Protein AF-A0A371JAN6-F1 (afdb_monomer_lite)

pLDDT: mean 81.07, std 15.97, range [28.77, 98.81]

Foldseek 3Di:
DPPPDDPVNVQLVVLQVVLVVLLVDDLVPQDPVNLVSLLPRHDVPPAPPDDDDDQQPFQQDLLNLQLVQLLCQVVADFQFEEEEQDQQQNSSPPNHDPSHAYEYHHQRVSSLSSNCNNPVSHRYHNDHSLPDDAFQAGLEYEYEWRAFDKDAHPDDFPQADPVRIDGGVQSSLSSRLRNHHAQHKYKYKYFPCCLPPPSNLVSLVVCQQWWQWAEKEKDALLSRLVRPTSGTIIITMITTHFNQFDWDAAPCCVLQNRATGGPLRAFYKYWYFPWQQADSVRHGLALDPVDSNDGLSNVQSVQQDSLRDNVPAQAWRAPCSPPPRDCSSSNDDDCPTPLNVVVVVPPDSRHIRIHGHDHRYRQFFPQDPNHTDGSSDNCSRVVSCVVRRDPD

Radius of gyration: 21.56 Å; chains: 1; bounding box: 56×56×72 Å

Secondary structure (DSSP, 8-state):
--TT--HHHHHHHHHHHHHHHHTTS-GGG--HHHHHHHHHH---TT-SS-SSS--S-PPPPHHHHHHHHHHHGGGSPSS-EEEETT-TT-GGGTTS-TT-EEEEE-S-HHHHHHHHHH-TTSEEE-S-GGG---TT-EEEEEE-PPTT-EEE-SS--TT--TTSEEEHHHHHHHHHHHHEEEEEEEEEEEETHHHH-GGGHHHHHHHHHHEEEEEEEEE-GGGGGGGT----EEEEEEEEPPTTPPEEE-S-HHHHTT-EEETT-PPEEEEE---SSB-TT--B--S-SS-TT--HHHHHHHH--TT---TT-PPBPPGGGSTT--GGGTTPPPTTSHHHHHHHTT--SSS-EEEEE-SS-SS--EEETTEEE-TT-THHHHHHHHHHS---

InterPro domains:
  IPR002052 DNA methylase, N-6 adenine-specific, conserved site [PS00092] (141-147)
  IPR003356 DNA methylase, adenine-specific [PF02384] (132-243)
  IPR029063 S-adenosyl-L-methionine-dependent methyltransferase superfamily [G3DSA:3.40.50.150] (59-260)
  IPR029063 S-adenosyl-L-methionine-dependent methyltransferase superfamily [SSF53335] (53-294)
  IPR052916 Type I Restriction Enzyme MTase Subunit [PTHR42998] (138-295)

Organism: NCBI:txid2020949

Sequence (392 aa):
MEETMGKETRERIINNNRCLDILTKDKENITEDERAFLKKEYTGWGSVLGNTVGLAQFFTPDHVCKFIAEYLNPRLPENPKVLEPSAGVGALLNYIREDAEITCVEVEPSQCKILEYTEPSYEVLNISAGEFDRPNYYDLVIGNPPFNLTIETQKEWSLRKKNGKINSDELFLELAIQSAKEGGYIAFILPQSINYKDSLKGIRKLIYDTCWCIANISLPSETFARSGTNIPVTLLILRKAPKALPKVKTTNPKELGDAEFILGQPPVISIDITNIGYDKKGKLTPIDKDDEEFTQLDYVSDCLNDDLVFENICPEQPEWSERDKPIHNFICTGQAGLAYNYARNGTHELMPVMYNQLTLGRGCEIEFEGIEYSTMDWNVMNELIEKYKEKN

Structure (mmCIF, N/CA/C/O backbone):
data_AF-A0A371JAN6-F1
#
_entry.id   AF-A0A371JAN6-F1
#
loop_
_atom_site.group_PDB
_atom_site.id
_atom_site.type_symbol
_atom_site.label_atom_id
_atom_site.label_alt_id
_atom_site.label_comp_id
_atom_site.label_asym_id
_atom_site.label_entity_id
_atom_site.label_seq_id
_atom_site.pdbx_PDB_ins_code
_atom_site.Cartn_x
_atom_site.Cartn_y
_atom_site.Cartn_z
_atom_site.occupancy
_atom_site.B_iso_or_equiv
_atom_site.auth_seq_id
_atom_site.auth_comp_id
_atom_site.auth_asym_id
_atom_site.auth_atom_id
_atom_site.pdbx_PDB_model_num
ATOM 1 N N . MET A 1 1 ? 4.234 8.583 40.467 1.00 36.72 1 MET A N 1
ATOM 2 C CA . MET A 1 1 ? 4.143 8.424 38.996 1.00 36.72 1 MET A CA 1
ATOM 3 C C . MET A 1 1 ? 3.260 9.489 38.329 1.00 36.72 1 MET A C 1
ATOM 5 O O . MET A 1 1 ? 3.176 9.482 37.112 1.00 36.72 1 MET A O 1
ATOM 9 N N . GLU A 1 2 ? 2.656 10.434 39.068 1.00 34.28 2 GLU A N 1
ATOM 10 C CA . GLU A 1 2 ? 1.749 11.462 38.506 1.00 34.28 2 GLU A CA 1
ATOM 11 C C . GLU A 1 2 ? 2.425 12.787 38.081 1.00 34.28 2 GLU A C 1
ATOM 13 O O . GLU A 1 2 ? 1.799 13.605 37.403 1.00 34.28 2 GLU A O 1
ATOM 18 N N . GLU A 1 3 ? 3.695 13.011 38.435 1.00 36.34 3 GLU A N 1
ATOM 19 C CA . GLU A 1 3 ? 4.335 14.340 38.367 1.00 36.34 3 GLU A CA 1
ATOM 20 C C . GLU A 1 3 ? 5.033 14.711 37.043 1.00 36.34 3 GLU A C 1
ATOM 22 O O . GLU A 1 3 ? 5.579 15.804 36.936 1.00 36.34 3 GLU A O 1
ATOM 27 N N . THR A 1 4 ? 4.980 13.881 35.998 1.00 40.97 4 THR A N 1
ATOM 28 C CA . THR A 1 4 ? 5.648 14.174 34.704 1.00 40.97 4 THR A CA 1
ATOM 29 C C . THR A 1 4 ? 4.774 13.943 33.469 1.00 40.97 4 THR A C 1
ATOM 31 O O . THR A 1 4 ? 5.285 13.720 32.376 1.00 40.97 4 THR A O 1
ATOM 34 N N . MET A 1 5 ? 3.447 14.012 33.602 1.00 51.53 5 MET A N 1
ATOM 35 C CA . MET A 1 5 ? 2.544 13.892 32.450 1.00 51.53 5 MET A CA 1
ATOM 36 C C . MET A 1 5 ? 2.139 15.275 31.923 1.00 51.53 5 MET A C 1
ATOM 38 O O . MET A 1 5 ? 1.534 16.059 32.657 1.00 51.53 5 MET A O 1
ATOM 42 N N . GLY A 1 6 ? 2.475 15.570 30.663 1.00 63.88 6 GLY A N 1
ATOM 43 C CA . GLY A 1 6 ? 2.093 16.811 29.980 1.00 63.88 6 GLY A CA 1
ATOM 44 C C . GLY A 1 6 ? 0.573 16.966 29.841 1.00 63.88 6 GLY A C 1
ATOM 45 O O . GLY A 1 6 ? -0.170 15.984 29.876 1.00 63.88 6 GLY A O 1
ATOM 46 N N . LYS A 1 7 ? 0.100 18.211 29.693 1.00 64.19 7 LYS A N 1
ATOM 47 C CA . LYS A 1 7 ? -1.334 18.553 29.632 1.00 64.19 7 LYS A CA 1
ATOM 48 C C . LYS A 1 7 ? -2.068 17.820 28.497 1.00 64.19 7 LYS A C 1
ATOM 50 O O . LYS A 1 7 ? -3.098 17.207 28.756 1.00 64.19 7 LYS A O 1
ATOM 55 N N . GLU A 1 8 ? -1.489 17.803 27.297 1.00 59.12 8 GLU A N 1
ATOM 56 C CA . GLU A 1 8 ? -2.040 17.109 26.119 1.00 59.12 8 GLU A CA 1
ATOM 57 C C . GLU A 1 8 ? -2.163 15.593 26.339 1.00 59.12 8 GLU A C 1
ATOM 59 O O . GLU A 1 8 ? -3.166 14.980 25.982 1.00 59.12 8 GLU A O 1
ATOM 64 N N . THR A 1 9 ? -1.180 14.973 27.002 1.00 64.94 9 THR A N 1
ATOM 65 C CA . THR A 1 9 ? -1.229 13.542 27.339 1.00 64.94 9 THR A CA 1
ATOM 66 C C . THR A 1 9 ? -2.375 13.230 28.302 1.00 64.94 9 THR A C 1
ATOM 68 O O . THR A 1 9 ? -3.043 12.210 28.152 1.00 64.94 9 THR A O 1
ATOM 71 N N . ARG A 1 10 ? -2.635 14.110 29.27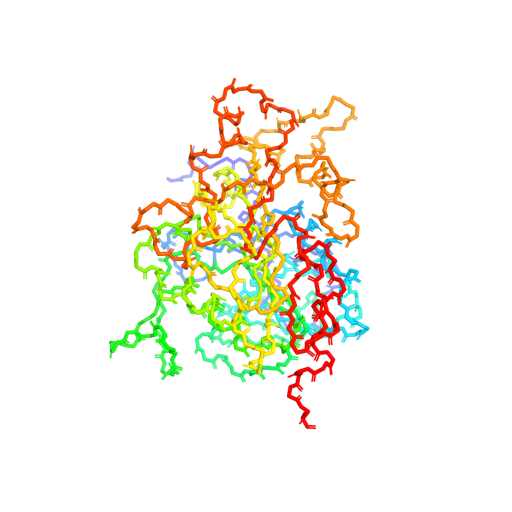9 1.00 71.81 10 ARG A N 1
ATOM 72 C CA . ARG A 1 10 ? -3.745 13.939 30.230 1.00 71.81 10 ARG A CA 1
ATOM 73 C C . ARG A 1 10 ? -5.105 14.089 29.552 1.00 71.81 10 ARG A C 1
ATOM 75 O O . ARG A 1 10 ? -5.982 13.268 29.802 1.00 71.81 10 ARG A O 1
ATOM 82 N N . GLU A 1 11 ? -5.272 15.094 28.694 1.00 73.06 11 GLU A N 1
ATOM 83 C CA . GLU A 1 11 ? -6.510 15.294 27.925 1.00 73.06 11 GLU A CA 1
ATOM 84 C C . GLU A 1 11 ? -6.805 14.087 27.021 1.00 73.06 11 GLU A C 1
ATOM 86 O O . GLU A 1 11 ? -7.912 13.554 27.061 1.00 73.06 11 GLU A O 1
ATOM 91 N N . ARG A 1 12 ? -5.794 13.560 26.316 1.00 69.25 12 ARG A N 1
ATOM 92 C CA . ARG A 1 12 ? -5.929 12.352 25.485 1.00 69.25 12 ARG A CA 1
ATOM 93 C C . ARG A 1 12 ? -6.385 11.125 26.282 1.00 69.25 12 ARG A C 1
ATOM 95 O O . ARG A 1 12 ? -7.244 10.381 25.818 1.00 69.25 12 ARG A O 1
ATOM 102 N N . ILE A 1 13 ? -5.847 10.915 27.487 1.00 71.00 13 ILE A N 1
ATOM 103 C CA . ILE A 1 13 ? -6.259 9.804 28.366 1.00 71.00 13 ILE A CA 1
ATOM 104 C C . ILE A 1 13 ? -7.724 9.947 28.786 1.00 71.00 13 ILE A C 1
ATOM 106 O O . ILE A 1 13 ? -8.475 8.974 28.744 1.00 71.00 13 ILE A O 1
ATOM 110 N N . ILE A 1 14 ? -8.139 11.153 29.182 1.00 81.06 14 ILE A N 1
ATOM 111 C CA . ILE A 1 14 ? -9.527 11.433 29.575 1.00 81.06 14 ILE A CA 1
ATOM 112 C C . ILE A 1 14 ? -10.473 11.154 28.404 1.00 81.06 14 ILE A C 1
ATOM 114 O O . ILE A 1 14 ? -11.487 10.475 28.579 1.00 81.06 14 ILE A O 1
ATOM 118 N N . ASN A 1 15 ? -10.119 11.629 27.210 1.00 80.12 15 ASN A N 1
ATOM 119 C CA . ASN A 1 15 ? -10.922 11.442 26.010 1.00 80.12 15 ASN A CA 1
ATOM 120 C C . ASN A 1 15 ? -11.021 9.963 25.608 1.00 80.12 15 ASN A C 1
ATOM 122 O O . ASN A 1 15 ? -12.125 9.488 25.338 1.00 80.12 15 ASN A O 1
ATOM 126 N N . ASN A 1 16 ? -9.921 9.205 25.665 1.00 75.44 16 ASN A N 1
ATOM 127 C CA . ASN A 1 16 ? -9.945 7.764 25.396 1.00 75.44 16 ASN A CA 1
ATOM 128 C C . ASN A 1 16 ? -10.807 7.000 26.411 1.00 75.44 16 ASN A C 1
ATOM 130 O O . ASN A 1 16 ? -11.590 6.146 26.006 1.00 75.44 16 ASN A O 1
ATOM 134 N N . ASN A 1 17 ? -10.727 7.323 27.707 1.00 80.00 17 ASN A N 1
ATOM 135 C CA . ASN A 1 17 ? -11.582 6.691 28.719 1.00 80.00 17 ASN A CA 1
ATOM 136 C C . ASN A 1 17 ? -13.066 6.966 28.451 1.00 80.00 17 ASN A C 1
ATOM 138 O O . ASN A 1 17 ? -13.875 6.044 28.475 1.00 80.00 17 ASN A O 1
ATOM 142 N N . ARG A 1 18 ? -13.415 8.209 28.099 1.00 84.12 18 ARG A N 1
ATOM 143 C CA . ARG A 1 18 ? -14.787 8.554 27.709 1.00 84.12 18 ARG A CA 1
ATOM 144 C C . ARG A 1 18 ? -15.244 7.779 26.471 1.00 84.12 18 ARG A C 1
ATOM 146 O O . ARG A 1 18 ? -16.395 7.359 26.413 1.00 84.12 18 ARG A O 1
ATOM 153 N N . CYS A 1 19 ? -14.364 7.572 25.493 1.00 81.81 19 CYS A N 1
ATOM 154 C CA . CYS A 1 19 ? -14.673 6.729 24.342 1.00 81.81 19 CYS A CA 1
ATOM 155 C C . CYS A 1 19 ? -14.962 5.285 24.773 1.00 81.81 19 CYS A C 1
ATOM 157 O O . CYS A 1 19 ? -15.971 4.723 24.360 1.00 81.81 19 CYS A O 1
ATOM 159 N N . LEU A 1 20 ? -14.133 4.702 25.646 1.00 80.44 20 LEU A N 1
ATOM 160 C CA . LEU A 1 20 ? -14.351 3.350 26.174 1.00 80.44 20 LEU A CA 1
ATOM 161 C C . LEU A 1 20 ? -15.685 3.231 26.924 1.00 80.44 20 LEU A C 1
ATOM 163 O O . LEU A 1 20 ? -16.386 2.239 26.738 1.00 80.44 20 LEU A O 1
ATOM 167 N N . ASP A 1 21 ? -16.072 4.249 27.695 1.00 84.62 21 ASP A N 1
ATOM 168 C CA . ASP A 1 21 ? -17.373 4.292 28.369 1.00 84.62 21 ASP A CA 1
ATOM 169 C C . ASP A 1 21 ? -18.533 4.278 27.361 1.00 84.62 21 ASP A C 1
ATOM 171 O O . ASP A 1 21 ? -19.494 3.527 27.536 1.00 84.62 21 ASP A O 1
ATOM 175 N N . ILE A 1 22 ? -18.436 5.042 26.265 1.00 84.88 22 ILE A N 1
ATOM 176 C CA . ILE A 1 22 ? -19.431 5.020 25.178 1.00 84.88 22 ILE A CA 1
ATOM 177 C C . ILE A 1 22 ? -19.528 3.613 24.563 1.00 84.88 22 ILE A C 1
ATOM 179 O O . ILE A 1 22 ? -20.633 3.135 24.313 1.00 84.88 22 ILE A O 1
ATOM 183 N N . LEU A 1 23 ? -18.403 2.910 24.385 1.00 84.06 23 LEU A N 1
ATOM 184 C CA . LEU A 1 23 ? -18.374 1.553 23.817 1.00 84.06 23 LEU A CA 1
ATOM 185 C C . LEU A 1 23 ? -19.025 0.474 24.700 1.00 84.06 23 LEU A C 1
ATOM 187 O O . LEU A 1 23 ? -19.244 -0.645 24.223 1.00 84.06 23 LEU A O 1
ATOM 191 N N . THR A 1 24 ? -19.329 0.780 25.966 1.00 85.69 24 THR A N 1
ATOM 192 C CA . THR A 1 24 ? -20.095 -0.123 26.845 1.00 85.69 24 THR A CA 1
ATOM 193 C C . THR A 1 24 ? -21.596 -0.110 26.559 1.00 85.69 24 THR A C 1
ATOM 195 O O . THR A 1 24 ? -22.300 -1.023 26.987 1.00 85.69 24 THR A O 1
ATOM 198 N N . LYS A 1 25 ? -22.089 0.900 25.833 1.00 84.25 25 LYS A N 1
ATOM 199 C CA . LYS A 1 25 ? -23.495 1.008 25.444 1.00 84.25 25 LYS A CA 1
ATOM 200 C C . LYS A 1 25 ? -23.828 0.056 24.298 1.00 84.25 25 LYS A C 1
ATOM 202 O O . LYS A 1 25 ? -22.985 -0.238 23.448 1.00 84.25 25 LYS A O 1
ATOM 207 N N . ASP A 1 26 ? -25.093 -0.348 24.230 1.00 82.38 26 ASP A N 1
ATOM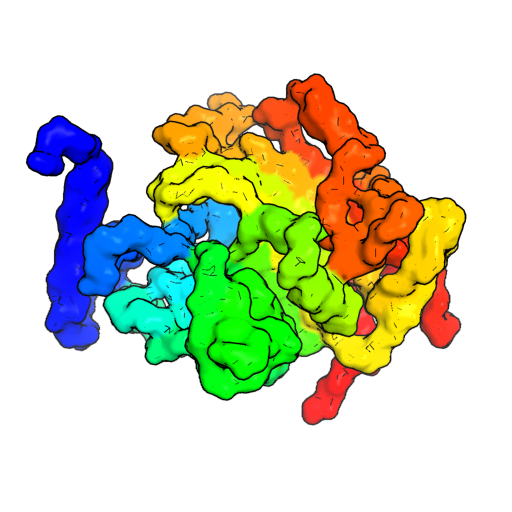 208 C CA . ASP A 1 26 ? -25.632 -1.023 23.049 1.00 82.38 26 ASP A CA 1
ATOM 209 C C . ASP A 1 26 ? -25.630 -0.076 21.840 1.00 82.38 26 ASP A C 1
ATOM 211 O O . ASP A 1 26 ? -25.941 1.109 21.978 1.00 82.38 26 ASP A O 1
ATOM 215 N N . LYS A 1 27 ? -25.333 -0.607 20.644 1.00 78.31 27 LYS A N 1
ATOM 216 C CA . LYS A 1 27 ? -25.209 0.153 19.380 1.00 78.31 27 LYS A CA 1
ATOM 217 C C . LYS A 1 27 ? -26.404 1.069 19.084 1.00 78.31 27 LYS A C 1
ATOM 219 O O . LYS A 1 27 ? -26.230 2.151 18.525 1.00 78.31 27 LYS A O 1
ATOM 224 N N . GLU A 1 28 ? -27.603 0.628 19.457 1.00 82.56 28 GLU A N 1
ATOM 225 C CA . GLU A 1 28 ? -28.879 1.332 19.261 1.00 82.56 28 GLU A CA 1
ATOM 226 C C . GLU A 1 28 ? -29.023 2.574 20.156 1.00 82.56 28 GLU A C 1
ATOM 228 O O . GLU A 1 28 ? -29.784 3.483 19.839 1.00 82.56 28 GLU A O 1
ATOM 233 N N . ASN A 1 29 ? -28.269 2.633 21.257 1.00 85.94 29 ASN A N 1
ATOM 234 C CA . ASN A 1 29 ? -28.348 3.679 22.278 1.00 85.94 29 ASN A CA 1
ATOM 235 C C . ASN A 1 29 ? -27.241 4.740 22.149 1.00 85.94 29 ASN A C 1
ATOM 237 O O . ASN A 1 29 ? -27.088 5.580 23.039 1.00 85.94 29 ASN A O 1
ATOM 241 N N . ILE A 1 30 ? -26.452 4.693 21.072 1.00 85.31 30 ILE A N 1
ATOM 242 C CA . ILE A 1 30 ? -25.357 5.634 20.810 1.00 85.31 30 ILE A CA 1
ATOM 243 C C . ILE A 1 30 ? -25.882 6.797 19.975 1.00 85.31 30 ILE A C 1
ATOM 245 O O . ILE A 1 30 ? -26.428 6.594 18.887 1.00 85.31 30 ILE A O 1
ATOM 249 N N . THR A 1 31 ? -25.704 8.013 20.491 1.00 88.50 31 THR A N 1
ATOM 250 C CA . THR A 1 31 ? -26.161 9.243 19.832 1.00 88.50 31 THR A CA 1
ATOM 251 C C . THR A 1 31 ? -25.205 9.686 18.723 1.00 88.50 31 THR A C 1
ATOM 253 O O . THR A 1 31 ? -24.032 9.316 18.715 1.00 88.50 31 THR A O 1
ATOM 256 N N . GLU A 1 32 ? -25.677 10.538 17.811 1.00 85.62 32 GLU A N 1
ATOM 257 C CA . GLU A 1 32 ? -24.827 11.139 16.769 1.00 85.62 32 GLU A CA 1
ATOM 258 C C . GLU A 1 32 ? -23.662 11.951 17.356 1.00 85.62 32 GLU A C 1
ATOM 260 O O . GLU A 1 32 ? -22.535 11.846 16.877 1.00 85.62 32 GLU A O 1
ATOM 265 N N . ASP A 1 33 ? -23.887 12.678 18.456 1.00 87.88 33 ASP A N 1
ATOM 266 C CA . ASP A 1 33 ? -22.820 13.401 19.163 1.00 87.88 33 ASP A CA 1
ATOM 267 C C . ASP A 1 33 ? -21.752 12.448 19.721 1.00 87.88 33 ASP A C 1
ATOM 269 O O . ASP A 1 33 ? -20.564 12.772 19.747 1.00 87.88 33 ASP A O 1
ATOM 273 N N . GLU A 1 34 ? -22.156 11.258 20.169 1.00 87.38 34 GLU A N 1
ATOM 274 C CA . GLU A 1 34 ? -21.235 10.233 20.657 1.00 87.38 34 GLU A CA 1
ATOM 275 C C . GLU A 1 34 ? -20.468 9.570 19.515 1.00 87.38 34 GLU A C 1
ATOM 277 O O . GLU A 1 34 ? -19.266 9.352 19.662 1.00 87.38 34 GLU A O 1
ATOM 282 N N . ARG A 1 35 ? -21.104 9.331 18.360 1.00 85.00 35 ARG A N 1
ATOM 283 C CA . ARG A 1 35 ? -20.406 8.886 17.139 1.00 85.00 35 ARG A CA 1
ATOM 284 C C . ARG A 1 35 ? -19.368 9.915 16.697 1.00 85.00 35 ARG A C 1
ATOM 286 O O . ARG A 1 35 ? -18.216 9.557 16.462 1.00 85.00 35 ARG A O 1
ATOM 293 N N . ALA A 1 36 ? -19.743 11.194 16.656 1.00 84.19 36 ALA A N 1
ATOM 294 C CA . ALA A 1 36 ? -18.835 12.283 16.310 1.00 84.19 36 ALA A CA 1
ATOM 295 C C . ALA A 1 36 ? -17.665 12.392 17.303 1.00 84.19 36 ALA A C 1
ATOM 297 O O . ALA A 1 36 ? -16.519 12.585 16.894 1.00 84.19 36 ALA A O 1
ATOM 298 N N . PHE A 1 37 ? -17.931 12.214 18.602 1.00 85.06 37 PHE A N 1
ATOM 299 C CA . PHE A 1 37 ? -16.890 12.190 19.629 1.00 85.06 37 PHE A CA 1
ATOM 300 C C . PHE A 1 37 ? -15.932 11.006 19.444 1.00 85.06 37 PHE A C 1
ATOM 302 O O . PHE A 1 37 ? -14.723 11.211 19.460 1.00 85.06 37 PHE A O 1
ATOM 309 N N . LEU A 1 38 ? -16.448 9.792 19.216 1.00 81.81 38 LEU A N 1
ATOM 310 C CA . LEU A 1 38 ? -15.626 8.603 18.957 1.00 81.81 38 LEU A CA 1
ATOM 311 C C . LEU A 1 38 ? -14.717 8.800 17.738 1.00 81.81 38 LEU A C 1
ATOM 313 O O . LEU A 1 38 ? -13.521 8.533 17.831 1.00 81.81 38 LEU A O 1
ATOM 317 N N . LYS A 1 39 ? -15.267 9.317 16.631 1.00 76.50 39 LYS A N 1
ATOM 318 C CA . LYS A 1 39 ? -14.524 9.554 15.384 1.00 76.50 39 LYS A CA 1
ATOM 319 C C . LYS A 1 39 ? -13.393 10.568 15.561 1.00 76.50 39 LYS A C 1
ATOM 321 O O . LYS A 1 39 ? -12.329 10.411 14.976 1.00 76.50 39 LYS A O 1
ATOM 326 N N . LYS A 1 40 ? -13.626 11.611 16.358 1.00 75.62 40 LYS A N 1
ATOM 327 C CA . LYS A 1 40 ? -12.672 12.708 16.540 1.00 75.62 40 LYS A CA 1
ATOM 328 C C . LYS A 1 40 ? -11.614 12.424 17.606 1.00 75.62 40 LYS A C 1
ATOM 330 O O . LYS A 1 40 ? -10.464 12.818 17.452 1.00 75.62 40 LYS A O 1
ATOM 335 N N . GLU A 1 41 ? -12.015 11.817 18.717 1.00 75.62 41 GLU A N 1
ATOM 336 C CA . GLU A 1 41 ? -11.230 11.845 19.954 1.00 75.62 41 GLU A CA 1
ATOM 337 C C . GLU A 1 41 ? -10.607 10.497 20.314 1.00 75.62 41 GLU A C 1
ATOM 339 O O . GLU A 1 41 ? -9.693 10.452 21.142 1.00 75.62 41 GLU A O 1
ATOM 344 N N . TYR A 1 42 ? -11.063 9.389 19.720 1.00 68.69 42 TYR A N 1
ATOM 345 C CA . TYR A 1 42 ? -10.447 8.101 19.997 1.00 68.69 42 TYR A CA 1
ATOM 346 C C . TYR A 1 42 ? -9.130 7.957 19.244 1.00 68.69 42 TYR A C 1
ATOM 348 O O . TYR A 1 42 ? -9.067 7.928 18.019 1.00 68.69 42 TYR A O 1
ATOM 356 N N . THR A 1 43 ? -8.056 7.792 20.007 1.00 62.19 43 THR A N 1
ATOM 357 C CA . THR A 1 43 ? -6.695 7.780 19.460 1.00 62.19 43 THR A CA 1
ATOM 358 C C . THR A 1 43 ? -6.024 6.403 19.489 1.00 62.19 43 THR A C 1
ATOM 360 O O . THR A 1 43 ? -4.802 6.333 19.339 1.00 62.19 43 THR A O 1
ATOM 363 N N . GLY A 1 44 ? -6.762 5.324 19.796 1.00 55.94 44 GLY A N 1
ATOM 364 C CA . GLY A 1 44 ? -6.231 3.951 19.932 1.00 55.94 44 GLY A CA 1
ATOM 365 C C . GLY A 1 44 ? -5.304 3.717 21.134 1.00 55.94 44 GLY A C 1
ATOM 366 O O . GLY A 1 44 ? -4.868 2.599 21.398 1.00 55.94 44 GLY A O 1
ATOM 367 N N . TRP A 1 45 ? -4.982 4.768 21.890 1.00 45.81 45 TRP A N 1
ATOM 368 C CA . TRP A 1 45 ? -3.961 4.727 22.933 1.00 45.81 45 TRP A CA 1
ATOM 369 C C . TRP A 1 45 ? -4.522 4.157 24.244 1.00 45.81 45 TRP A C 1
ATOM 371 O O . TRP A 1 45 ? -5.384 4.772 24.871 1.00 45.81 45 TRP A O 1
ATOM 381 N N . GLY A 1 46 ? -4.009 3.001 24.678 1.00 43.06 46 GLY A N 1
ATOM 382 C CA . GLY A 1 46 ? -4.436 2.344 25.921 1.00 43.06 46 GLY A CA 1
ATOM 383 C C . GLY A 1 46 ? -5.450 1.207 25.749 1.00 43.06 46 GLY A C 1
ATOM 384 O O . GLY A 1 46 ? -6.290 1.026 26.628 1.00 43.06 46 GLY A O 1
ATOM 385 N N . SER A 1 47 ? -5.379 0.437 24.650 1.00 40.69 47 SER A N 1
ATOM 386 C CA . SER A 1 47 ? -6.122 -0.831 24.524 1.00 40.69 47 SER A CA 1
ATOM 387 C C . SER A 1 47 ? -5.931 -1.728 25.765 1.00 40.69 47 SER A C 1
ATOM 389 O O . SER A 1 47 ? -4.874 -1.761 26.399 1.00 40.69 47 SER A O 1
ATOM 391 N N . VAL A 1 48 ? -6.996 -2.463 26.097 1.00 37.31 48 VAL A N 1
ATOM 392 C CA . VAL A 1 48 ? -7.228 -3.267 27.310 1.00 37.31 48 VAL A CA 1
ATOM 393 C C . VAL A 1 48 ? -6.190 -4.391 27.510 1.00 37.31 48 VAL A C 1
ATOM 395 O O . VAL A 1 48 ? -6.086 -4.951 28.602 1.00 37.31 48 VAL A O 1
ATOM 398 N N . LEU A 1 49 ? -5.342 -4.681 26.515 1.00 32.88 49 LEU A N 1
ATOM 399 C CA . LEU A 1 49 ? -4.239 -5.651 26.594 1.00 32.88 49 LEU A CA 1
ATOM 400 C C . LEU A 1 49 ? -2.900 -5.057 27.076 1.00 32.88 49 LEU A C 1
ATOM 402 O O . LEU A 1 49 ? -1.821 -5.416 26.607 1.00 32.88 49 LEU A O 1
ATOM 406 N N . GLY A 1 50 ? -2.973 -4.248 28.130 1.00 28.77 50 GLY A N 1
ATOM 407 C CA . GLY A 1 50 ? -1.946 -4.230 29.168 1.00 28.77 50 GLY A CA 1
ATOM 408 C C . GLY A 1 50 ? -0.767 -3.276 28.981 1.00 28.77 50 GLY A C 1
ATOM 409 O O . GLY A 1 50 ? -0.442 -2.803 27.901 1.00 28.77 50 GLY A O 1
ATOM 410 N N . ASN A 1 51 ? -0.107 -3.048 30.119 1.00 28.77 51 ASN A N 1
ATOM 411 C CA . ASN A 1 51 ? 1.094 -2.248 30.399 1.00 28.77 51 ASN A CA 1
ATOM 412 C C . ASN A 1 51 ? 2.358 -2.576 29.564 1.00 28.77 51 ASN A C 1
ATOM 414 O O . ASN A 1 51 ? 3.480 -2.297 29.991 1.00 28.77 51 ASN A O 1
ATOM 418 N N . THR A 1 52 ? 2.214 -3.164 28.385 1.00 31.05 52 THR A N 1
ATOM 419 C CA . THR A 1 52 ? 3.250 -3.242 27.361 1.00 31.05 52 THR A CA 1
ATOM 420 C C . THR A 1 52 ? 3.114 -2.010 26.480 1.00 31.05 52 THR A C 1
ATOM 422 O O . THR A 1 52 ? 2.114 -1.841 25.792 1.00 31.05 52 THR A O 1
ATOM 425 N N . VAL A 1 53 ? 4.115 -1.130 26.552 1.00 32.06 53 VAL A N 1
ATOM 426 C CA . VAL A 1 53 ? 4.333 0.010 25.648 1.00 32.06 53 VAL A CA 1
ATOM 427 C C . VAL A 1 53 ? 3.818 -0.325 24.244 1.00 32.06 53 VAL A C 1
ATOM 429 O O . VAL A 1 53 ? 4.217 -1.345 23.687 1.00 32.06 53 VAL A O 1
ATOM 432 N N . GLY A 1 54 ? 2.902 0.515 23.747 1.00 33.34 54 GLY A N 1
ATOM 433 C CA . GLY A 1 54 ? 2.028 0.285 22.597 1.00 33.34 54 GLY A CA 1
ATOM 434 C C . GLY A 1 54 ? 2.599 -0.624 21.514 1.00 33.34 54 GLY A C 1
ATOM 435 O O . GLY A 1 54 ? 3.630 -0.327 20.909 1.00 33.34 54 GLY A O 1
ATOM 436 N N . LEU A 1 55 ? 1.884 -1.716 21.245 1.00 33.16 55 LEU A N 1
ATOM 437 C CA . LEU A 1 55 ? 2.046 -2.505 20.031 1.00 33.16 55 LEU A CA 1
ATOM 438 C C . LEU A 1 55 ? 1.691 -1.620 18.829 1.00 33.16 55 LEU A C 1
ATOM 440 O O . LEU A 1 55 ? 0.548 -1.608 18.407 1.00 33.16 55 LEU A O 1
ATOM 444 N N . ALA A 1 56 ? 2.662 -0.832 18.361 1.00 37.06 56 ALA A N 1
ATOM 445 C CA . ALA A 1 56 ? 2.851 -0.269 17.020 1.00 37.06 56 ALA A CA 1
ATOM 446 C C . ALA A 1 56 ? 1.611 0.108 16.170 1.00 37.06 56 ALA A C 1
ATOM 448 O O . ALA A 1 56 ? 1.676 0.029 14.948 1.00 37.06 56 ALA A O 1
ATOM 449 N N . GLN A 1 57 ? 0.500 0.530 16.775 1.00 48.41 57 GLN A N 1
ATOM 450 C CA . GLN A 1 57 ? -0.644 1.118 16.083 1.00 48.41 57 GLN A CA 1
ATOM 451 C C . GLN A 1 57 ? -0.390 2.616 15.980 1.00 48.41 57 GLN A C 1
ATOM 453 O O . GLN A 1 57 ? -0.690 3.398 16.886 1.00 48.41 57 GLN A O 1
ATOM 458 N N . PHE A 1 58 ? 0.281 3.004 14.903 1.00 54.28 58 PHE A N 1
ATOM 459 C CA . PHE A 1 58 ? 0.607 4.394 14.653 1.00 54.28 58 PHE A CA 1
ATOM 460 C C . PHE A 1 58 ? -0.551 5.042 13.905 1.00 54.28 58 PHE A C 1
ATOM 462 O O . PHE A 1 58 ? -0.875 4.626 12.799 1.00 54.28 58 PHE A O 1
ATOM 469 N N . PHE A 1 59 ? -1.171 6.066 14.497 1.00 67.12 59 PHE A N 1
ATOM 470 C CA . PHE A 1 59 ? -2.158 6.865 13.777 1.00 67.12 59 PHE A CA 1
ATOM 471 C C . PHE A 1 59 ? -1.475 7.504 12.565 1.00 67.12 59 PHE A C 1
ATOM 473 O O . PHE A 1 59 ? -0.439 8.164 12.727 1.00 67.12 59 PHE A O 1
ATOM 480 N N . THR A 1 60 ? -2.016 7.248 11.374 1.00 77.19 60 THR A N 1
ATOM 481 C CA . THR A 1 60 ? -1.518 7.812 10.120 1.00 77.19 60 THR A CA 1
ATOM 482 C C . THR A 1 60 ? -1.863 9.295 10.062 1.00 77.19 60 THR A C 1
ATOM 484 O O . THR A 1 60 ? -3.037 9.622 10.213 1.00 77.19 60 THR A O 1
ATOM 487 N N . PRO A 1 61 ? -0.880 10.198 9.888 1.00 80.38 61 PRO A N 1
ATOM 488 C CA . PRO A 1 61 ? -1.160 11.627 9.800 1.00 80.38 61 PRO A CA 1
ATOM 489 C C . PRO A 1 61 ? -2.120 11.960 8.651 1.00 80.38 61 PRO A C 1
ATOM 491 O O . PRO A 1 61 ? -1.964 11.428 7.551 1.00 80.38 61 PRO A O 1
ATOM 494 N N . ASP A 1 62 ? -3.055 12.883 8.887 1.00 81.56 62 ASP A N 1
ATOM 495 C CA . ASP A 1 62 ? -4.109 13.256 7.930 1.00 81.56 62 ASP A CA 1
ATOM 496 C C . ASP A 1 62 ? -3.568 13.644 6.551 1.00 81.56 62 ASP A C 1
ATOM 498 O O . ASP A 1 62 ? -4.098 13.190 5.542 1.00 81.56 62 ASP A O 1
ATOM 502 N N . HIS A 1 63 ? -2.477 14.413 6.486 1.00 81.31 63 HIS A N 1
ATOM 503 C CA . HIS A 1 63 ? -1.868 14.812 5.214 1.00 81.31 63 HIS A CA 1
ATOM 504 C C . HIS A 1 63 ? -1.318 13.610 4.421 1.00 81.31 63 HIS A C 1
ATOM 506 O O . HIS A 1 63 ? -1.385 13.604 3.196 1.00 81.31 63 HIS A O 1
ATOM 512 N N . VAL A 1 64 ? -0.840 12.551 5.093 1.00 88.12 64 VAL A N 1
ATOM 513 C CA . VAL A 1 64 ? -0.424 11.303 4.427 1.00 88.12 64 VAL A CA 1
ATOM 514 C C . VAL A 1 64 ? -1.650 10.562 3.894 1.00 88.12 64 VAL A C 1
ATOM 516 O O . VAL A 1 64 ? -1.640 10.109 2.752 1.00 88.12 64 VAL A O 1
ATOM 519 N N . CYS A 1 65 ? -2.720 10.457 4.692 1.00 90.12 65 CYS A N 1
ATOM 520 C CA . CYS A 1 65 ? -3.975 9.834 4.261 1.00 90.12 65 CYS A CA 1
ATOM 521 C C . CYS A 1 65 ? -4.577 10.560 3.047 1.00 90.12 65 CYS A C 1
ATOM 523 O O . CYS A 1 65 ? -4.962 9.918 2.071 1.00 90.12 65 CYS A O 1
ATOM 525 N N . LYS A 1 66 ? -4.616 11.896 3.100 1.00 88.75 66 LYS A N 1
ATOM 526 C CA . LYS A 1 66 ? -5.107 12.766 2.030 1.00 88.75 66 LYS A CA 1
ATOM 527 C C . LYS A 1 66 ? -4.284 12.585 0.755 1.00 88.75 66 LYS A C 1
ATOM 529 O O . LYS A 1 66 ? -4.868 12.293 -0.281 1.00 88.75 66 LYS A O 1
ATOM 534 N N . PHE A 1 67 ? -2.954 12.638 0.850 1.00 89.69 67 PHE A N 1
ATOM 535 C CA . PHE A 1 67 ? -2.054 12.416 -0.286 1.00 89.69 67 PHE A CA 1
ATOM 536 C C . PHE A 1 67 ? -2.309 11.067 -0.986 1.00 89.69 67 PHE A C 1
ATOM 538 O O . PHE A 1 67 ? -2.438 11.004 -2.208 1.00 89.69 67 PHE A O 1
ATOM 545 N N . ILE A 1 68 ? -2.433 9.977 -0.214 1.00 92.69 68 ILE A N 1
ATOM 546 C CA . ILE A 1 68 ? -2.724 8.640 -0.762 1.00 92.69 68 ILE A CA 1
ATOM 547 C C . ILE A 1 68 ? -4.062 8.643 -1.512 1.00 92.69 68 ILE A C 1
ATOM 549 O O . ILE A 1 68 ? -4.160 8.095 -2.611 1.00 92.69 68 ILE A O 1
ATOM 553 N N . ALA A 1 69 ? -5.094 9.246 -0.924 1.00 92.75 69 ALA A N 1
ATOM 554 C CA . ALA A 1 69 ? -6.435 9.253 -1.486 1.00 92.75 69 ALA A CA 1
ATOM 555 C C . ALA A 1 69 ? -6.568 10.151 -2.724 1.00 92.75 69 ALA A C 1
ATOM 557 O O . ALA A 1 69 ? -7.172 9.725 -3.706 1.00 92.75 69 ALA A O 1
ATOM 558 N N . GLU A 1 70 ? -5.982 11.352 -2.715 1.00 89.88 70 GLU A N 1
ATOM 559 C CA . GLU A 1 70 ? -5.931 12.254 -3.876 1.00 89.88 70 GLU A CA 1
ATOM 560 C C . GLU A 1 70 ? -5.281 11.569 -5.074 1.00 89.88 70 GLU A C 1
ATOM 562 O O . GLU A 1 70 ? -5.786 11.643 -6.195 1.00 89.88 70 GLU A O 1
ATOM 567 N N . TYR A 1 71 ? -4.211 10.818 -4.819 1.00 88.56 71 TYR A N 1
ATOM 568 C CA . TYR A 1 71 ? -3.552 10.050 -5.853 1.00 88.56 71 TYR A CA 1
ATOM 569 C C . TYR A 1 71 ? -4.393 8.848 -6.331 1.00 88.56 71 TYR A C 1
ATOM 571 O O . TYR A 1 71 ? -4.516 8.607 -7.532 1.00 88.56 71 TYR A O 1
ATOM 579 N N . LEU A 1 72 ? -4.987 8.056 -5.437 1.00 93.12 72 LEU A N 1
ATOM 580 C CA . LEU A 1 72 ? -5.623 6.795 -5.840 1.00 93.12 72 LEU A CA 1
ATOM 581 C C . LEU A 1 72 ? -7.070 6.952 -6.311 1.00 93.12 72 LEU A C 1
ATOM 583 O O . LEU A 1 72 ? -7.433 6.315 -7.296 1.00 93.12 72 LEU A O 1
ATOM 587 N N . ASN A 1 73 ? -7.887 7.796 -5.672 1.00 94.50 73 ASN A N 1
ATOM 588 C CA . ASN A 1 73 ? -9.326 7.911 -5.956 1.00 94.50 73 ASN A CA 1
ATOM 589 C C . ASN A 1 73 ? -9.663 8.124 -7.447 1.00 94.50 73 ASN A C 1
ATOM 591 O O . ASN A 1 73 ? -10.575 7.443 -7.929 1.00 94.50 73 ASN A O 1
ATOM 595 N N . PRO A 1 74 ? -8.955 8.992 -8.203 1.00 91.94 74 PRO A N 1
ATOM 596 C CA . PRO A 1 74 ? -9.238 9.207 -9.626 1.00 91.94 74 PRO A CA 1
ATOM 597 C C . PRO A 1 74 ? -8.950 7.986 -10.513 1.00 91.94 74 PRO A C 1
ATOM 599 O O . PRO A 1 74 ? -9.430 7.916 -11.640 1.00 91.94 74 PRO A O 1
ATOM 602 N N . ARG A 1 75 ? -8.155 7.028 -10.020 1.00 90.81 75 ARG A N 1
ATOM 603 C CA . ARG A 1 75 ? -7.689 5.842 -10.760 1.00 90.81 75 ARG A CA 1
ATOM 604 C C . ARG A 1 75 ? -8.520 4.593 -10.472 1.00 90.81 75 ARG A C 1
ATOM 606 O O . ARG A 1 75 ? -8.298 3.550 -11.086 1.00 90.81 75 ARG A O 1
ATOM 613 N N . LEU A 1 76 ? -9.452 4.683 -9.528 1.00 94.44 76 LEU A N 1
ATOM 614 C CA . LEU A 1 76 ? -10.338 3.587 -9.160 1.00 94.44 76 LEU A CA 1
ATOM 615 C C . LEU A 1 76 ? -11.592 3.567 -10.049 1.00 94.44 76 LEU A C 1
ATOM 617 O O . LEU A 1 76 ? -12.062 4.629 -10.469 1.00 94.44 76 LEU A O 1
ATOM 621 N N . PRO A 1 77 ? -12.168 2.379 -10.316 1.00 94.88 77 PRO A N 1
ATOM 622 C CA . PRO A 1 77 ? -13.457 2.276 -10.995 1.00 94.88 77 PRO A CA 1
ATOM 623 C C . PRO A 1 77 ? -14.589 2.892 -10.154 1.00 94.88 77 PRO A C 1
ATOM 625 O O . PRO A 1 77 ? -14.405 3.217 -8.982 1.00 94.88 77 PRO A O 1
ATOM 628 N N . GLU A 1 78 ? -15.778 3.032 -10.745 1.00 96.25 78 GLU A N 1
ATOM 629 C CA . GLU A 1 78 ? -16.998 3.342 -9.985 1.00 96.25 78 GLU A CA 1
ATOM 630 C C . GLU A 1 78 ? -17.292 2.252 -8.949 1.00 96.25 78 GLU A C 1
ATOM 632 O O . GLU A 1 78 ? -17.133 1.065 -9.240 1.00 96.25 78 GLU A O 1
ATOM 637 N N . ASN A 1 79 ? -17.771 2.658 -7.770 1.00 96.88 79 ASN A N 1
ATOM 638 C CA . ASN A 1 79 ? -18.052 1.777 -6.634 1.00 96.88 79 ASN A CA 1
ATOM 639 C C . ASN A 1 79 ? -16.889 0.810 -6.327 1.00 96.88 79 ASN A C 1
ATOM 641 O O . ASN A 1 79 ? -17.058 -0.416 -6.369 1.00 96.88 79 ASN A O 1
ATOM 645 N N . PRO A 1 80 ? -15.668 1.327 -6.094 1.00 98.19 80 PRO A N 1
ATOM 646 C CA . PRO A 1 80 ? -14.498 0.476 -5.972 1.00 98.19 80 PRO A CA 1
ATOM 647 C C . PRO A 1 80 ? -14.547 -0.351 -4.692 1.00 98.19 80 PRO A C 1
ATOM 649 O O . PRO A 1 80 ? -14.979 0.120 -3.641 1.00 98.19 80 PRO A O 1
ATOM 652 N N . LYS A 1 81 ? -14.025 -1.575 -4.759 1.00 98.75 81 LYS A N 1
ATOM 653 C CA . LYS A 1 81 ? -13.879 -2.437 -3.584 1.00 98.75 81 LYS A CA 1
ATOM 654 C C . LYS A 1 81 ? -12.548 -2.159 -2.911 1.00 98.75 81 LYS A C 1
ATOM 656 O O . LYS A 1 81 ? -11.499 -2.392 -3.518 1.00 98.75 81 LYS A O 1
ATOM 661 N N . VAL A 1 82 ? -12.586 -1.719 -1.659 1.00 98.81 82 VAL A N 1
ATOM 662 C CA . VAL A 1 82 ? -11.407 -1.285 -0.902 1.00 98.81 82 VAL A CA 1
ATOM 663 C C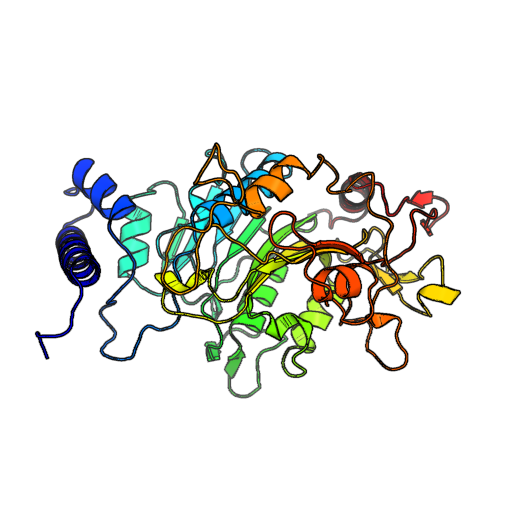 . VAL A 1 82 ? -11.208 -2.171 0.324 1.00 98.81 82 VAL A C 1
ATOM 665 O O . VAL A 1 82 ? -12.149 -2.423 1.071 1.00 98.81 82 VAL A O 1
ATOM 668 N N . LEU A 1 83 ? -9.982 -2.646 0.534 1.00 98.81 83 LEU A N 1
ATOM 669 C CA . LEU A 1 83 ? -9.584 -3.389 1.729 1.00 98.81 83 LEU A CA 1
ATOM 670 C C . LEU A 1 83 ? -8.574 -2.586 2.544 1.00 98.81 83 LEU A C 1
ATOM 672 O O . LEU A 1 83 ? -7.532 -2.198 2.019 1.00 98.81 83 LEU A O 1
ATOM 676 N N . GLU A 1 84 ? -8.845 -2.445 3.837 1.00 97.94 84 GLU A N 1
ATOM 677 C CA . GLU A 1 84 ? -7.860 -2.078 4.854 1.00 97.94 84 GLU A CA 1
ATOM 678 C C . GLU A 1 84 ? -7.696 -3.299 5.793 1.00 97.94 84 GLU A C 1
ATOM 680 O O . GLU A 1 84 ? -8.634 -3.643 6.518 1.00 97.94 84 GLU A O 1
ATOM 685 N N . PRO A 1 85 ? -6.558 -4.029 5.757 1.00 97.38 85 PRO A N 1
ATOM 686 C CA . PRO A 1 85 ? -6.394 -5.279 6.498 1.00 97.38 85 PRO A CA 1
ATOM 687 C C . PRO A 1 85 ? -5.895 -5.125 7.956 1.00 97.38 85 PRO A C 1
ATOM 689 O O . PRO A 1 85 ? -5.643 -6.130 8.624 1.00 97.38 85 PRO A O 1
ATOM 692 N N . SER A 1 86 ? -5.697 -3.898 8.431 1.00 93.81 86 SER A N 1
ATOM 693 C CA . SER A 1 86 ? -5.194 -3.482 9.748 1.00 93.81 86 SER A CA 1
ATOM 694 C C . SER A 1 86 ? -5.861 -2.172 10.216 1.00 93.81 86 SER A C 1
ATOM 696 O O . SER A 1 86 ? -5.171 -1.209 10.559 1.00 93.81 86 SER A O 1
ATOM 698 N N . ALA A 1 87 ? -7.196 -2.127 10.175 1.00 91.94 87 ALA A N 1
ATOM 699 C CA . ALA A 1 87 ? -7.947 -0.878 10.001 1.00 91.94 87 ALA A CA 1
ATOM 700 C C . ALA A 1 87 ? -7.831 0.104 11.152 1.00 91.94 87 ALA A C 1
ATOM 702 O O . ALA A 1 87 ? -8.016 1.311 10.960 1.00 91.94 87 ALA A O 1
ATOM 703 N N . GLY A 1 88 ? -7.542 -0.392 12.349 1.00 89.06 88 GLY A N 1
ATOM 704 C CA . GLY A 1 88 ? -7.662 0.374 13.565 1.00 89.06 88 GLY A CA 1
ATOM 705 C C . GLY A 1 88 ? -9.022 1.066 13.628 1.00 89.06 88 GLY A C 1
ATOM 706 O O . GLY A 1 88 ? -10.061 0.412 13.601 1.00 89.06 88 GLY A O 1
ATOM 707 N N . VAL A 1 89 ? -9.023 2.401 13.653 1.00 84.69 89 VAL A N 1
ATOM 708 C CA . VAL A 1 89 ? -10.248 3.223 13.599 1.00 84.69 89 VAL A CA 1
ATOM 709 C C . VAL A 1 89 ? -10.537 3.856 12.236 1.00 84.69 89 VAL A C 1
ATOM 711 O O . VAL A 1 89 ? -11.399 4.720 12.133 1.00 84.69 89 VAL A O 1
ATOM 714 N N . GLY A 1 90 ? -9.834 3.436 11.182 1.00 88.94 90 GLY A N 1
ATOM 715 C CA . GLY A 1 90 ? -10.138 3.816 9.800 1.00 88.94 90 GLY A CA 1
ATOM 716 C C . GLY A 1 90 ? -9.512 5.126 9.328 1.00 88.94 90 GLY A C 1
ATOM 717 O O . GLY A 1 90 ? -10.010 5.725 8.382 1.00 88.94 90 GLY A O 1
ATOM 718 N N . ALA A 1 91 ? -8.407 5.575 9.932 1.00 87.00 91 ALA A N 1
ATOM 719 C CA . ALA A 1 91 ? -7.763 6.848 9.577 1.00 87.00 91 ALA A CA 1
ATOM 720 C C . ALA A 1 91 ? -7.409 6.964 8.079 1.00 87.00 91 ALA A C 1
ATOM 722 O O . ALA A 1 91 ? -7.642 8.003 7.465 1.00 87.00 91 ALA A O 1
ATOM 723 N N . LEU A 1 92 ? -6.893 5.884 7.475 1.00 90.44 92 LEU A N 1
ATOM 724 C CA . LEU A 1 92 ? -6.561 5.824 6.043 1.00 90.44 92 LEU A CA 1
ATOM 725 C C . LEU A 1 92 ? -7.791 5.876 5.125 1.00 90.44 92 LEU A C 1
ATOM 727 O O . LEU A 1 92 ? -7.657 6.174 3.942 1.00 90.44 92 LEU A O 1
ATOM 731 N N . LEU A 1 93 ? -8.976 5.585 5.659 1.00 93.25 93 LEU A N 1
ATOM 732 C CA . LEU A 1 93 ? -10.220 5.500 4.899 1.00 93.25 93 LEU A CA 1
ATOM 733 C C . LEU A 1 93 ? -10.959 6.843 4.838 1.00 93.25 93 LEU A C 1
ATOM 735 O O . LEU A 1 93 ? -11.830 7.006 3.994 1.00 93.25 93 LEU A O 1
ATOM 739 N N . ASN A 1 94 ? -10.585 7.819 5.675 1.00 90.12 94 ASN A N 1
ATOM 740 C CA . ASN A 1 94 ? -11.275 9.110 5.811 1.00 90.12 94 ASN A CA 1
ATOM 741 C C . ASN A 1 94 ? -11.403 9.914 4.508 1.00 90.12 94 ASN A C 1
ATOM 743 O O . ASN A 1 94 ? -12.323 10.717 4.382 1.00 90.12 94 ASN A O 1
ATOM 747 N N . TYR A 1 95 ? -10.470 9.730 3.572 1.00 92.88 95 TYR A N 1
ATOM 748 C CA . TYR A 1 95 ? -10.428 10.461 2.302 1.00 92.88 95 TYR A CA 1
ATOM 749 C C . TYR A 1 95 ? -10.731 9.571 1.092 1.00 92.88 95 TYR A C 1
ATOM 751 O O . TYR A 1 95 ? -10.697 10.042 -0.045 1.00 92.88 95 TYR A O 1
ATOM 759 N N . ILE A 1 96 ? -11.021 8.285 1.306 1.00 95.44 96 ILE A N 1
ATOM 760 C CA . ILE A 1 96 ? -11.468 7.397 0.232 1.00 95.44 96 ILE A CA 1
ATOM 761 C C . ILE A 1 96 ? -12.878 7.819 -0.195 1.00 95.44 96 ILE A C 1
ATOM 763 O O . ILE A 1 96 ? -13.700 8.211 0.629 1.00 95.44 96 ILE A O 1
ATOM 767 N N . ARG A 1 97 ? -13.136 7.782 -1.505 1.00 94.31 97 ARG A N 1
ATOM 768 C CA . ARG A 1 97 ? -14.415 8.191 -2.107 1.00 94.31 97 ARG A CA 1
ATOM 769 C C . ARG A 1 97 ? -15.629 7.472 -1.498 1.00 94.31 97 ARG A C 1
ATOM 771 O O . ARG A 1 97 ? -15.574 6.279 -1.215 1.00 94.31 97 ARG A O 1
ATOM 778 N N . GLU A 1 98 ? -16.733 8.204 -1.343 1.00 93.19 98 GLU A N 1
ATOM 779 C CA . GLU A 1 98 ? -17.934 7.768 -0.603 1.00 93.19 98 GLU A CA 1
ATOM 780 C C . GLU A 1 98 ? -18.676 6.573 -1.225 1.00 93.19 98 GLU A C 1
ATOM 782 O O . GLU A 1 98 ? -19.377 5.852 -0.521 1.00 93.19 98 GLU A O 1
ATOM 787 N N . ASP A 1 99 ? -18.543 6.350 -2.534 1.00 96.00 99 ASP A N 1
ATOM 788 C CA . ASP A 1 99 ? -19.148 5.210 -3.234 1.00 96.00 99 ASP A CA 1
ATOM 789 C C . ASP A 1 99 ? -18.345 3.906 -3.077 1.00 96.00 99 ASP A C 1
ATOM 791 O O . ASP A 1 99 ? -18.749 2.874 -3.607 1.00 96.00 99 ASP A O 1
ATOM 795 N N . ALA A 1 100 ? -17.212 3.921 -2.368 1.00 98.06 100 ALA A N 1
ATOM 796 C CA . ALA A 1 100 ? -16.402 2.730 -2.145 1.00 98.06 100 ALA A CA 1
ATOM 797 C C . ALA A 1 100 ? -17.098 1.683 -1.253 1.00 98.06 100 ALA A C 1
ATOM 799 O O . ALA A 1 100 ? -17.611 1.978 -0.174 1.00 98.06 100 ALA A O 1
ATOM 800 N N . GLU A 1 101 ? -17.022 0.416 -1.664 1.00 98.38 101 GLU A N 1
ATOM 801 C CA . GLU A 1 101 ? -17.364 -0.736 -0.829 1.00 98.38 101 GLU A CA 1
ATOM 802 C C . GLU A 1 101 ? -16.148 -1.102 0.035 1.00 98.38 101 GLU A C 1
ATOM 804 O O . GLU A 1 101 ? -15.187 -1.710 -0.448 1.00 98.38 101 GLU A O 1
ATOM 809 N N . ILE A 1 102 ? -16.173 -0.715 1.312 1.00 98.62 102 ILE A N 1
ATOM 810 C CA . ILE A 1 102 ? -15.021 -0.834 2.215 1.00 98.62 102 ILE A CA 1
ATOM 811 C C . ILE A 1 102 ? -15.132 -2.079 3.104 1.00 98.62 102 ILE A C 1
ATOM 813 O O . ILE A 1 102 ? -16.112 -2.263 3.828 1.00 98.62 102 ILE A O 1
ATOM 817 N N . THR A 1 103 ? -14.081 -2.903 3.090 1.00 98.75 103 THR A N 1
ATOM 818 C CA . THR A 1 103 ? -13.837 -3.970 4.067 1.00 98.75 103 THR A CA 1
ATOM 819 C C . THR A 1 103 ? -12.680 -3.581 4.986 1.00 98.75 103 THR A C 1
ATOM 821 O O . THR A 1 103 ? -11.583 -3.274 4.520 1.00 98.75 103 THR A O 1
ATOM 824 N N . CYS A 1 104 ? -12.901 -3.684 6.291 1.00 98.38 104 CYS A N 1
ATOM 825 C CA . CYS A 1 104 ? -11.910 -3.473 7.338 1.00 98.38 104 CYS A CA 1
ATOM 826 C C . CYS A 1 104 ? -11.614 -4.797 8.048 1.00 98.38 104 CYS A C 1
ATOM 828 O O . CYS A 1 104 ? -12.537 -5.459 8.520 1.00 98.38 104 CYS A O 1
ATOM 830 N N . VAL A 1 105 ? -10.342 -5.166 8.190 1.00 98.06 105 VAL A N 1
ATOM 831 C CA . VAL A 1 105 ? -9.909 -6.247 9.089 1.00 98.06 105 VAL A CA 1
ATOM 832 C C . VAL A 1 105 ? -9.181 -5.626 10.269 1.00 98.06 105 VAL A C 1
ATOM 834 O O . VAL A 1 105 ? -8.249 -4.849 10.086 1.00 98.06 105 VAL A O 1
ATOM 837 N N . GLU A 1 106 ? -9.600 -5.962 11.485 1.00 95.06 106 GLU A N 1
ATOM 838 C CA . GLU A 1 106 ? -8.991 -5.433 12.705 1.00 95.06 106 GLU A CA 1
ATOM 839 C C . GLU A 1 106 ? -9.020 -6.482 13.824 1.00 95.06 106 GLU A C 1
ATOM 841 O O . GLU A 1 106 ? -10.013 -7.172 14.045 1.00 95.06 106 GLU A O 1
ATOM 846 N N . VAL A 1 107 ? -7.913 -6.620 14.553 1.00 92.44 107 VAL A N 1
ATOM 847 C CA . VAL A 1 107 ? -7.771 -7.619 15.623 1.00 92.44 107 VAL A CA 1
ATOM 848 C C . VAL A 1 107 ? -8.362 -7.148 16.944 1.00 92.44 107 VAL A C 1
ATOM 850 O O . VAL A 1 107 ? -8.838 -7.968 17.728 1.00 92.44 107 VAL A O 1
ATOM 853 N N . GLU A 1 108 ? -8.346 -5.843 17.197 1.00 88.69 108 GLU A N 1
ATOM 854 C CA . GLU A 1 108 ? -8.794 -5.228 18.435 1.00 88.69 108 GLU A CA 1
ATOM 855 C C . GLU A 1 108 ? -10.322 -5.011 18.417 1.00 88.69 108 GLU A C 1
ATOM 857 O O . GLU A 1 108 ? -10.822 -4.147 17.686 1.00 88.69 108 GLU A O 1
ATOM 862 N N . PRO A 1 109 ? -11.100 -5.731 19.251 1.00 89.88 109 PRO A N 1
ATOM 863 C CA . PRO A 1 109 ? -12.561 -5.650 19.215 1.00 89.88 109 PRO A CA 1
ATOM 864 C C . PRO A 1 109 ? -13.098 -4.253 19.538 1.00 89.88 109 PRO A C 1
ATOM 866 O O . PRO A 1 109 ? -14.143 -3.852 19.028 1.00 89.88 109 PRO A O 1
ATOM 869 N N . SER A 1 110 ? -12.400 -3.495 20.394 1.00 84.25 110 SER A N 1
ATOM 870 C CA . SER A 1 110 ? -12.805 -2.126 20.732 1.00 84.25 110 SER A CA 1
ATOM 871 C C . SER A 1 110 ? -12.731 -1.183 19.526 1.00 84.25 110 SER A C 1
ATOM 873 O O . SER A 1 110 ? -13.617 -0.350 19.359 1.00 84.25 110 SER A O 1
ATOM 875 N N . GLN A 1 111 ? -11.746 -1.363 18.645 1.00 86.88 111 GLN A N 1
ATOM 876 C CA . GLN A 1 111 ? -11.584 -0.572 17.423 1.00 86.88 111 GLN A CA 1
ATOM 877 C C . GLN A 1 111 ? -12.577 -0.990 16.338 1.00 86.88 111 GLN A C 1
ATOM 879 O O . GLN A 1 111 ? -13.177 -0.129 15.699 1.00 86.88 111 GLN A O 1
ATOM 884 N N . CYS A 1 112 ? -12.863 -2.293 16.234 1.00 91.06 112 CYS A N 1
ATOM 885 C CA . CYS A 1 112 ? -13.943 -2.797 15.382 1.00 91.06 112 CYS A CA 1
ATOM 886 C C . CYS A 1 112 ? -15.286 -2.147 15.741 1.00 91.06 112 CYS A C 1
ATOM 888 O O . CYS A 1 112 ? -15.986 -1.647 14.867 1.00 91.06 112 CYS A O 1
ATOM 890 N N . LYS A 1 113 ? -15.620 -2.078 17.039 1.00 89.00 113 LYS A N 1
ATOM 891 C CA . LYS A 1 113 ? -16.845 -1.408 17.500 1.00 89.00 113 LYS A CA 1
ATOM 892 C C . LYS A 1 113 ? -16.875 0.070 17.129 1.00 89.00 113 LYS A C 1
ATOM 894 O O . LYS A 1 113 ? -17.927 0.565 16.743 1.00 89.00 113 LYS A O 1
ATOM 899 N N . ILE A 1 114 ? -15.747 0.774 17.249 1.00 87.31 114 ILE A N 1
ATOM 900 C CA . ILE A 1 114 ? -15.665 2.183 16.844 1.00 87.31 114 ILE A CA 1
ATOM 901 C C . ILE A 1 114 ? -15.984 2.309 15.360 1.00 87.31 114 ILE A C 1
ATOM 903 O O . ILE A 1 114 ? -16.902 3.051 15.035 1.00 87.31 114 ILE A O 1
ATOM 907 N N . LEU A 1 115 ? -15.317 1.535 14.498 1.00 89.88 115 LEU A N 1
ATOM 908 C CA . LEU A 1 115 ? -15.585 1.520 13.058 1.00 89.88 115 LEU A CA 1
ATOM 909 C C . LEU A 1 115 ? -17.056 1.231 12.750 1.00 89.88 115 LEU A C 1
ATOM 911 O O . LEU A 1 115 ? -17.685 1.977 12.016 1.00 89.88 115 LEU A O 1
ATOM 915 N N . GLU A 1 116 ? -17.645 0.204 13.360 1.00 91.38 116 GLU A N 1
ATOM 916 C CA . GLU A 1 116 ? -19.057 -0.146 13.152 1.00 91.38 116 GLU A CA 1
ATOM 917 C C . GLU A 1 116 ? -20.041 0.941 13.615 1.00 91.38 116 GLU A C 1
ATOM 919 O O . GLU A 1 116 ? -21.211 0.944 13.205 1.00 91.38 116 GLU A O 1
ATOM 924 N N . TYR A 1 117 ? -19.615 1.799 14.544 1.00 88.56 117 TYR A N 1
ATOM 925 C CA . TYR A 1 117 ? -20.414 2.897 15.073 1.00 88.56 117 TYR A CA 1
ATOM 926 C C . TYR A 1 117 ? -20.213 4.175 14.262 1.00 88.56 117 TYR A C 1
ATOM 928 O O . TYR A 1 117 ? -21.183 4.891 14.028 1.00 88.56 117 TYR A O 1
ATOM 936 N N . THR A 1 118 ? -18.994 4.478 13.837 1.00 85.00 118 THR A N 1
ATOM 937 C CA . THR A 1 118 ? -18.695 5.691 13.074 1.00 85.00 118 THR A CA 1
ATOM 938 C C . THR A 1 118 ? -18.990 5.518 11.590 1.00 85.00 118 THR A C 1
ATOM 940 O O . THR A 1 118 ? -19.408 6.481 10.963 1.00 85.00 118 THR A O 1
ATOM 943 N N . GLU A 1 119 ? -18.845 4.300 11.060 1.00 89.62 119 GLU A N 1
ATOM 944 C CA . GLU A 1 119 ? -18.972 3.963 9.637 1.00 89.62 119 GLU A CA 1
ATOM 945 C C . GLU A 1 119 ? -19.856 2.713 9.428 1.00 89.62 119 GLU A C 1
ATOM 947 O O . GLU A 1 119 ? -19.370 1.626 9.106 1.00 89.62 119 GLU A O 1
ATOM 952 N N . PRO A 1 120 ? -21.189 2.818 9.614 1.00 87.56 120 PRO A N 1
ATOM 953 C CA . PRO A 1 120 ? -22.092 1.663 9.560 1.00 87.56 120 PRO A CA 1
ATOM 954 C C . PRO A 1 120 ? -22.167 0.948 8.203 1.00 87.56 120 PRO A C 1
ATOM 956 O O . PRO A 1 120 ? -22.716 -0.151 8.139 1.00 87.56 120 PRO A O 1
ATOM 959 N N . SER A 1 121 ? -21.686 1.577 7.126 1.00 92.62 121 SER A N 1
ATOM 960 C CA . SER A 1 121 ? -21.622 0.998 5.780 1.00 92.62 121 SER A CA 1
ATOM 961 C C . SER A 1 121 ? -20.430 0.058 5.581 1.00 92.62 121 SER A C 1
ATOM 963 O O . SER A 1 121 ? -20.442 -0.716 4.625 1.00 92.62 121 SER A O 1
ATOM 965 N N . TYR A 1 122 ? -19.414 0.108 6.447 1.00 96.12 122 TYR A N 1
ATOM 966 C CA . TYR A 1 122 ? -18.206 -0.699 6.286 1.00 96.12 122 TYR A CA 1
ATOM 967 C C . TYR A 1 122 ? -18.458 -2.150 6.703 1.00 96.12 122 TYR A C 1
ATOM 969 O O . TYR A 1 122 ? -19.103 -2.435 7.715 1.00 96.12 122 TYR A O 1
ATOM 977 N N . GLU A 1 123 ? -17.887 -3.089 5.955 1.00 98.12 123 GLU A N 1
ATOM 978 C CA . GLU A 1 123 ? -17.775 -4.477 6.389 1.00 98.12 123 GLU A CA 1
ATOM 979 C C . GLU A 1 123 ? -16.601 -4.593 7.369 1.00 98.12 123 GLU A C 1
ATOM 981 O O . GLU A 1 123 ? -15.444 -4.615 6.957 1.00 98.12 123 GLU A O 1
ATOM 986 N N . VAL A 1 124 ? -16.883 -4.679 8.670 1.00 98.00 124 VAL A N 1
ATOM 987 C CA . VAL A 1 124 ? -15.851 -4.788 9.711 1.00 98.00 124 VAL A CA 1
ATOM 988 C C . VAL A 1 124 ? -15.696 -6.243 10.157 1.00 98.00 124 VAL A C 1
ATOM 990 O O . VAL A 1 124 ? -16.642 -6.874 10.625 1.00 98.00 124 VAL A O 1
ATOM 993 N N . LEU A 1 125 ? -14.487 -6.787 10.019 1.00 97.94 125 LEU A N 1
ATOM 994 C CA . LEU A 1 125 ? -14.141 -8.164 10.360 1.00 97.94 125 LEU A CA 1
ATOM 995 C C . LEU A 1 125 ? -13.173 -8.186 11.546 1.00 97.94 125 LEU A C 1
ATOM 997 O O . LEU A 1 125 ? -11.990 -7.870 11.400 1.00 97.94 125 LEU A O 1
ATOM 1001 N N . ASN A 1 126 ? -13.659 -8.618 12.715 1.00 96.88 126 ASN A N 1
ATOM 1002 C CA . ASN A 1 126 ? -12.815 -8.774 13.900 1.00 96.88 126 ASN A CA 1
ATOM 1003 C C . ASN A 1 126 ? -12.015 -10.089 13.873 1.00 96.88 126 ASN A C 1
ATOM 1005 O O . ASN A 1 126 ? -12.358 -11.058 14.552 1.00 96.88 126 ASN A O 1
ATOM 1009 N N . ILE A 1 127 ? -10.972 -10.139 13.046 1.00 95.31 127 ILE A N 1
ATOM 1010 C CA . ILE A 1 127 ? -10.101 -11.306 12.860 1.00 95.31 127 ILE A CA 1
ATOM 1011 C C . ILE A 1 127 ? -8.637 -10.880 12.697 1.00 95.31 127 ILE A C 1
ATOM 1013 O O . ILE A 1 127 ? -8.329 -9.727 12.413 1.00 95.31 127 ILE A O 1
ATOM 1017 N N . SER A 1 128 ? -7.712 -11.833 12.837 1.00 94.38 128 SER A N 1
ATOM 1018 C CA . SER A 1 128 ? -6.319 -11.624 12.426 1.00 94.38 128 SER A CA 1
ATOM 1019 C C . SER A 1 128 ? -6.217 -11.540 10.908 1.00 94.38 128 SER A C 1
ATOM 1021 O O . SER A 1 128 ? -6.730 -12.415 10.211 1.00 94.38 128 SER A O 1
ATOM 1023 N N . ALA A 1 129 ? -5.469 -10.555 10.403 1.00 94.69 129 ALA A N 1
ATOM 1024 C CA . ALA A 1 129 ? -5.120 -10.454 8.986 1.00 94.69 129 ALA A CA 1
ATOM 1025 C C . ALA A 1 129 ? -4.511 -11.759 8.444 1.00 94.69 129 ALA A C 1
ATOM 1027 O O . ALA A 1 129 ? -4.789 -12.154 7.318 1.00 94.69 129 ALA A O 1
ATOM 1028 N N . GLY A 1 130 ? -3.757 -12.495 9.273 1.00 94.25 130 GLY A N 1
ATOM 1029 C CA . GLY A 1 130 ? -3.185 -13.792 8.894 1.00 94.25 130 GLY A CA 1
ATOM 1030 C C . GLY A 1 130 ? -4.214 -14.861 8.524 1.00 94.25 130 GLY A C 1
ATOM 1031 O O . GLY A 1 130 ? -3.877 -15.796 7.806 1.00 94.25 130 GLY A O 1
ATOM 1032 N N . GLU A 1 131 ? -5.460 -14.706 8.968 1.00 95.19 131 GLU A N 1
ATOM 1033 C CA . GLU A 1 131 ? -6.561 -15.637 8.711 1.00 95.19 131 GLU A CA 1
ATOM 1034 C C . GLU A 1 131 ? -7.564 -15.095 7.674 1.00 95.19 131 GLU A C 1
ATOM 1036 O O . GLU A 1 131 ? -8.485 -15.808 7.281 1.00 95.19 131 GLU A O 1
ATOM 1041 N N . PHE A 1 132 ? -7.398 -13.854 7.201 1.00 96.62 132 PHE A N 1
ATOM 1042 C CA . PHE A 1 132 ? -8.256 -13.283 6.166 1.00 96.62 132 PHE A CA 1
ATOM 1043 C C . PHE A 1 132 ? -8.010 -13.968 4.814 1.00 96.62 132 PHE A C 1
ATOM 1045 O O . PHE A 1 132 ? -6.866 -14.222 4.422 1.00 96.62 132 PHE A O 1
ATOM 1052 N N . ASP A 1 133 ? -9.082 -14.283 4.085 1.00 94.94 133 ASP A N 1
ATOM 1053 C CA . ASP A 1 133 ? -8.997 -14.980 2.803 1.00 94.94 133 ASP A CA 1
ATOM 1054 C C . ASP A 1 133 ? -10.061 -14.503 1.812 1.00 94.94 133 ASP A C 1
ATOM 1056 O O . ASP A 1 133 ? -11.197 -14.980 1.797 1.00 94.94 133 ASP A O 1
ATOM 1060 N N . ARG A 1 134 ? -9.687 -13.528 0.979 1.00 97.38 134 ARG A N 1
ATOM 1061 C CA . ARG A 1 134 ? -10.520 -13.041 -0.125 1.00 97.38 134 ARG A CA 1
ATOM 1062 C C . ARG A 1 134 ? -9.643 -12.645 -1.324 1.00 97.38 134 ARG A C 1
ATOM 1064 O O . ARG A 1 134 ? -9.433 -11.456 -1.566 1.00 97.38 134 ARG A O 1
ATOM 1071 N N . PRO A 1 135 ? -9.068 -13.628 -2.041 1.00 96.94 135 PRO A N 1
ATOM 1072 C CA . PRO A 1 135 ? -8.132 -13.361 -3.127 1.00 96.94 135 PRO A CA 1
ATOM 1073 C C . PRO A 1 135 ? -8.823 -12.738 -4.348 1.00 96.94 135 PRO A C 1
ATOM 1075 O O . PRO A 1 135 ? -9.973 -13.056 -4.644 1.00 96.94 135 PRO A O 1
ATOM 1078 N N . ASN A 1 136 ? -8.094 -11.902 -5.094 1.00 97.00 136 ASN A N 1
ATOM 1079 C CA . ASN A 1 136 ? -8.529 -11.284 -6.354 1.00 97.00 136 ASN A CA 1
ATOM 1080 C C . ASN A 1 136 ? -9.897 -10.574 -6.276 1.00 97.00 136 ASN A C 1
ATOM 1082 O O . ASN A 1 136 ? -10.716 -10.702 -7.187 1.00 97.00 136 ASN A O 1
ATOM 1086 N N . TYR A 1 137 ? -10.164 -9.838 -5.196 1.00 98.19 137 TYR A N 1
ATOM 1087 C CA . TYR A 1 137 ? -11.481 -9.249 -4.934 1.00 98.19 137 TYR A CA 1
ATOM 1088 C C . TYR A 1 137 ? -11.500 -7.720 -4.894 1.00 98.19 137 TYR A C 1
ATOM 1090 O O . TYR A 1 137 ? -12.531 -7.126 -5.211 1.00 98.19 137 TYR A O 1
ATOM 1098 N N . TYR A 1 138 ? -10.386 -7.082 -4.542 1.00 98.75 138 TYR A N 1
ATOM 1099 C CA . TYR A 1 138 ? -10.343 -5.645 -4.270 1.00 98.75 138 TYR A CA 1
ATOM 1100 C C . TYR A 1 138 ? -9.701 -4.850 -5.404 1.00 98.75 138 TYR A C 1
ATOM 1102 O O . TYR A 1 138 ? -8.694 -5.268 -5.976 1.00 98.75 138 TYR A O 1
ATOM 1110 N N . ASP A 1 139 ? -10.287 -3.700 -5.722 1.00 98.62 139 ASP A N 1
ATOM 1111 C CA . ASP A 1 139 ? -9.727 -2.722 -6.660 1.00 98.62 139 ASP A CA 1
ATOM 1112 C C . ASP A 1 139 ? -8.600 -1.915 -6.001 1.00 98.62 139 ASP A C 1
ATOM 1114 O O . ASP A 1 139 ? -7.677 -1.460 -6.679 1.00 98.62 139 ASP A O 1
ATOM 1118 N N . LEU A 1 140 ? -8.647 -1.803 -4.670 1.00 98.81 140 LEU A N 1
ATOM 1119 C CA . LEU A 1 140 ? -7.635 -1.158 -3.851 1.00 98.81 140 LEU A CA 1
ATOM 1120 C C . LEU A 1 140 ? -7.408 -1.924 -2.540 1.00 98.81 140 LEU A C 1
ATOM 1122 O O . LEU A 1 140 ? -8.359 -2.248 -1.832 1.00 98.81 140 LEU A O 1
ATOM 1126 N N . VAL A 1 141 ? -6.147 -2.156 -2.178 1.00 98.81 141 VAL A N 1
ATOM 1127 C CA . VAL A 1 141 ? -5.759 -2.569 -0.822 1.00 98.81 141 VAL A CA 1
ATOM 1128 C C . VAL A 1 141 ? -4.827 -1.517 -0.230 1.00 98.81 141 VAL A C 1
ATOM 1130 O O . VAL A 1 141 ? -3.741 -1.289 -0.761 1.00 98.81 141 VAL A O 1
ATOM 1133 N N . ILE A 1 142 ? -5.226 -0.883 0.870 1.00 98.25 142 ILE A N 1
ATOM 1134 C CA . ILE A 1 142 ? -4.403 0.106 1.579 1.00 98.25 142 ILE A CA 1
ATOM 1135 C C . ILE A 1 142 ? -4.103 -0.353 2.993 1.00 98.25 142 ILE A C 1
ATOM 1137 O O . ILE A 1 142 ? -4.876 -1.112 3.564 1.00 98.25 142 ILE A O 1
ATOM 1141 N N . GLY A 1 143 ? -3.003 0.103 3.580 1.00 95.19 143 GLY A N 1
ATOM 1142 C CA . GLY A 1 143 ? -2.754 -0.208 4.981 1.00 95.19 143 GLY A CA 1
ATOM 1143 C C . GLY A 1 143 ? -1.548 0.486 5.588 1.00 95.19 143 GLY A C 1
ATOM 1144 O O . GLY A 1 143 ? -0.569 0.815 4.915 1.00 95.19 143 GLY A O 1
ATOM 1145 N N . ASN A 1 144 ? -1.617 0.654 6.904 1.00 92.62 144 ASN A N 1
ATOM 1146 C CA . ASN A 1 144 ? -0.484 0.987 7.757 1.00 92.62 144 ASN A CA 1
ATOM 1147 C C . ASN A 1 144 ? -0.351 -0.109 8.827 1.00 92.62 144 ASN A C 1
ATOM 1149 O O . ASN A 1 144 ? -0.793 0.075 9.965 1.00 92.62 144 ASN A O 1
ATOM 1153 N N . PRO A 1 145 ? 0.177 -1.289 8.453 1.00 91.25 145 PRO A N 1
ATOM 1154 C CA . PRO A 1 145 ? 0.234 -2.421 9.357 1.00 91.25 145 PRO A CA 1
ATOM 1155 C C . PRO A 1 145 ? 1.182 -2.157 10.531 1.00 91.25 145 PRO A C 1
ATOM 1157 O O . PRO A 1 145 ? 2.124 -1.372 10.423 1.00 91.25 145 PRO A O 1
ATOM 1160 N N . PRO A 1 146 ? 1.018 -2.872 11.652 1.00 87.31 146 PRO A N 1
ATOM 1161 C CA . PRO A 1 146 ? 1.924 -2.734 12.779 1.00 87.31 146 PRO A CA 1
ATOM 1162 C C . PRO A 1 146 ? 3.349 -3.187 12.420 1.00 87.31 146 PRO A C 1
ATOM 1164 O O . PRO A 1 146 ? 3.586 -4.296 11.923 1.00 87.31 146 PRO A O 1
ATOM 1167 N N . PHE A 1 147 ? 4.326 -2.331 12.715 1.00 85.44 147 PHE A N 1
ATOM 1168 C CA . PHE A 1 147 ? 5.714 -2.529 12.292 1.00 85.44 147 PHE A CA 1
ATOM 1169 C C . PHE A 1 147 ? 6.474 -3.547 13.147 1.00 85.44 147 PHE A C 1
ATOM 1171 O O . PHE A 1 147 ? 6.364 -3.564 14.373 1.00 85.44 147 PHE A O 1
ATOM 1178 N N . ASN A 1 148 ? 7.348 -4.327 12.499 1.00 81.00 148 ASN A N 1
ATOM 1179 C CA . ASN A 1 148 ? 8.289 -5.255 13.143 1.00 81.00 148 ASN A CA 1
ATOM 1180 C C . ASN A 1 148 ? 7.644 -6.310 14.067 1.00 81.00 148 ASN A C 1
ATOM 1182 O O . ASN A 1 148 ? 8.302 -6.818 14.980 1.00 81.00 148 ASN A O 1
ATOM 1186 N N . LEU A 1 149 ? 6.385 -6.683 13.826 1.00 88.62 149 LEU A N 1
ATOM 1187 C CA . LEU A 1 149 ? 5.742 -7.763 14.564 1.00 88.62 149 LEU A CA 1
ATOM 1188 C C . LEU A 1 149 ? 6.059 -9.126 13.945 1.00 88.62 149 LEU A C 1
ATOM 1190 O O . LEU A 1 149 ? 6.407 -9.269 12.771 1.00 88.62 149 LEU A O 1
ATOM 1194 N N . THR A 1 150 ? 5.945 -10.155 14.779 1.00 91.19 150 THR A N 1
ATOM 1195 C CA . THR A 1 150 ? 5.901 -11.546 14.335 1.00 91.19 150 THR A CA 1
ATOM 1196 C C . THR A 1 150 ? 4.498 -12.063 14.583 1.00 91.19 150 THR A C 1
ATOM 1198 O O . THR A 1 150 ? 4.045 -12.063 15.724 1.00 91.19 150 THR A O 1
ATOM 1201 N N . ILE A 1 151 ? 3.830 -12.495 13.520 1.00 91.69 151 ILE A N 1
ATOM 1202 C CA . ILE A 1 151 ? 2.448 -12.961 13.553 1.00 91.69 151 ILE A CA 1
ATOM 1203 C C . ILE A 1 151 ? 2.454 -14.485 13.464 1.00 91.69 151 ILE A C 1
ATOM 1205 O O . ILE A 1 151 ? 3.186 -15.071 12.662 1.00 91.69 151 ILE A O 1
ATOM 1209 N N . GLU A 1 152 ? 1.666 -15.120 14.326 1.00 92.81 152 GLU A N 1
ATOM 1210 C CA . GLU A 1 152 ? 1.408 -16.558 14.297 1.00 92.81 152 GLU A CA 1
ATOM 1211 C C . GLU A 1 152 ? 0.103 -16.809 13.544 1.00 92.81 152 GLU A C 1
ATOM 1213 O O . GLU A 1 152 ? -0.907 -16.163 13.814 1.00 92.81 152 GLU A O 1
ATOM 1218 N N . THR A 1 153 ? 0.134 -17.727 12.580 1.00 91.50 153 THR A N 1
ATOM 1219 C CA . THR A 1 153 ? -1.025 -18.047 11.737 1.00 91.50 153 THR A CA 1
ATOM 1220 C C . THR A 1 153 ? -1.024 -19.518 11.331 1.00 91.50 153 THR A C 1
ATOM 1222 O O . THR A 1 153 ? 0.036 -20.144 11.153 1.00 91.50 153 THR A O 1
ATOM 1225 N N . GLN A 1 154 ? -2.227 -20.083 11.215 1.00 88.75 154 GLN A N 1
ATOM 1226 C CA . GLN A 1 154 ? -2.433 -21.446 10.721 1.00 88.75 154 GLN A CA 1
ATOM 1227 C C . GLN A 1 154 ? -2.576 -21.487 9.199 1.00 88.75 154 GLN A C 1
ATOM 1229 O O . GLN A 1 154 ? -2.263 -22.514 8.598 1.00 88.75 154 GLN A O 1
ATOM 1234 N N . LYS A 1 155 ? -2.992 -20.378 8.577 1.00 91.25 155 LYS A N 1
ATOM 1235 C CA . LYS A 1 155 ? -3.041 -20.245 7.124 1.00 91.25 155 LYS A CA 1
ATOM 1236 C C . LYS A 1 155 ? -1.634 -20.357 6.532 1.00 91.25 155 LYS A C 1
ATOM 1238 O O . LYS A 1 155 ? -0.651 -19.851 7.082 1.00 91.25 155 LYS A O 1
ATOM 1243 N N . GLU A 1 156 ? -1.534 -21.046 5.402 1.00 91.94 156 GLU A N 1
ATOM 1244 C CA . GLU A 1 156 ? -0.278 -21.155 4.668 1.00 91.94 156 GLU A CA 1
ATOM 1245 C C . GLU A 1 156 ? -0.064 -19.904 3.811 1.00 91.94 156 GLU A C 1
ATOM 1247 O O . GLU A 1 156 ? -0.895 -19.553 2.975 1.00 91.94 156 GLU A O 1
ATOM 1252 N N . TRP A 1 157 ? 1.080 -19.258 4.023 1.00 95.00 157 TRP A N 1
ATOM 1253 C CA . TRP A 1 157 ? 1.565 -18.108 3.260 1.00 95.00 157 TRP A CA 1
ATOM 1254 C C . TRP A 1 157 ? 2.924 -18.468 2.662 1.00 95.00 157 TRP A C 1
ATOM 1256 O O . TRP A 1 157 ? 3.696 -19.203 3.283 1.00 95.00 157 TRP A O 1
ATOM 1266 N N . SER A 1 158 ? 3.249 -17.966 1.473 1.00 94.94 158 SER A N 1
ATOM 1267 C CA . SER A 1 158 ? 4.489 -18.333 0.776 1.00 94.94 158 SER A CA 1
ATOM 1268 C C . SER A 1 158 ? 5.749 -17.914 1.538 1.00 94.94 158 SER A C 1
ATOM 1270 O O . SER A 1 158 ? 6.777 -18.590 1.449 1.00 94.94 158 SER A O 1
ATOM 1272 N N . LEU A 1 159 ? 5.659 -16.846 2.338 1.00 93.31 159 LEU A N 1
ATOM 1273 C CA . LEU A 1 159 ? 6.751 -16.336 3.171 1.00 93.31 159 LEU A CA 1
ATOM 1274 C C . LEU A 1 159 ? 6.681 -16.813 4.634 1.00 93.31 159 LEU A C 1
ATOM 1276 O O . LEU A 1 159 ? 7.544 -16.473 5.450 1.00 93.31 159 LEU A O 1
ATOM 1280 N N . ARG A 1 160 ? 5.691 -17.643 4.993 1.00 93.56 160 ARG A N 1
ATOM 1281 C CA . ARG A 1 160 ? 5.556 -18.196 6.346 1.00 93.56 160 ARG A CA 1
ATOM 1282 C C . ARG A 1 160 ? 6.674 -19.187 6.643 1.00 93.56 160 ARG A C 1
ATOM 1284 O O . ARG A 1 160 ? 6.989 -20.096 5.877 1.00 93.56 160 ARG A O 1
ATOM 1291 N N . LYS A 1 161 ? 7.271 -19.048 7.825 1.00 91.06 161 LYS A N 1
ATOM 1292 C CA . LYS A 1 161 ? 8.292 -19.976 8.314 1.00 91.06 161 LYS A CA 1
ATOM 1293 C C . LYS A 1 161 ? 7.639 -21.276 8.777 1.00 91.06 161 LYS A C 1
ATOM 1295 O O . LYS A 1 161 ? 6.525 -21.287 9.292 1.00 91.06 161 LYS A O 1
ATOM 1300 N N . LYS A 1 162 ? 8.402 -22.373 8.728 1.00 89.44 162 LYS A N 1
ATOM 1301 C CA . LYS A 1 162 ? 7.963 -23.717 9.163 1.00 89.44 162 LYS A CA 1
ATOM 1302 C C . LYS A 1 162 ? 7.437 -23.794 10.604 1.00 89.44 162 LYS A C 1
ATOM 1304 O O . LYS A 1 162 ? 6.755 -24.748 10.946 1.00 89.44 162 LYS A O 1
ATOM 1309 N N . ASN A 1 163 ? 7.788 -22.832 11.458 1.00 89.75 163 ASN A N 1
ATOM 1310 C CA . ASN A 1 163 ? 7.324 -22.750 12.844 1.00 89.75 163 ASN A CA 1
ATOM 1311 C C . ASN A 1 163 ? 6.007 -21.968 13.007 1.00 89.75 163 ASN A C 1
ATOM 1313 O O . ASN A 1 163 ? 5.671 -21.595 14.126 1.00 89.75 163 ASN A O 1
ATOM 1317 N N . GLY A 1 164 ? 5.302 -21.674 11.913 1.00 90.12 164 GLY A N 1
ATOM 1318 C CA . GLY A 1 164 ? 4.014 -20.987 11.937 1.00 90.12 164 GLY A CA 1
ATOM 1319 C C . GLY A 1 164 ? 4.078 -19.466 12.024 1.00 90.12 164 GLY A C 1
ATOM 1320 O O . GLY A 1 164 ? 3.042 -18.825 12.175 1.00 90.12 164 GLY A O 1
ATOM 1321 N N . LYS A 1 165 ? 5.282 -18.890 11.940 1.00 92.88 165 LYS A N 1
ATOM 1322 C CA . LYS A 1 165 ? 5.524 -17.458 12.132 1.00 92.88 165 LYS A CA 1
ATOM 1323 C C . LYS A 1 165 ? 5.832 -16.757 10.821 1.00 92.88 165 LYS A C 1
ATOM 1325 O O . LYS A 1 165 ? 6.589 -17.276 10.000 1.00 92.88 165 LYS A O 1
ATOM 1330 N N . ILE A 1 166 ? 5.339 -15.538 10.679 1.00 94.69 166 ILE A N 1
ATOM 1331 C CA . ILE A 1 166 ? 5.626 -14.647 9.555 1.00 94.69 166 ILE A CA 1
ATOM 1332 C C . ILE A 1 166 ? 5.884 -13.230 10.080 1.00 94.69 166 ILE A C 1
ATOM 1334 O O . ILE A 1 166 ? 5.364 -12.842 11.129 1.00 94.69 166 ILE A O 1
ATOM 1338 N N . ASN A 1 167 ? 6.767 -12.482 9.420 1.00 94.25 167 ASN A N 1
ATOM 1339 C CA . ASN A 1 167 ? 6.967 -11.069 9.735 1.00 94.25 167 ASN A CA 1
ATOM 1340 C C . ASN A 1 167 ? 5.741 -10.262 9.274 1.00 94.25 167 ASN A C 1
ATOM 1342 O O . ASN A 1 167 ? 5.159 -10.592 8.245 1.00 94.25 167 ASN A O 1
ATOM 1346 N N . SER A 1 168 ? 5.341 -9.230 10.023 1.00 93.56 168 SER A N 1
ATOM 1347 C CA . SER A 1 168 ? 4.159 -8.435 9.670 1.00 93.56 168 SER A CA 1
ATOM 1348 C C . SER A 1 168 ? 4.274 -7.799 8.284 1.00 93.56 168 SER A C 1
ATOM 1350 O O . SER A 1 168 ? 3.363 -7.976 7.484 1.00 93.56 168 SER A O 1
ATOM 1352 N N . ASP A 1 169 ? 5.398 -7.160 7.957 1.00 93.44 169 ASP A N 1
ATOM 1353 C CA . ASP A 1 169 ? 5.597 -6.514 6.651 1.00 93.44 169 ASP A CA 1
ATOM 1354 C C . ASP A 1 169 ? 5.438 -7.523 5.491 1.00 93.44 169 ASP A C 1
ATOM 1356 O O . ASP A 1 169 ? 4.783 -7.230 4.493 1.00 93.44 169 ASP A O 1
ATOM 1360 N N . GLU A 1 170 ? 5.983 -8.739 5.644 1.00 95.81 170 GLU A N 1
ATOM 1361 C CA . GLU A 1 170 ? 5.826 -9.831 4.667 1.00 95.81 170 GLU A CA 1
ATOM 1362 C C . GLU A 1 170 ? 4.374 -10.307 4.553 1.00 95.81 170 GLU A C 1
ATOM 1364 O O . GLU A 1 170 ? 3.867 -10.437 3.441 1.00 95.81 170 GLU A O 1
ATOM 1369 N N . LEU A 1 171 ? 3.699 -10.544 5.685 1.00 96.88 171 LEU A N 1
ATOM 1370 C CA . LEU A 1 171 ? 2.317 -11.024 5.706 1.00 96.88 171 LEU A CA 1
ATOM 1371 C C . LEU A 1 171 ? 1.367 -10.033 5.038 1.00 96.88 171 LEU A C 1
ATOM 1373 O O . LEU A 1 171 ? 0.559 -10.423 4.203 1.00 96.88 171 LEU A O 1
ATOM 1377 N N . PHE A 1 172 ? 1.444 -8.764 5.429 1.00 97.88 172 PHE A N 1
ATOM 1378 C CA . PHE A 1 172 ? 0.500 -7.746 4.989 1.00 97.88 172 PHE A CA 1
ATOM 1379 C C . PHE A 1 172 ? 0.666 -7.409 3.506 1.00 97.88 172 PHE A C 1
ATOM 1381 O O . PHE A 1 172 ? -0.334 -7.296 2.799 1.00 97.88 172 PHE A O 1
ATOM 1388 N N . LEU A 1 173 ? 1.904 -7.328 3.007 1.00 97.81 173 LEU A N 1
ATOM 1389 C CA . LEU A 1 173 ? 2.140 -7.159 1.574 1.00 97.81 173 LEU A CA 1
ATOM 1390 C C . LEU A 1 173 ? 1.731 -8.401 0.775 1.00 97.81 173 LEU A C 1
ATOM 1392 O O . LEU A 1 173 ? 1.116 -8.261 -0.280 1.00 97.81 173 LEU A O 1
ATOM 1396 N N . GLU A 1 174 ? 2.031 -9.613 1.255 1.00 98.06 174 GLU A N 1
ATOM 1397 C CA . GLU A 1 174 ? 1.594 -10.837 0.578 1.00 98.06 174 GLU A CA 1
ATOM 1398 C C . GLU A 1 174 ? 0.059 -10.931 0.532 1.00 98.06 174 GLU A C 1
ATOM 1400 O O . GLU A 1 174 ? -0.509 -11.222 -0.522 1.00 98.06 174 GLU A O 1
ATOM 1405 N N . LEU A 1 175 ? -0.622 -10.609 1.635 1.00 98.38 175 LEU A N 1
ATOM 1406 C CA . LEU A 1 175 ? -2.079 -10.510 1.712 1.00 98.38 175 LEU A CA 1
ATOM 1407 C C . LEU A 1 175 ? -2.628 -9.486 0.727 1.00 98.38 175 LEU A C 1
ATOM 1409 O O . LEU A 1 175 ? -3.589 -9.790 0.020 1.00 98.38 175 LEU A O 1
ATOM 1413 N N . ALA A 1 176 ? -2.028 -8.298 0.649 1.00 98.62 176 ALA A N 1
ATOM 1414 C CA . ALA A 1 176 ? -2.468 -7.257 -0.268 1.00 98.62 176 ALA A CA 1
ATOM 1415 C C . ALA A 1 176 ? -2.337 -7.700 -1.730 1.00 98.62 176 ALA A C 1
ATOM 1417 O O . ALA A 1 176 ? -3.285 -7.569 -2.504 1.00 98.62 176 ALA A O 1
ATOM 1418 N N . ILE A 1 177 ? -1.207 -8.320 -2.087 1.00 98.44 177 ILE A N 1
ATOM 1419 C CA . ILE A 1 177 ? -0.977 -8.884 -3.422 1.00 98.44 177 ILE A CA 1
ATOM 1420 C C . ILE A 1 177 ? -1.985 -9.994 -3.728 1.00 98.44 177 ILE A C 1
ATOM 1422 O O . ILE A 1 177 ? -2.506 -10.059 -4.840 1.00 98.44 177 ILE A O 1
ATOM 1426 N N . GLN A 1 178 ? -2.299 -10.869 -2.773 1.00 97.81 178 GLN A N 1
ATOM 1427 C CA . GLN A 1 178 ? -3.303 -11.915 -2.979 1.00 97.81 178 GLN A CA 1
ATOM 1428 C C . GLN A 1 178 ? -4.715 -11.332 -3.137 1.00 97.81 178 GLN A C 1
ATOM 1430 O O . GLN A 1 178 ? -5.449 -11.768 -4.022 1.00 97.81 178 GLN A O 1
ATOM 1435 N N . SER A 1 179 ? -5.073 -10.334 -2.328 1.00 98.56 179 SER A N 1
ATOM 1436 C CA . SER A 1 179 ? -6.428 -9.772 -2.231 1.00 98.56 179 SER A CA 1
ATOM 1437 C C . SER A 1 179 ? -6.776 -8.812 -3.372 1.00 98.56 179 SER A C 1
ATOM 1439 O O . SER A 1 179 ? -7.932 -8.766 -3.798 1.00 98.56 179 SER A O 1
ATOM 1441 N N . ALA A 1 180 ? -5.798 -8.078 -3.908 1.00 98.56 180 ALA A N 1
ATOM 1442 C CA . ALA A 1 180 ? -6.004 -7.186 -5.045 1.00 98.56 180 ALA A CA 1
ATOM 1443 C C . ALA A 1 180 ? -6.390 -7.972 -6.311 1.00 98.56 180 ALA A C 1
ATOM 1445 O O . ALA A 1 180 ? -5.836 -9.042 -6.585 1.00 98.56 180 ALA A O 1
ATOM 1446 N N . LYS A 1 181 ? -7.320 -7.446 -7.111 1.00 97.44 181 LYS A N 1
ATOM 1447 C CA . LYS A 1 181 ? -7.581 -7.919 -8.480 1.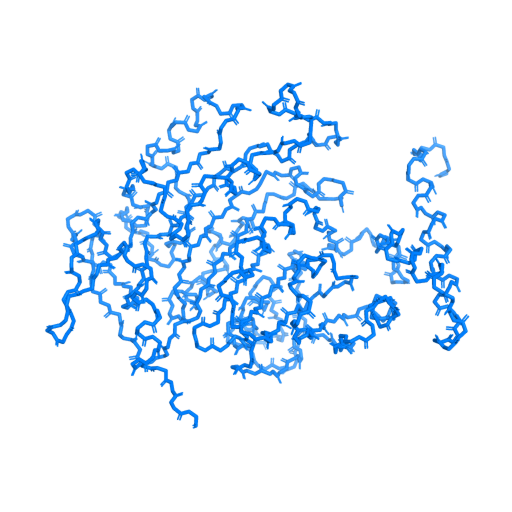00 97.44 181 LYS A CA 1
ATOM 1448 C C . LYS A 1 181 ? -6.363 -7.664 -9.366 1.00 97.44 181 LYS A C 1
ATOM 1450 O O . LYS A 1 181 ? -5.539 -6.803 -9.066 1.00 97.44 181 LYS A O 1
ATOM 1455 N N . GLU A 1 182 ? -6.261 -8.372 -10.487 1.00 96.62 182 GLU A N 1
ATOM 1456 C CA . GLU A 1 182 ? -5.339 -7.963 -11.552 1.00 96.62 182 GLU A CA 1
ATOM 1457 C C . GLU A 1 182 ? -5.704 -6.542 -12.008 1.00 96.62 182 GLU A C 1
ATOM 1459 O O . GLU A 1 182 ? -6.867 -6.243 -12.268 1.00 96.62 182 GLU A O 1
ATOM 1464 N N . GLY A 1 183 ? -4.719 -5.648 -12.026 1.00 96.19 183 GLY A N 1
ATOM 1465 C CA . GLY A 1 183 ? -4.905 -4.219 -12.252 1.00 96.19 183 GLY A CA 1
ATOM 1466 C C . GLY A 1 183 ? -5.284 -3.393 -11.021 1.00 96.19 183 GLY A C 1
ATOM 1467 O O . GLY A 1 183 ? -5.255 -2.165 -11.117 1.00 96.19 183 GLY A O 1
ATOM 1468 N N . GLY A 1 184 ? -5.592 -4.028 -9.886 1.00 97.56 184 GLY A N 1
ATOM 1469 C CA . GLY A 1 184 ? -5.881 -3.351 -8.623 1.00 97.56 184 GLY A CA 1
ATOM 1470 C C . GLY A 1 184 ? -4.641 -2.697 -8.013 1.00 97.56 184 GLY A C 1
ATOM 1471 O O . GLY A 1 184 ? -3.512 -3.169 -8.198 1.00 97.56 184 GLY A O 1
ATOM 1472 N N . TYR A 1 185 ? -4.859 -1.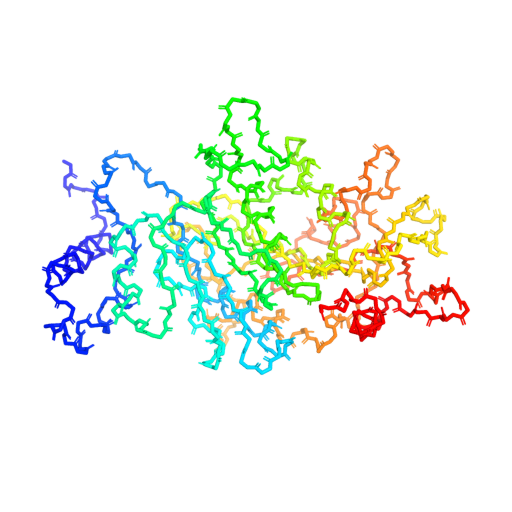607 -7.283 1.00 98.31 185 TYR A N 1
ATOM 1473 C CA . TYR A 1 185 ? -3.806 -0.846 -6.615 1.00 98.31 185 TYR A CA 1
ATOM 1474 C C . TYR A 1 185 ? -3.548 -1.362 -5.199 1.00 98.31 185 TYR A C 1
ATOM 1476 O O . TYR A 1 185 ? -4.441 -1.864 -4.517 1.00 98.31 185 TYR A O 1
ATOM 1484 N N . ILE A 1 186 ? -2.304 -1.230 -4.753 1.00 98.69 186 ILE A N 1
ATOM 1485 C CA . ILE A 1 186 ? -1.869 -1.551 -3.395 1.00 98.69 186 ILE A CA 1
ATOM 1486 C C . ILE A 1 186 ? -1.056 -0.364 -2.882 1.00 98.69 186 ILE A C 1
ATOM 1488 O O . ILE A 1 186 ? -0.091 0.020 -3.537 1.00 98.69 186 ILE A O 1
ATOM 1492 N N . ALA A 1 187 ? -1.413 0.205 -1.730 1.00 97.81 187 ALA A N 1
ATOM 1493 C CA . ALA A 1 187 ? -0.675 1.317 -1.128 1.00 97.81 187 ALA A CA 1
ATOM 1494 C C . ALA A 1 187 ? -0.416 1.074 0.361 1.00 97.81 187 ALA A C 1
ATOM 1496 O O . ALA A 1 187 ? -1.341 1.057 1.171 1.00 97.81 187 ALA A O 1
ATOM 1497 N N . PHE A 1 188 ? 0.846 0.850 0.720 1.00 96.88 188 PHE A N 1
ATOM 1498 C CA . PHE A 1 188 ? 1.228 0.443 2.071 1.00 96.88 188 PHE A CA 1
ATOM 1499 C C . PHE A 1 188 ? 2.286 1.360 2.661 1.00 96.88 188 PHE A C 1
ATOM 1501 O O . PHE A 1 188 ? 3.298 1.651 2.021 1.00 96.88 188 PHE A O 1
ATOM 1508 N N . ILE A 1 189 ? 2.071 1.754 3.914 1.00 94.19 189 ILE A N 1
ATOM 1509 C CA . ILE A 1 189 ? 3.079 2.431 4.725 1.00 94.19 189 ILE A CA 1
ATOM 1510 C C . ILE A 1 189 ? 3.865 1.368 5.486 1.00 94.19 189 ILE A C 1
ATOM 1512 O O . ILE A 1 189 ? 3.295 0.584 6.239 1.00 94.19 189 ILE A O 1
ATOM 1516 N N . LEU A 1 190 ? 5.179 1.320 5.279 1.00 92.44 190 LEU A N 1
ATOM 1517 C CA . LEU A 1 190 ? 6.048 0.282 5.835 1.00 92.44 190 LEU A CA 1
ATOM 1518 C C . LEU A 1 190 ? 7.362 0.876 6.339 1.00 92.44 190 LEU A C 1
ATOM 1520 O O . LEU A 1 190 ? 7.791 1.922 5.851 1.00 92.44 190 LEU A O 1
ATOM 1524 N N . PRO A 1 191 ? 8.081 0.207 7.256 1.00 90.62 191 PRO A N 1
ATOM 1525 C CA . PRO A 1 191 ? 9.439 0.609 7.596 1.00 90.62 191 PRO A CA 1
ATOM 1526 C C . PRO A 1 191 ? 10.338 0.604 6.352 1.00 90.62 191 PRO A C 1
ATOM 1528 O O . PRO A 1 191 ? 10.334 -0.366 5.591 1.00 90.62 191 PRO A O 1
ATOM 1531 N N . GLN A 1 192 ? 11.216 1.605 6.202 1.00 87.56 192 GLN A N 1
ATOM 1532 C CA . GLN A 1 192 ? 12.159 1.687 5.066 1.00 87.56 192 GLN A CA 1
ATOM 1533 C C . GLN A 1 192 ? 13.071 0.458 4.922 1.00 87.56 192 GLN A C 1
ATOM 1535 O O . GLN A 1 192 ? 13.688 0.246 3.879 1.00 87.56 192 GLN A O 1
ATOM 1540 N N . SER A 1 193 ? 13.153 -0.385 5.956 1.00 87.38 193 SER A N 1
ATOM 1541 C CA . SER A 1 193 ? 13.881 -1.652 5.906 1.00 87.38 193 SER A CA 1
ATOM 1542 C C . SER A 1 193 ? 13.412 -2.595 4.791 1.00 87.38 193 SER A C 1
ATOM 1544 O O . SER A 1 193 ? 14.208 -3.426 4.352 1.00 87.38 193 SER A O 1
ATOM 1546 N N . ILE A 1 194 ? 12.180 -2.436 4.281 1.00 89.25 194 ILE A N 1
ATOM 1547 C CA . ILE A 1 194 ? 11.679 -3.174 3.112 1.00 89.25 194 ILE A CA 1
ATOM 1548 C C . ILE A 1 194 ? 12.599 -3.024 1.895 1.00 89.25 194 ILE A C 1
ATOM 1550 O O . ILE A 1 194 ? 12.800 -3.997 1.166 1.00 89.25 194 ILE A O 1
ATOM 1554 N N . ASN A 1 195 ? 13.238 -1.860 1.744 1.00 83.00 195 ASN A N 1
ATOM 1555 C CA . ASN A 1 195 ? 14.127 -1.555 0.631 1.00 83.00 195 ASN A CA 1
ATOM 1556 C C . ASN A 1 195 ? 15.400 -2.424 0.693 1.00 83.00 195 ASN A C 1
ATOM 1558 O O . ASN A 1 195 ? 15.738 -3.114 -0.258 1.00 83.00 195 ASN A O 1
ATOM 1562 N N . TYR A 1 196 ? 16.091 -2.490 1.832 1.00 81.94 196 TYR A N 1
ATOM 1563 C CA . TYR A 1 196 ? 17.461 -3.033 1.874 1.00 81.94 196 TYR A CA 1
ATOM 1564 C C . TYR A 1 196 ? 17.645 -4.312 2.699 1.00 81.94 196 TYR A C 1
ATOM 1566 O O . TYR A 1 196 ? 18.664 -4.985 2.570 1.00 81.94 196 TYR A O 1
ATOM 1574 N N . LYS A 1 197 ? 16.709 -4.674 3.582 1.00 86.44 197 LYS A N 1
ATOM 1575 C CA . LYS A 1 197 ? 16.935 -5.760 4.547 1.00 86.44 197 LYS A CA 1
ATOM 1576 C C . LYS A 1 197 ? 16.899 -7.126 3.861 1.00 86.44 197 LYS A C 1
ATOM 1578 O O . LYS A 1 197 ? 15.901 -7.485 3.233 1.00 86.44 197 LYS A O 1
ATOM 1583 N N . ASP A 1 198 ? 17.948 -7.929 4.032 1.00 86.12 198 ASP A N 1
ATOM 1584 C CA . ASP A 1 198 ? 18.059 -9.268 3.426 1.00 86.12 198 ASP A CA 1
ATOM 1585 C C . ASP A 1 198 ? 16.950 -10.228 3.855 1.00 86.12 198 ASP A C 1
ATOM 1587 O O . ASP A 1 198 ? 16.503 -11.059 3.063 1.00 86.12 198 ASP A O 1
ATOM 1591 N N . SER A 1 199 ? 16.468 -10.106 5.096 1.00 88.81 199 SER A N 1
ATOM 1592 C CA . SER A 1 199 ? 15.371 -10.943 5.588 1.00 88.81 199 SER A CA 1
ATOM 1593 C C . SER A 1 199 ? 14.066 -10.718 4.826 1.00 88.81 199 SER A C 1
ATOM 1595 O O . SER A 1 199 ? 13.234 -11.607 4.847 1.00 88.81 199 SER A O 1
ATOM 1597 N N . LEU A 1 200 ? 13.908 -9.567 4.159 1.00 91.19 200 LEU A N 1
ATOM 1598 C CA . LEU A 1 200 ? 12.720 -9.183 3.387 1.00 91.19 200 LEU A CA 1
ATOM 1599 C C . LEU A 1 200 ? 12.915 -9.377 1.870 1.00 91.19 200 LEU A C 1
ATOM 1601 O O . LEU A 1 200 ? 12.109 -8.923 1.061 1.00 91.19 200 LEU A O 1
ATOM 1605 N N . LYS A 1 201 ? 13.978 -10.074 1.443 1.00 90.75 201 LYS A N 1
ATOM 1606 C CA . LYS A 1 201 ? 14.200 -10.368 0.015 1.00 90.75 201 LYS A CA 1
ATOM 1607 C C . LYS A 1 201 ? 13.068 -11.189 -0.610 1.00 90.75 201 LYS A C 1
ATOM 1609 O O . LYS A 1 201 ? 12.831 -11.083 -1.808 1.00 90.75 201 LYS A O 1
ATOM 1614 N N . GLY A 1 202 ? 12.394 -12.019 0.194 1.00 93.31 202 GLY A N 1
ATOM 1615 C CA . GLY A 1 202 ? 11.285 -12.860 -0.252 1.00 93.31 202 GLY A CA 1
ATOM 1616 C C . GLY A 1 202 ? 10.111 -12.018 -0.735 1.00 93.31 202 GLY A C 1
ATOM 1617 O O . GLY A 1 202 ? 9.662 -12.196 -1.865 1.00 93.31 202 GLY A O 1
ATOM 1618 N N . ILE A 1 203 ? 9.695 -11.036 0.068 1.00 94.94 203 ILE A N 1
ATOM 1619 C CA . ILE A 1 203 ? 8.607 -10.134 -0.311 1.00 94.94 203 ILE A CA 1
ATOM 1620 C C . ILE A 1 203 ? 8.991 -9.202 -1.467 1.00 94.94 203 ILE A C 1
ATOM 1622 O O . ILE A 1 203 ? 8.198 -9.023 -2.386 1.00 94.94 203 ILE A O 1
ATOM 1626 N N . ARG A 1 204 ? 10.238 -8.707 -1.514 1.00 93.69 204 ARG A N 1
ATOM 1627 C CA . ARG A 1 204 ? 10.739 -7.951 -2.679 1.00 93.69 204 ARG A CA 1
ATOM 1628 C C . ARG A 1 204 ? 10.678 -8.765 -3.971 1.00 93.69 204 ARG A C 1
ATOM 1630 O O . ARG A 1 204 ? 10.285 -8.248 -5.014 1.00 93.69 204 ARG A O 1
ATOM 1637 N N . LYS A 1 205 ? 11.043 -10.051 -3.906 1.00 93.69 205 LYS A N 1
ATOM 1638 C CA . LYS A 1 205 ? 10.931 -10.967 -5.046 1.00 93.69 205 LYS A CA 1
ATOM 1639 C C . LYS A 1 205 ? 9.470 -11.190 -5.442 1.00 93.69 205 LYS A C 1
ATOM 1641 O O . LYS A 1 205 ? 9.185 -11.187 -6.632 1.00 93.69 205 LYS A O 1
ATOM 1646 N N . LEU A 1 206 ? 8.568 -11.358 -4.474 1.00 96.12 206 LEU A N 1
ATOM 1647 C CA . LEU A 1 206 ? 7.141 -11.513 -4.755 1.00 96.12 206 LEU A CA 1
ATOM 1648 C C . LEU A 1 206 ? 6.603 -10.289 -5.509 1.00 96.12 206 LEU A C 1
ATOM 1650 O O . LEU A 1 206 ? 6.055 -10.459 -6.590 1.00 96.12 206 LEU A O 1
ATOM 1654 N N . ILE A 1 207 ? 6.876 -9.074 -5.019 1.00 96.50 207 ILE A N 1
ATOM 1655 C CA . ILE A 1 207 ? 6.514 -7.816 -5.697 1.00 96.50 207 ILE A CA 1
ATOM 1656 C C . ILE A 1 207 ? 7.055 -7.795 -7.133 1.00 96.50 207 ILE A C 1
ATOM 1658 O O . ILE A 1 207 ? 6.293 -7.573 -8.068 1.00 96.50 207 ILE A O 1
ATOM 1662 N N . TYR A 1 208 ? 8.347 -8.083 -7.318 1.00 94.25 208 TYR A N 1
ATOM 1663 C CA . TYR A 1 208 ? 8.994 -8.137 -8.635 1.00 94.25 208 TYR A CA 1
ATOM 1664 C C . TYR A 1 208 ? 8.347 -9.146 -9.602 1.00 94.25 208 TYR A C 1
ATOM 1666 O O . TYR A 1 208 ? 8.429 -8.990 -10.822 1.00 94.25 208 TYR A O 1
ATOM 1674 N N . ASP A 1 209 ? 7.764 -10.227 -9.089 1.00 95.19 209 ASP A N 1
ATOM 1675 C CA . ASP A 1 209 ? 7.158 -11.282 -9.899 1.00 95.19 209 ASP A CA 1
ATOM 1676 C C . ASP A 1 209 ? 5.670 -11.061 -10.181 1.00 95.19 209 ASP A C 1
ATOM 1678 O O . ASP A 1 209 ? 5.164 -11.643 -11.137 1.00 95.19 209 ASP A O 1
ATOM 1682 N N . THR A 1 210 ? 4.972 -10.244 -9.388 1.00 96.94 210 THR A N 1
ATOM 1683 C CA . THR A 1 210 ? 3.503 -10.143 -9.450 1.00 96.94 210 THR A CA 1
ATOM 1684 C C . THR A 1 210 ? 2.961 -8.733 -9.654 1.00 96.94 210 THR A C 1
ATOM 1686 O O . THR A 1 210 ? 1.766 -8.575 -9.901 1.00 96.94 210 THR A O 1
ATOM 1689 N N . CYS A 1 211 ? 3.783 -7.698 -9.503 1.00 97.25 211 CYS A N 1
ATOM 1690 C CA . CYS A 1 211 ? 3.321 -6.317 -9.474 1.00 97.25 211 CYS A CA 1
ATOM 1691 C C . CYS A 1 211 ? 4.168 -5.417 -10.365 1.00 97.25 211 CYS A C 1
ATOM 1693 O O . CYS A 1 211 ? 5.386 -5.567 -10.456 1.00 97.25 211 CYS A O 1
ATOM 1695 N N . TRP A 1 212 ? 3.513 -4.411 -10.933 1.00 94.75 212 TRP A N 1
ATOM 1696 C CA . TRP A 1 212 ? 4.184 -3.196 -11.350 1.00 94.75 212 TRP A CA 1
ATOM 1697 C C . TRP A 1 212 ? 4.440 -2.320 -10.123 1.00 94.75 212 TRP A C 1
ATOM 1699 O O . TRP A 1 212 ? 3.517 -2.029 -9.356 1.00 94.75 212 TRP A O 1
ATOM 1709 N N . CYS A 1 213 ? 5.688 -1.904 -9.915 1.00 93.25 213 CYS A N 1
ATOM 1710 C CA . CYS A 1 213 ? 6.014 -0.928 -8.875 1.00 93.25 213 CYS A CA 1
ATOM 1711 C C . CYS A 1 213 ? 5.796 0.481 -9.419 1.00 93.25 213 CYS A C 1
ATOM 1713 O O . CYS A 1 213 ? 6.407 0.843 -10.420 1.00 93.25 213 CYS A O 1
ATOM 1715 N N . ILE A 1 214 ? 4.927 1.255 -8.775 1.00 90.69 214 ILE A N 1
ATOM 1716 C CA . ILE A 1 214 ? 4.518 2.579 -9.248 1.00 90.69 214 ILE A CA 1
ATOM 1717 C C . ILE A 1 214 ? 5.369 3.653 -8.580 1.00 90.69 214 ILE A C 1
ATOM 1719 O O . ILE A 1 214 ? 6.058 4.411 -9.258 1.00 90.69 214 ILE A O 1
ATOM 1723 N N . ALA A 1 215 ? 5.370 3.677 -7.247 1.00 89.06 215 ALA A N 1
ATOM 1724 C CA . ALA A 1 215 ? 6.097 4.680 -6.484 1.00 89.06 215 ALA A CA 1
ATOM 1725 C C . ALA A 1 215 ? 6.655 4.121 -5.172 1.00 89.06 215 ALA A C 1
ATOM 1727 O O . ALA A 1 215 ? 6.050 3.246 -4.550 1.00 89.06 215 ALA A O 1
ATOM 1728 N N . ASN A 1 216 ? 7.789 4.670 -4.738 1.00 89.81 216 ASN A N 1
ATOM 1729 C CA . ASN A 1 216 ? 8.365 4.474 -3.414 1.00 89.81 216 ASN A CA 1
ATOM 1730 C C . ASN A 1 216 ? 8.708 5.843 -2.807 1.00 89.81 216 ASN A C 1
ATOM 1732 O O . ASN A 1 216 ? 9.665 6.500 -3.221 1.00 89.81 216 ASN A O 1
ATOM 1736 N N . ILE A 1 217 ? 7.900 6.285 -1.847 1.00 88.81 217 ILE A N 1
ATOM 1737 C CA . ILE A 1 217 ? 7.960 7.632 -1.275 1.00 88.81 217 ILE A CA 1
ATOM 1738 C C . ILE A 1 217 ? 8.496 7.532 0.150 1.00 88.81 217 ILE A C 1
ATOM 1740 O O . ILE A 1 217 ? 7.793 7.107 1.066 1.00 88.81 217 ILE A O 1
ATOM 1744 N N . SER A 1 218 ? 9.752 7.926 0.338 1.00 88.75 218 SER A N 1
ATOM 1745 C CA . SER A 1 218 ? 10.399 7.969 1.645 1.00 88.75 218 SER A CA 1
ATOM 1746 C C . SER A 1 218 ? 9.827 9.111 2.473 1.00 88.75 218 SER A C 1
ATOM 1748 O O . SER A 1 218 ? 9.759 10.247 2.013 1.00 88.75 218 SER A O 1
ATOM 1750 N N . LEU A 1 219 ? 9.429 8.797 3.704 1.00 87.94 219 LEU A N 1
ATOM 1751 C CA . LEU A 1 219 ? 8.922 9.755 4.677 1.00 87.94 219 LEU A CA 1
ATOM 1752 C C . LEU A 1 219 ? 9.897 9.852 5.865 1.00 87.94 219 LEU A C 1
ATOM 1754 O O . LEU A 1 219 ? 10.493 8.840 6.268 1.00 87.94 219 LEU A O 1
ATOM 1758 N N . PRO A 1 220 ? 10.063 11.042 6.466 1.00 84.31 220 PRO A N 1
ATOM 1759 C CA . PRO A 1 220 ? 11.048 11.267 7.513 1.00 84.31 220 PRO A CA 1
ATOM 1760 C C . PRO A 1 220 ? 10.648 10.558 8.815 1.00 84.31 220 PRO A C 1
ATOM 1762 O O . PRO A 1 220 ? 9.475 10.266 9.061 1.00 84.31 220 PRO A O 1
ATOM 1765 N N . SER A 1 221 ? 11.625 10.298 9.691 1.00 82.62 221 SER A N 1
ATOM 1766 C CA . SER A 1 221 ? 11.409 9.569 10.956 1.00 82.62 221 SER A CA 1
ATOM 1767 C C . SER A 1 221 ? 10.327 10.178 11.853 1.00 82.62 221 SER A C 1
ATOM 1769 O O . SER A 1 221 ? 9.655 9.468 12.591 1.00 82.62 221 SER A O 1
ATOM 1771 N N . GLU A 1 222 ? 10.165 11.493 11.785 1.00 83.12 222 GLU A N 1
ATOM 1772 C CA . GLU A 1 222 ? 9.229 12.302 12.556 1.00 83.12 222 GLU A CA 1
ATOM 1773 C C . GLU A 1 222 ? 7.772 12.145 12.129 1.00 83.12 222 GLU A C 1
ATOM 1775 O O . GLU A 1 222 ? 6.898 12.494 12.919 1.00 83.12 222 GLU A O 1
ATOM 1780 N N . THR A 1 223 ? 7.494 11.574 10.951 1.00 80.44 223 THR A N 1
ATOM 1781 C CA . THR A 1 223 ? 6.129 11.395 10.417 1.00 80.44 223 THR A CA 1
ATOM 1782 C C . THR A 1 223 ? 5.179 10.829 11.465 1.00 80.44 223 THR A C 1
ATOM 1784 O O . THR A 1 223 ? 4.093 11.358 11.687 1.00 80.44 223 THR A O 1
ATOM 1787 N N . PHE A 1 224 ? 5.638 9.820 12.205 1.00 77.69 224 PHE A N 1
ATOM 1788 C CA . PHE A 1 224 ? 4.858 9.140 13.233 1.00 77.69 224 PHE A CA 1
ATOM 1789 C C . PHE A 1 224 ? 5.319 9.456 14.668 1.00 77.69 224 PHE A C 1
ATOM 1791 O O . PHE A 1 224 ? 4.936 8.753 15.609 1.00 77.69 224 PHE A O 1
ATOM 1798 N N . ALA A 1 225 ? 6.085 10.537 14.877 1.00 70.56 225 ALA A N 1
ATOM 1799 C CA . ALA A 1 225 ? 6.588 10.932 16.198 1.00 70.56 225 ALA A CA 1
ATOM 1800 C C . ALA A 1 225 ? 5.449 11.205 17.191 1.00 70.56 225 ALA A C 1
ATOM 1802 O O . ALA A 1 225 ? 5.509 10.764 18.341 1.00 70.56 225 ALA A O 1
ATOM 1803 N N . ARG A 1 226 ? 4.363 11.849 16.734 1.00 66.12 226 ARG A N 1
ATOM 1804 C CA . ARG A 1 226 ? 3.136 12.083 17.528 1.00 66.12 226 ARG A CA 1
ATOM 1805 C C . ARG A 1 226 ? 2.408 10.784 17.902 1.00 66.12 226 ARG A C 1
ATOM 1807 O O . ARG A 1 226 ? 1.710 10.724 18.917 1.00 66.12 226 ARG A O 1
ATOM 1814 N N . SER A 1 227 ? 2.622 9.736 17.114 1.00 61.62 227 SER A N 1
ATOM 1815 C CA . SER A 1 227 ? 2.081 8.392 17.322 1.00 61.62 227 SER A CA 1
ATOM 1816 C C . SER A 1 227 ? 3.025 7.498 18.145 1.00 61.62 227 SER A C 1
ATOM 1818 O O . SER A 1 227 ? 2.669 6.369 18.467 1.00 61.62 227 SER A O 1
ATOM 1820 N N . GLY A 1 228 ? 4.198 8.004 18.551 1.00 61.22 228 GLY A N 1
ATOM 1821 C CA . GLY A 1 228 ? 5.114 7.329 19.475 1.00 61.22 228 GLY A CA 1
ATOM 1822 C C . GLY A 1 228 ? 6.229 6.510 18.820 1.00 61.22 228 GLY A C 1
ATOM 1823 O O . GLY A 1 228 ? 6.881 5.733 19.517 1.00 61.22 228 GLY A O 1
ATOM 1824 N N . THR A 1 229 ? 6.487 6.675 17.518 1.00 66.50 229 THR A N 1
ATOM 1825 C CA . THR A 1 229 ? 7.642 6.062 16.836 1.00 66.50 229 THR A CA 1
ATOM 1826 C C . THR A 1 229 ? 8.449 7.078 16.050 1.00 66.50 229 THR A C 1
ATOM 1828 O O . THR A 1 229 ? 7.912 8.037 15.517 1.00 66.50 229 THR A O 1
ATOM 1831 N N . ASN A 1 230 ? 9.752 6.827 15.963 1.00 74.00 230 ASN A N 1
ATOM 1832 C CA . ASN A 1 230 ? 10.688 7.588 15.140 1.00 74.00 230 ASN A CA 1
ATOM 1833 C C . ASN A 1 230 ? 11.345 6.691 14.078 1.00 74.00 230 ASN A C 1
ATOM 1835 O O . ASN A 1 230 ? 12.514 6.874 13.737 1.00 74.00 230 ASN A O 1
ATOM 1839 N N . ILE A 1 231 ? 10.640 5.650 13.626 1.00 79.75 231 ILE A N 1
ATOM 1840 C CA . ILE A 1 231 ? 11.135 4.752 12.579 1.00 79.75 231 ILE A CA 1
ATOM 1841 C C . ILE A 1 231 ? 10.925 5.431 11.217 1.00 79.75 231 ILE A C 1
ATOM 1843 O O . ILE A 1 231 ? 9.795 5.809 10.921 1.00 79.75 231 ILE A O 1
ATOM 1847 N N . PRO A 1 232 ? 11.969 5.565 10.378 1.00 83.00 232 PRO A N 1
ATOM 1848 C CA . PRO A 1 232 ? 11.803 5.959 8.984 1.00 83.00 232 PRO A CA 1
ATOM 1849 C C . PRO A 1 232 ? 10.907 4.974 8.235 1.00 83.00 232 PRO A C 1
ATOM 1851 O O . PRO A 1 232 ? 11.097 3.752 8.304 1.00 83.00 232 PRO A O 1
ATOM 1854 N N . VAL A 1 233 ? 9.959 5.515 7.484 1.00 89.38 233 VAL A N 1
ATOM 1855 C CA . VAL A 1 233 ? 8.944 4.757 6.748 1.00 89.38 233 VAL A CA 1
ATOM 1856 C C . VAL A 1 233 ? 8.968 5.119 5.270 1.00 89.38 233 VAL A C 1
ATOM 1858 O O . VAL A 1 233 ? 9.577 6.106 4.855 1.00 89.38 233 VAL A O 1
ATOM 1861 N N . THR A 1 234 ? 8.341 4.275 4.470 1.00 91.19 234 THR A N 1
ATOM 1862 C CA . THR A 1 234 ? 8.086 4.524 3.062 1.00 91.19 234 THR A CA 1
ATOM 1863 C C . THR A 1 234 ? 6.625 4.241 2.755 1.00 91.19 234 THR A C 1
ATOM 1865 O O . THR A 1 234 ? 6.050 3.306 3.318 1.00 91.19 234 THR A O 1
ATOM 1868 N N . LEU A 1 235 ? 6.035 5.040 1.873 1.00 93.50 235 LEU A N 1
ATOM 1869 C CA . LEU A 1 235 ? 4.778 4.733 1.209 1.00 93.50 235 LEU A CA 1
ATOM 1870 C C . LEU A 1 235 ? 5.108 4.036 -0.113 1.00 93.50 235 LEU A C 1
ATOM 1872 O O . LEU A 1 235 ? 5.657 4.641 -1.035 1.00 93.50 235 LEU A O 1
ATOM 1876 N N . LEU A 1 236 ? 4.784 2.749 -0.183 1.00 95.12 236 LEU A N 1
ATOM 1877 C CA . LEU A 1 236 ? 4.961 1.925 -1.369 1.00 95.12 236 LEU A CA 1
ATOM 1878 C C . LEU A 1 236 ? 3.632 1.819 -2.115 1.00 95.12 236 LEU A C 1
ATOM 1880 O O . LEU A 1 236 ? 2.648 1.346 -1.548 1.00 95.12 236 LEU A O 1
ATOM 1884 N N . ILE A 1 237 ? 3.626 2.214 -3.387 1.00 95.81 237 ILE A N 1
ATOM 1885 C CA . ILE A 1 237 ? 2.470 2.102 -4.278 1.00 95.81 237 ILE A CA 1
ATOM 1886 C C . ILE A 1 237 ? 2.791 1.084 -5.365 1.00 95.81 237 ILE A C 1
ATOM 1888 O O . ILE A 1 237 ? 3.766 1.219 -6.110 1.00 95.81 237 ILE A O 1
ATOM 1892 N N . LEU A 1 238 ? 1.947 0.067 -5.472 1.00 97.25 238 LEU A N 1
ATOM 1893 C CA . LEU A 1 238 ? 2.042 -1.005 -6.451 1.00 97.25 238 LEU A CA 1
ATOM 1894 C C . LEU A 1 238 ? 0.731 -1.115 -7.226 1.00 97.25 238 LEU A C 1
ATOM 1896 O O . LEU A 1 238 ? -0.335 -0.718 -6.754 1.00 97.25 238 LEU A O 1
ATOM 1900 N N . ARG A 1 239 ? 0.807 -1.743 -8.395 1.00 97.00 239 ARG A N 1
ATOM 1901 C CA . ARG A 1 239 ? -0.354 -2.198 -9.153 1.00 97.00 239 ARG A CA 1
ATOM 1902 C C . ARG A 1 239 ? -0.161 -3.664 -9.502 1.00 97.00 239 ARG A C 1
ATOM 1904 O O . ARG A 1 239 ? 0.881 -4.040 -10.037 1.00 97.00 239 ARG A O 1
ATOM 1911 N N . LYS A 1 240 ? -1.122 -4.521 -9.169 1.00 97.88 240 LYS A N 1
ATOM 1912 C CA . LYS A 1 240 ? -0.994 -5.957 -9.443 1.00 97.88 240 LYS A CA 1
ATOM 1913 C C . LYS A 1 240 ? -1.049 -6.204 -10.947 1.00 97.88 240 LYS A C 1
ATOM 1915 O O . LYS A 1 240 ? -1.991 -5.774 -11.606 1.00 97.88 240 LYS A O 1
ATOM 1920 N N . ALA A 1 241 ? -0.056 -6.900 -11.484 1.00 97.06 241 ALA A N 1
ATOM 1921 C CA . ALA A 1 241 ? -0.005 -7.212 -12.903 1.00 97.06 241 ALA A CA 1
ATOM 1922 C C . ALA A 1 241 ? -0.812 -8.488 -13.206 1.00 97.06 241 ALA A C 1
ATOM 1924 O O . ALA A 1 241 ? -0.858 -9.391 -12.362 1.00 97.06 241 ALA A O 1
ATOM 1925 N N . PRO A 1 242 ? -1.423 -8.602 -14.398 1.00 96.38 242 PRO A N 1
ATOM 1926 C CA . PRO A 1 242 ? -1.949 -9.872 -14.871 1.00 96.38 242 PRO A CA 1
ATOM 1927 C C . PRO A 1 242 ? -0.881 -10.968 -14.880 1.00 96.38 242 PRO A C 1
ATOM 1929 O O . PRO A 1 242 ? 0.218 -10.766 -15.399 1.00 96.38 242 PRO A O 1
ATOM 1932 N N . LYS A 1 243 ? -1.204 -12.154 -14.355 1.00 94.06 243 LYS A N 1
ATOM 1933 C CA . LYS A 1 243 ? -0.247 -13.275 -14.260 1.00 94.06 243 LYS A CA 1
ATOM 1934 C C . LYS A 1 243 ? 0.265 -13.756 -15.616 1.00 94.06 243 LYS A C 1
ATOM 1936 O O . LYS A 1 243 ? 1.349 -14.327 -15.693 1.00 94.06 243 LYS A O 1
ATOM 1941 N N . ALA A 1 244 ? -0.533 -13.570 -16.665 1.00 93.38 244 ALA A N 1
ATOM 1942 C CA . ALA A 1 244 ? -0.200 -13.984 -18.022 1.00 93.38 244 ALA A CA 1
ATOM 1943 C C . ALA A 1 244 ? 0.852 -13.083 -18.691 1.00 93.38 244 ALA A C 1
ATOM 1945 O O . ALA A 1 244 ? 1.374 -13.450 -19.745 1.00 93.38 244 ALA A O 1
ATOM 1946 N N . LEU A 1 245 ? 1.170 -11.918 -18.112 1.00 94.31 245 LEU A N 1
ATOM 1947 C CA . LEU A 1 245 ? 2.163 -11.026 -18.692 1.00 94.31 245 LEU A CA 1
ATOM 1948 C C . LEU A 1 245 ? 3.577 -11.603 -18.570 1.00 94.31 245 LEU A C 1
ATOM 1950 O O . LEU A 1 245 ? 3.992 -12.025 -17.486 1.00 94.31 245 LEU A O 1
ATOM 1954 N N . PRO A 1 246 ? 4.359 -11.583 -19.659 1.00 93.62 246 PRO A N 1
ATOM 1955 C CA . PRO A 1 246 ? 5.741 -12.015 -19.615 1.00 93.62 246 PRO A CA 1
ATOM 1956 C C . PRO A 1 246 ? 6.627 -10.944 -18.983 1.00 93.62 246 PRO A C 1
ATOM 1958 O O . PRO A 1 246 ? 6.289 -9.756 -18.935 1.00 93.62 246 PRO A O 1
ATOM 1961 N N . LYS A 1 247 ? 7.823 -11.368 -18.574 1.00 93.06 247 LYS A N 1
ATOM 1962 C CA . LYS A 1 247 ? 8.926 -10.439 -18.356 1.00 93.06 247 LYS A CA 1
ATOM 1963 C C . LYS A 1 247 ? 9.649 -10.182 -19.672 1.00 93.06 247 LYS A C 1
ATOM 1965 O O . LYS A 1 247 ? 9.883 -11.110 -20.444 1.00 93.06 247 LYS A O 1
ATOM 1970 N N . VAL A 1 248 ? 9.987 -8.925 -19.916 1.00 91.81 248 VAL A N 1
ATOM 1971 C CA . VAL A 1 248 ? 10.713 -8.463 -21.099 1.00 91.81 248 VAL A CA 1
ATOM 1972 C C . VAL A 1 248 ? 11.995 -7.769 -20.670 1.00 91.81 248 VAL A C 1
ATOM 1974 O O . VAL A 1 248 ? 12.068 -7.184 -19.586 1.00 91.81 248 VAL A O 1
ATOM 1977 N N . LYS A 1 249 ? 13.022 -7.866 -21.513 1.00 87.81 249 LYS A N 1
ATOM 1978 C CA . LYS A 1 249 ? 14.318 -7.243 -21.254 1.00 87.81 249 LYS A CA 1
ATOM 1979 C C . LYS A 1 249 ? 14.234 -5.732 -21.383 1.00 87.81 249 LYS A C 1
ATOM 1981 O O . LYS A 1 249 ? 13.468 -5.198 -22.180 1.00 87.81 249 LYS A O 1
ATOM 1986 N N . THR A 1 250 ? 15.087 -5.060 -20.627 1.00 83.06 250 THR A N 1
ATOM 1987 C CA . THR A 1 250 ? 15.329 -3.632 -20.790 1.00 83.06 250 THR A CA 1
ATOM 1988 C C . THR A 1 250 ? 15.816 -3.276 -22.204 1.00 83.06 250 THR A C 1
ATOM 1990 O O . THR A 1 250 ? 16.597 -4.003 -22.820 1.00 83.06 250 THR A O 1
ATOM 1993 N N . THR A 1 251 ? 15.383 -2.119 -22.708 1.00 80.62 251 THR A N 1
ATOM 1994 C CA . THR A 1 251 ? 15.784 -1.555 -24.016 1.00 80.62 251 THR A CA 1
ATOM 1995 C C . THR A 1 251 ? 17.186 -0.950 -24.011 1.00 80.62 251 THR A C 1
ATOM 1997 O O . THR A 1 251 ? 17.756 -0.712 -25.076 1.00 80.62 251 THR A O 1
ATOM 2000 N N . ASN A 1 252 ? 17.777 -0.718 -22.833 1.00 75.88 252 ASN A N 1
ATOM 2001 C CA . ASN A 1 252 ? 19.117 -0.145 -22.704 1.00 75.88 252 ASN A CA 1
ATOM 2002 C C . ASN A 1 252 ? 20.043 -1.041 -21.865 1.00 75.88 252 ASN A C 1
ATOM 2004 O O . ASN A 1 252 ? 20.443 -0.659 -20.764 1.00 75.88 252 ASN A O 1
ATOM 2008 N N . PRO A 1 253 ? 20.454 -2.215 -22.378 1.00 76.00 253 PRO A N 1
ATOM 2009 C CA . PRO A 1 253 ? 21.277 -3.159 -21.623 1.00 76.00 253 PRO A CA 1
ATOM 2010 C C . PRO A 1 253 ? 22.667 -2.618 -21.257 1.00 76.00 253 PRO A C 1
ATOM 2012 O O . PRO A 1 253 ? 23.328 -3.153 -20.372 1.00 76.00 253 PRO A O 1
ATOM 2015 N N . LYS A 1 254 ? 23.130 -1.540 -21.906 1.00 74.44 254 LYS A N 1
ATOM 2016 C CA . LYS A 1 254 ? 24.391 -0.880 -21.537 1.00 74.44 254 LYS A CA 1
ATOM 2017 C C . LYS A 1 254 ? 24.300 -0.176 -20.184 1.00 74.44 254 LYS A C 1
ATOM 2019 O O . LYS A 1 254 ? 25.269 -0.205 -19.435 1.00 74.44 254 LYS A O 1
ATOM 2024 N N . GLU A 1 255 ? 23.166 0.459 -19.895 1.00 71.00 255 GLU A N 1
ATOM 2025 C CA . GLU A 1 255 ? 22.928 1.184 -18.637 1.00 71.00 255 GLU A CA 1
ATOM 2026 C C . GLU A 1 255 ? 22.180 0.330 -17.607 1.00 71.00 255 GLU A C 1
ATOM 2028 O O . GLU A 1 255 ? 22.352 0.518 -16.407 1.00 71.00 255 GLU A O 1
ATOM 2033 N N . LEU A 1 256 ? 21.356 -0.610 -18.072 1.00 73.12 256 LEU A N 1
ATOM 2034 C CA . LEU A 1 256 ? 20.402 -1.364 -17.257 1.00 73.12 256 LEU A CA 1
ATOM 2035 C C . LEU A 1 256 ? 20.731 -2.868 -17.189 1.00 73.12 256 LEU A C 1
ATOM 2037 O O . LEU A 1 256 ? 20.002 -3.634 -16.569 1.00 73.12 256 LEU A O 1
ATOM 2041 N N . GLY A 1 257 ? 21.842 -3.311 -17.787 1.00 76.00 257 GLY A N 1
ATOM 2042 C CA . GLY A 1 257 ? 22.287 -4.707 -17.748 1.00 76.00 257 GLY A CA 1
ATOM 2043 C C . GLY A 1 257 ? 21.304 -5.688 -18.401 1.00 76.00 257 GLY A C 1
ATOM 2044 O O . GLY A 1 257 ? 20.543 -5.330 -19.294 1.00 76.00 257 GLY A O 1
ATOM 2045 N N . ASP A 1 258 ? 21.304 -6.940 -17.937 1.00 78.69 258 ASP A N 1
ATOM 2046 C CA . ASP A 1 258 ? 20.392 -7.999 -18.408 1.00 78.69 258 ASP A CA 1
ATOM 2047 C C . ASP A 1 258 ? 19.060 -8.022 -17.635 1.00 78.69 258 ASP A C 1
ATOM 2049 O O . ASP A 1 258 ? 18.456 -9.077 -17.436 1.00 78.69 258 ASP A O 1
ATOM 2053 N N . ALA A 1 259 ? 18.621 -6.865 -17.140 1.00 80.50 259 ALA A N 1
ATOM 2054 C CA . ALA A 1 259 ? 17.411 -6.760 -16.348 1.00 80.50 259 ALA A CA 1
ATOM 2055 C C . ALA A 1 259 ? 16.147 -7.056 -17.159 1.00 80.50 259 ALA A C 1
ATOM 2057 O O . ALA A 1 259 ? 16.011 -6.658 -18.319 1.00 80.50 259 ALA A O 1
ATOM 2058 N N . GLU A 1 260 ? 15.199 -7.718 -16.503 1.00 88.50 260 GLU A N 1
ATOM 2059 C CA . GLU A 1 260 ? 13.887 -8.044 -17.042 1.00 88.50 260 GLU A CA 1
ATOM 2060 C C . GLU A 1 260 ? 12.816 -7.506 -16.096 1.00 88.50 260 GLU A C 1
ATOM 2062 O O . GLU A 1 260 ? 12.982 -7.540 -14.884 1.00 88.50 260 GLU A O 1
ATOM 2067 N N . PHE A 1 261 ? 11.704 -7.015 -16.626 1.00 91.12 261 PHE A N 1
ATOM 2068 C CA . PHE A 1 261 ? 10.555 -6.599 -15.821 1.00 91.12 261 PHE A CA 1
ATOM 2069 C C . PHE A 1 261 ? 9.274 -7.065 -16.486 1.00 91.12 261 PHE A C 1
ATOM 2071 O O . PHE A 1 261 ? 9.268 -7.355 -17.681 1.00 91.12 261 PHE A O 1
ATOM 2078 N N . ILE A 1 262 ? 8.188 -7.141 -15.717 1.00 93.75 262 ILE A N 1
ATOM 2079 C CA . ILE A 1 262 ? 6.863 -7.429 -16.272 1.00 93.75 262 ILE A CA 1
ATOM 2080 C C . ILE A 1 262 ? 6.569 -6.400 -17.369 1.00 93.75 262 ILE A C 1
ATOM 2082 O O . ILE A 1 262 ? 6.773 -5.202 -17.160 1.00 93.75 262 ILE A O 1
ATOM 2086 N N . LEU A 1 263 ? 6.115 -6.865 -18.535 1.00 93.00 263 LEU A N 1
ATOM 2087 C CA . LEU A 1 263 ? 5.703 -5.995 -19.635 1.00 93.00 263 LEU A CA 1
ATOM 2088 C C . LEU A 1 263 ? 4.764 -4.895 -19.112 1.00 93.00 263 LEU A C 1
ATOM 2090 O O . LEU A 1 263 ? 3.841 -5.177 -18.350 1.00 93.00 263 LEU A O 1
ATOM 2094 N N . GLY A 1 264 ? 5.030 -3.643 -19.486 1.00 90.31 264 GLY A N 1
ATOM 2095 C CA . GLY A 1 264 ? 4.280 -2.481 -19.002 1.00 90.31 264 GLY A CA 1
ATOM 2096 C C . GLY A 1 264 ? 4.760 -1.887 -17.675 1.00 90.31 264 GLY A C 1
ATOM 2097 O O . GLY A 1 264 ? 4.130 -0.954 -17.196 1.00 90.31 264 GLY A O 1
ATOM 2098 N N . GLN A 1 265 ? 5.853 -2.381 -17.077 1.00 90.69 265 GLN A N 1
ATOM 2099 C CA . GLN A 1 265 ? 6.461 -1.754 -15.896 1.00 90.69 265 GLN A CA 1
ATOM 2100 C C . GLN A 1 265 ? 6.909 -0.313 -16.220 1.00 90.69 265 GLN A C 1
ATOM 2102 O O . GLN A 1 265 ? 7.838 -0.147 -17.020 1.00 90.69 265 GLN A O 1
ATOM 2107 N N . PRO A 1 266 ? 6.320 0.719 -15.582 1.00 85.94 266 PRO A N 1
ATOM 2108 C CA . PRO A 1 266 ? 6.780 2.095 -15.742 1.00 85.94 266 PRO A CA 1
ATOM 2109 C C . PRO A 1 266 ? 8.109 2.315 -14.997 1.00 85.94 266 PRO A C 1
ATOM 2111 O O . PRO A 1 266 ? 8.544 1.456 -14.215 1.00 85.94 266 PRO A O 1
ATOM 2114 N N . PRO A 1 267 ? 8.788 3.455 -15.189 1.00 83.31 267 PRO A N 1
ATOM 2115 C CA . PRO A 1 267 ? 9.769 3.932 -14.226 1.00 83.31 267 PRO A CA 1
ATOM 2116 C C . PRO A 1 267 ? 9.167 3.983 -12.816 1.00 83.31 267 PRO A C 1
ATOM 2118 O O . PRO A 1 267 ? 8.012 4.365 -12.646 1.00 83.31 267 PRO A O 1
ATOM 2121 N N . VAL A 1 268 ? 9.950 3.605 -11.806 1.00 84.94 268 VAL A N 1
ATOM 2122 C CA . VAL A 1 268 ? 9.510 3.710 -10.410 1.00 84.94 268 VAL A CA 1
ATOM 2123 C C . VAL A 1 268 ? 9.735 5.139 -9.943 1.00 84.94 268 VAL A C 1
ATOM 2125 O O . VAL A 1 268 ? 10.876 5.606 -9.886 1.00 84.94 268 VAL A O 1
ATOM 2128 N N . ILE A 1 269 ? 8.663 5.828 -9.572 1.00 83.12 269 ILE A N 1
ATOM 2129 C CA . ILE A 1 269 ? 8.765 7.174 -9.012 1.00 83.12 269 ILE A CA 1
ATOM 2130 C C . ILE A 1 269 ? 9.317 7.081 -7.602 1.00 83.12 269 ILE A C 1
ATOM 2132 O O . ILE A 1 269 ? 8.789 6.376 -6.745 1.00 83.12 269 ILE A O 1
ATOM 2136 N N . SER A 1 270 ? 10.406 7.790 -7.362 1.00 83.00 270 SER A N 1
ATOM 2137 C CA . SER A 1 270 ? 11.073 7.843 -6.073 1.00 83.00 270 SER A CA 1
ATOM 2138 C C . SER A 1 270 ? 11.042 9.267 -5.557 1.00 83.00 270 SER A C 1
ATOM 2140 O O . SER A 1 270 ? 11.453 10.196 -6.253 1.00 83.00 270 SER A O 1
ATOM 2142 N N . ILE A 1 271 ? 10.551 9.430 -4.334 1.00 82.44 271 ILE A N 1
ATOM 2143 C CA . ILE A 1 271 ? 10.449 10.734 -3.682 1.00 82.44 271 ILE A CA 1
ATOM 2144 C C . ILE A 1 271 ? 11.049 10.621 -2.287 1.00 82.44 271 ILE A C 1
ATOM 2146 O O . ILE A 1 271 ? 10.763 9.663 -1.573 1.00 82.44 271 ILE A O 1
ATOM 2150 N N . ASP A 1 272 ? 11.880 11.583 -1.906 1.00 82.88 272 ASP A N 1
ATOM 2151 C CA . ASP A 1 272 ? 12.410 11.718 -0.552 1.00 82.88 272 ASP A CA 1
ATOM 2152 C C . ASP A 1 272 ? 11.832 12.975 0.096 1.00 82.88 272 ASP A C 1
ATOM 2154 O O . ASP A 1 272 ? 12.192 14.106 -0.256 1.00 82.88 272 ASP A O 1
ATOM 2158 N N . ILE A 1 273 ? 10.887 12.753 1.009 1.00 84.38 273 ILE A N 1
ATOM 2159 C CA . ILE A 1 273 ? 10.280 13.788 1.835 1.00 84.38 273 ILE A CA 1
ATOM 2160 C C . ILE A 1 273 ? 11.147 13.963 3.080 1.00 84.38 273 ILE A C 1
ATOM 2162 O O . ILE A 1 273 ? 11.357 13.033 3.859 1.00 84.38 273 ILE A O 1
ATOM 2166 N N . THR A 1 274 ? 11.621 15.183 3.300 1.00 82.81 274 THR A N 1
ATOM 2167 C CA . THR A 1 274 ? 12.428 15.555 4.469 1.00 82.81 274 THR A CA 1
ATOM 2168 C C . THR A 1 274 ? 11.637 16.379 5.479 1.00 82.81 274 THR A C 1
ATOM 2170 O O . THR A 1 274 ? 12.026 16.439 6.644 1.00 82.81 274 THR A O 1
A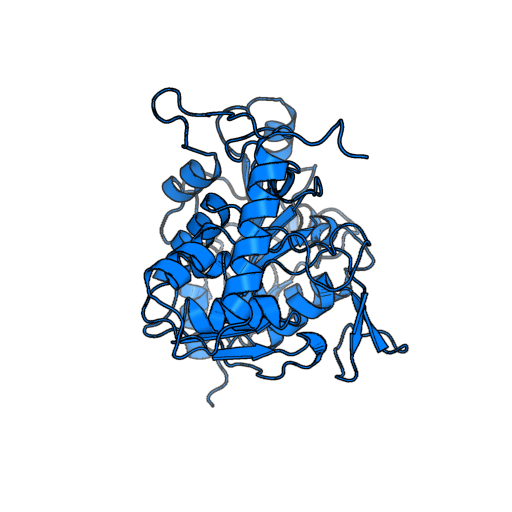TOM 2173 N N . ASN A 1 275 ? 10.515 16.979 5.065 1.00 83.62 275 ASN A N 1
ATOM 2174 C CA . ASN A 1 275 ? 9.655 17.799 5.911 1.00 83.62 275 ASN A CA 1
ATOM 2175 C C . ASN A 1 275 ? 8.165 17.487 5.672 1.00 83.62 275 ASN A C 1
ATOM 2177 O O . ASN A 1 275 ? 7.613 17.790 4.617 1.00 83.62 275 ASN A O 1
ATOM 2181 N N . ILE A 1 276 ? 7.512 16.924 6.691 1.00 83.88 276 ILE A N 1
ATOM 2182 C CA . ILE A 1 276 ? 6.077 16.572 6.706 1.00 83.88 276 ILE A CA 1
ATOM 2183 C C . ILE A 1 276 ? 5.209 17.615 7.439 1.00 83.88 276 ILE A C 1
ATOM 2185 O O . ILE A 1 276 ? 4.106 17.317 7.887 1.00 83.88 276 ILE A O 1
ATOM 2189 N N . GLY A 1 277 ? 5.732 18.831 7.624 1.00 83.50 277 GLY A N 1
ATOM 2190 C CA . GLY A 1 277 ? 5.054 19.950 8.287 1.00 83.50 277 GLY A CA 1
ATOM 2191 C C . GLY A 1 277 ? 5.325 20.080 9.789 1.00 83.50 277 GLY A C 1
ATOM 2192 O O . GLY A 1 277 ? 4.918 21.067 10.401 1.00 83.50 277 GLY A O 1
ATOM 2193 N N . TYR A 1 278 ? 6.033 19.133 10.413 1.00 83.56 278 TYR A N 1
ATOM 2194 C CA . TYR A 1 278 ? 6.480 19.240 11.806 1.00 83.56 278 TYR A CA 1
ATOM 2195 C C . TYR A 1 278 ? 7.768 18.464 12.114 1.00 83.56 278 TYR A C 1
ATOM 2197 O O . TYR A 1 278 ? 8.104 17.477 11.465 1.00 83.56 278 TYR A O 1
ATOM 2205 N N . ASP A 1 279 ? 8.465 18.884 13.174 1.00 83.44 279 ASP A N 1
ATOM 2206 C CA . ASP A 1 279 ? 9.670 18.224 13.682 1.00 83.44 279 ASP A CA 1
ATOM 2207 C C . ASP A 1 279 ? 9.373 17.041 14.634 1.00 83.44 279 ASP A C 1
ATOM 2209 O O . ASP A 1 279 ? 8.234 16.752 15.009 1.00 83.44 279 ASP A O 1
ATOM 2213 N N . LYS A 1 280 ? 10.431 16.374 15.117 1.00 79.25 280 LYS A N 1
ATOM 2214 C CA . LYS A 1 280 ? 10.358 15.254 16.085 1.00 79.25 280 LYS A CA 1
ATOM 2215 C C . LYS A 1 280 ? 9.692 15.603 17.422 1.00 79.25 280 LYS A C 1
ATOM 2217 O O . LYS A 1 280 ? 9.347 14.700 18.180 1.00 79.25 280 LYS A O 1
ATOM 2222 N N . LYS A 1 281 ? 9.569 16.890 17.756 1.00 77.25 281 LYS A N 1
ATOM 2223 C CA . LYS A 1 281 ? 8.877 17.391 18.954 1.00 77.25 281 LYS A CA 1
ATOM 2224 C C . LYS A 1 281 ? 7.442 17.823 18.641 1.00 77.25 281 LYS A C 1
ATOM 2226 O O . LYS A 1 281 ? 6.753 18.296 19.539 1.00 77.25 281 LYS A O 1
ATOM 2231 N N . GLY A 1 282 ? 6.998 17.665 17.395 1.00 75.19 282 GLY A N 1
ATOM 2232 C CA . GLY A 1 282 ? 5.684 18.064 16.915 1.00 75.19 282 GLY A CA 1
ATOM 2233 C C . GLY A 1 282 ? 5.549 19.561 16.647 1.00 75.19 282 GLY A C 1
ATOM 2234 O O . GLY A 1 282 ? 4.431 19.998 16.373 1.00 75.19 282 GLY A O 1
ATOM 2235 N N . LYS A 1 283 ? 6.639 20.341 16.716 1.00 81.81 283 LYS A N 1
ATOM 2236 C CA . LYS A 1 283 ? 6.615 21.769 16.386 1.00 81.81 283 LYS A CA 1
ATOM 2237 C C . LYS A 1 283 ? 6.454 21.921 14.877 1.00 81.81 283 LYS A C 1
ATOM 2239 O O . LYS A 1 283 ? 7.187 21.272 14.138 1.00 81.81 283 LYS A O 1
ATOM 2244 N N . LEU A 1 284 ? 5.542 22.793 14.447 1.00 83.00 284 LEU A N 1
ATOM 2245 C CA . LEU A 1 284 ? 5.329 23.080 13.030 1.00 83.00 284 LEU A CA 1
ATOM 2246 C C . LEU A 1 284 ? 6.620 23.568 12.358 1.00 83.00 284 LEU A C 1
ATOM 2248 O O . LEU A 1 284 ? 7.371 24.375 12.923 1.00 83.00 284 LEU A O 1
ATOM 2252 N N . THR A 1 285 ? 6.858 23.057 11.156 1.00 84.12 285 THR A N 1
ATOM 2253 C CA . THR A 1 285 ? 7.990 23.382 10.282 1.00 84.12 285 THR A CA 1
ATOM 2254 C C . THR A 1 285 ? 7.458 23.797 8.912 1.00 84.12 285 THR A C 1
ATOM 2256 O O . THR A 1 285 ? 7.639 23.057 7.942 1.00 84.12 285 THR A O 1
ATOM 2259 N N . PRO A 1 286 ? 6.778 24.954 8.830 1.00 79.31 286 PRO A N 1
ATOM 2260 C CA . PRO A 1 286 ? 6.131 25.387 7.601 1.00 79.31 286 PRO A CA 1
ATOM 2261 C C . PRO A 1 286 ? 7.175 25.637 6.510 1.00 79.31 286 PRO A C 1
ATOM 2263 O O . PRO A 1 286 ? 8.225 26.235 6.772 1.00 79.31 286 PRO A O 1
ATOM 2266 N N . ILE A 1 287 ? 6.905 25.139 5.302 1.00 79.44 287 ILE A N 1
ATOM 2267 C CA . ILE A 1 287 ? 7.755 25.386 4.124 1.00 79.44 287 ILE A CA 1
ATOM 2268 C C . ILE A 1 287 ? 7.259 26.581 3.303 1.00 79.44 287 ILE A C 1
ATOM 2270 O O . ILE A 1 287 ? 8.057 27.204 2.603 1.00 79.44 287 ILE A O 1
ATOM 2274 N N . ASP A 1 288 ? 5.982 26.941 3.439 1.00 77.81 288 ASP A N 1
ATOM 2275 C CA . ASP A 1 288 ? 5.410 28.183 2.933 1.00 77.81 288 ASP A CA 1
ATOM 2276 C C . ASP A 1 288 ? 5.235 29.177 4.097 1.00 77.81 288 ASP A C 1
ATOM 2278 O O . ASP A 1 288 ? 4.923 28.805 5.225 1.00 77.81 288 ASP A O 1
ATOM 2282 N N . LYS A 1 289 ? 5.509 30.459 3.849 1.00 76.88 289 LYS A N 1
ATOM 2283 C CA . LYS A 1 289 ? 5.328 31.523 4.849 1.00 76.88 289 LYS A CA 1
ATOM 2284 C C . LYS A 1 289 ? 3.888 32.016 4.918 1.00 76.88 289 LYS A C 1
ATOM 2286 O O . LYS A 1 289 ? 3.519 32.598 5.936 1.00 76.88 289 LYS A O 1
ATOM 2291 N N . ASP A 1 290 ? 3.137 31.841 3.837 1.00 82.50 290 ASP A N 1
ATOM 2292 C CA . ASP A 1 290 ? 1.757 32.297 3.710 1.00 82.50 290 ASP A CA 1
ATOM 2293 C C . ASP A 1 290 ? 0.756 31.182 4.074 1.00 82.50 290 ASP A C 1
ATOM 2295 O O . ASP A 1 290 ? -0.393 31.483 4.399 1.00 82.50 290 ASP A O 1
ATOM 2299 N N . ASP A 1 291 ? 1.208 29.921 4.104 1.00 80.31 291 ASP A N 1
ATOM 2300 C CA . ASP A 1 291 ? 0.444 28.750 4.547 1.00 80.31 291 ASP A CA 1
ATOM 2301 C C . ASP A 1 291 ? 1.285 27.861 5.485 1.00 80.31 291 ASP A C 1
ATOM 2303 O O . ASP A 1 291 ? 2.168 27.115 5.058 1.00 80.31 291 ASP A O 1
ATOM 2307 N N . GLU A 1 292 ? 1.018 27.945 6.795 1.00 77.50 292 GLU A N 1
ATOM 2308 C CA . GLU A 1 292 ? 1.773 27.189 7.803 1.00 77.50 292 GLU A CA 1
ATOM 2309 C C . GLU A 1 292 ? 1.472 25.676 7.803 1.00 77.50 292 GLU A C 1
ATOM 2311 O O . GLU A 1 292 ? 2.213 24.909 8.426 1.00 77.50 292 GLU A O 1
ATOM 2316 N N . GLU A 1 293 ? 0.397 25.246 7.134 1.00 76.38 293 GLU A N 1
ATOM 2317 C CA . GLU A 1 293 ? -0.012 23.840 7.041 1.00 76.38 293 GLU A CA 1
ATOM 2318 C C . GLU A 1 293 ? 0.506 23.161 5.769 1.00 76.38 293 GLU A C 1
ATOM 2320 O O . GLU A 1 293 ? 0.533 21.932 5.717 1.00 76.38 293 GLU A O 1
ATOM 2325 N N . PHE A 1 294 ? 0.974 23.934 4.783 1.00 80.81 294 PHE A N 1
ATOM 2326 C CA . PHE A 1 294 ? 1.515 23.408 3.534 1.00 80.81 294 PHE A CA 1
ATOM 2327 C C . PHE A 1 294 ? 2.775 22.566 3.780 1.00 80.81 294 PHE A C 1
ATOM 2329 O O . PHE A 1 294 ? 3.761 23.025 4.373 1.00 80.81 294 PHE A O 1
ATOM 2336 N N . THR A 1 295 ? 2.753 21.317 3.315 1.00 84.06 295 THR A N 1
ATOM 2337 C CA . THR A 1 295 ? 3.835 20.340 3.486 1.00 84.06 295 THR A CA 1
ATOM 2338 C C . THR A 1 295 ? 4.514 19.997 2.160 1.00 84.06 295 THR A C 1
ATOM 2340 O O . THR A 1 295 ? 4.005 20.277 1.076 1.00 84.06 295 THR A O 1
ATOM 2343 N N . GLN A 1 296 ? 5.665 19.315 2.213 1.00 85.25 296 GLN A N 1
ATOM 2344 C CA . GLN A 1 296 ? 6.276 18.792 0.984 1.00 85.25 296 GLN A CA 1
ATOM 2345 C C . GLN A 1 296 ? 5.389 17.749 0.290 1.00 85.25 296 GLN A C 1
ATOM 2347 O O . GLN A 1 296 ? 5.527 17.566 -0.913 1.00 85.25 296 GLN A O 1
ATOM 2352 N N . LEU A 1 297 ? 4.494 17.066 1.014 1.00 85.00 297 LEU A N 1
ATOM 2353 C CA . LEU A 1 297 ? 3.540 16.143 0.396 1.00 85.00 297 LEU A CA 1
ATOM 2354 C C . LEU A 1 297 ? 2.474 16.891 -0.407 1.00 85.00 297 LEU A C 1
ATOM 2356 O O . LEU A 1 297 ? 2.141 16.435 -1.497 1.00 85.00 297 LEU A O 1
ATOM 2360 N N . ASP A 1 298 ? 2.009 18.048 0.072 1.00 81.88 298 ASP A N 1
ATOM 2361 C CA . ASP A 1 298 ? 1.093 18.911 -0.686 1.00 81.88 298 ASP A CA 1
ATOM 2362 C C . ASP A 1 298 ? 1.780 19.437 -1.953 1.00 81.88 298 ASP A C 1
ATOM 2364 O O . ASP A 1 298 ? 1.237 19.308 -3.045 1.00 81.88 298 ASP A O 1
ATOM 2368 N N . TYR A 1 299 ? 3.036 19.889 -1.840 1.00 82.31 299 TYR A N 1
ATOM 2369 C CA . TYR A 1 299 ? 3.836 20.279 -3.006 1.00 82.31 299 TYR A CA 1
ATOM 2370 C C . TYR A 1 299 ? 3.976 19.151 -4.037 1.00 82.31 299 TYR A C 1
ATOM 2372 O O . TYR A 1 299 ? 3.889 19.392 -5.240 1.00 82.31 299 TYR A O 1
ATOM 2380 N N . VAL A 1 300 ? 4.207 17.913 -3.582 1.00 81.75 300 VAL A N 1
ATOM 2381 C CA . VAL A 1 300 ? 4.242 16.757 -4.484 1.00 81.75 300 VAL A CA 1
ATOM 2382 C C . VAL A 1 300 ? 2.879 16.562 -5.129 1.00 81.75 300 VAL A C 1
ATOM 2384 O O . VAL A 1 300 ? 2.844 16.424 -6.345 1.00 81.75 300 VAL A O 1
ATOM 2387 N N . SER A 1 301 ? 1.786 16.584 -4.359 1.00 80.00 301 SER A N 1
ATOM 2388 C CA . SER A 1 301 ? 0.419 16.444 -4.886 1.00 80.00 301 SER A CA 1
ATOM 2389 C C . SER A 1 301 ? 0.150 17.453 -6.011 1.00 80.00 301 SER A C 1
ATOM 2391 O O . SER A 1 301 ? -0.281 17.059 -7.090 1.00 80.00 301 SER A O 1
ATOM 2393 N N . ASP A 1 302 ? 0.546 18.716 -5.819 1.00 77.38 302 ASP A N 1
ATOM 2394 C CA . ASP A 1 302 ? 0.410 19.788 -6.818 1.00 77.38 302 ASP A CA 1
ATOM 2395 C C . ASP A 1 302 ? 1.289 19.587 -8.067 1.00 77.38 302 ASP A C 1
ATOM 2397 O O . ASP A 1 302 ? 0.963 20.065 -9.156 1.00 77.38 302 ASP A O 1
ATOM 2401 N N . CYS A 1 303 ? 2.430 18.909 -7.922 1.00 71.44 303 CYS A N 1
ATOM 2402 C CA . CYS A 1 303 ? 3.370 18.651 -9.015 1.00 71.44 303 CYS A CA 1
ATOM 2403 C C . CYS A 1 303 ? 3.080 17.358 -9.786 1.00 71.44 303 CYS A C 1
ATOM 2405 O O . CYS A 1 303 ? 3.611 17.177 -10.887 1.00 71.44 303 CYS A O 1
ATOM 2407 N N . LEU A 1 304 ? 2.301 16.438 -9.215 1.00 67.38 304 LEU A N 1
ATOM 2408 C CA . LEU A 1 304 ? 1.929 15.194 -9.872 1.00 67.38 304 LEU A CA 1
ATOM 2409 C C . LEU A 1 304 ? 0.881 15.489 -10.948 1.00 67.38 304 LEU A C 1
ATOM 2411 O O . LEU A 1 304 ? -0.250 15.859 -10.652 1.00 67.38 304 LEU A O 1
ATOM 2415 N N . ASN A 1 305 ? 1.243 15.289 -12.215 1.00 63.94 305 ASN A N 1
ATOM 2416 C CA . ASN A 1 305 ? 0.244 15.215 -13.277 1.00 63.94 305 ASN A CA 1
ATOM 2417 C C . ASN A 1 305 ? -0.531 13.883 -13.208 1.00 63.94 305 ASN A C 1
ATOM 2419 O O . ASN A 1 305 ? -0.181 12.961 -12.460 1.00 63.94 305 ASN A O 1
ATOM 2423 N N . ASP A 1 306 ? -1.577 13.764 -14.027 1.00 58.59 306 ASP A N 1
ATOM 2424 C CA . ASP A 1 306 ? -2.429 12.568 -14.104 1.00 58.59 306 ASP A CA 1
ATOM 2425 C C . ASP A 1 306 ? -1.649 11.278 -14.433 1.00 58.59 306 ASP A C 1
ATOM 2427 O O . ASP A 1 306 ? -2.074 10.179 -14.068 1.00 58.59 306 ASP A O 1
ATOM 2431 N N . ASP A 1 307 ? -0.462 11.399 -15.023 1.00 53.84 307 ASP A N 1
ATOM 2432 C CA . ASP A 1 307 ? 0.402 10.279 -15.393 1.00 53.84 307 ASP A CA 1
ATOM 2433 C C . ASP A 1 307 ? 1.599 10.103 -14.448 1.00 53.84 307 ASP A C 1
ATOM 2435 O O . ASP A 1 307 ? 2.496 9.330 -14.742 1.00 53.84 307 ASP A O 1
ATOM 2439 N N . LEU A 1 308 ? 1.663 10.798 -13.306 1.00 55.88 308 LEU A N 1
ATOM 2440 C CA . LEU A 1 308 ? 2.804 10.753 -12.377 1.00 55.88 308 LEU A CA 1
ATOM 2441 C C . LEU A 1 308 ? 4.195 11.015 -12.997 1.00 55.88 308 LEU A C 1
ATOM 2443 O O . LEU A 1 308 ? 5.234 10.714 -12.399 1.00 55.88 308 LEU A O 1
ATOM 2447 N N . VAL A 1 309 ? 4.251 11.572 -14.199 1.00 53.91 309 VAL A N 1
ATOM 2448 C CA . VAL A 1 309 ? 5.503 11.962 -14.828 1.00 53.91 309 VAL A CA 1
ATOM 2449 C C . VAL A 1 309 ? 5.756 13.403 -14.450 1.00 53.91 309 VAL A C 1
ATOM 2451 O O . VAL A 1 309 ? 5.104 14.313 -14.948 1.00 53.91 309 VAL A O 1
ATOM 2454 N N . PHE A 1 310 ? 6.768 13.647 -13.631 1.00 59.34 310 PHE A N 1
ATOM 2455 C CA . PHE A 1 310 ? 7.307 14.993 -13.545 1.00 59.34 310 PHE A CA 1
ATOM 2456 C C . PHE A 1 310 ? 7.937 15.336 -14.903 1.00 59.34 310 PHE A C 1
ATOM 2458 O O . PHE A 1 310 ? 9.001 14.812 -15.238 1.00 59.34 310 PHE A O 1
ATOM 2465 N N . GLU A 1 311 ? 7.281 16.196 -15.691 1.00 48.34 311 GLU A N 1
ATOM 2466 C CA . GLU A 1 311 ? 7.667 16.526 -17.080 1.00 48.34 311 GLU A CA 1
ATOM 2467 C C . GLU A 1 311 ? 9.142 16.948 -17.224 1.00 48.34 311 GLU A C 1
ATOM 2469 O O . GLU A 1 311 ? 9.738 16.803 -18.289 1.00 48.34 311 GLU A O 1
ATOM 2474 N N . ASN A 1 312 ? 9.753 17.428 -16.137 1.00 52.19 312 ASN A N 1
ATOM 2475 C CA . ASN A 1 312 ? 11.115 17.953 -16.106 1.00 52.19 312 ASN A CA 1
ATOM 2476 C C . ASN A 1 312 ? 12.115 17.099 -15.306 1.00 52.19 312 ASN A C 1
ATOM 2478 O O . ASN A 1 312 ? 13.215 17.573 -15.016 1.00 52.19 312 ASN A O 1
ATOM 2482 N N . ILE A 1 313 ? 11.777 15.858 -14.938 1.00 59.41 313 ILE A N 1
ATOM 2483 C CA . ILE A 1 313 ? 12.691 14.986 -14.187 1.00 59.41 313 ILE A CA 1
ATOM 2484 C C . ILE A 1 313 ? 13.272 13.918 -15.109 1.00 59.41 313 ILE A C 1
ATOM 2486 O O . ILE A 1 313 ? 12.599 12.980 -15.537 1.00 59.41 313 ILE A O 1
ATOM 2490 N N . CYS A 1 314 ? 14.564 14.068 -15.405 1.00 56.03 314 CYS A N 1
ATOM 2491 C CA . CYS A 1 314 ? 15.313 13.103 -16.199 1.00 56.03 314 CYS A CA 1
ATOM 2492 C C . CYS A 1 314 ? 15.353 11.747 -15.468 1.00 56.03 314 CYS A C 1
ATOM 2494 O O . CYS A 1 314 ? 15.755 11.706 -14.303 1.00 56.03 314 CYS A O 1
ATOM 2496 N N . PRO A 1 315 ? 14.970 10.636 -16.120 1.00 64.12 315 PRO A N 1
ATOM 2497 C CA . PRO A 1 315 ? 15.051 9.318 -15.507 1.00 64.12 315 PRO A CA 1
ATOM 2498 C C . PRO A 1 315 ? 16.494 8.948 -15.145 1.00 64.12 315 PRO A C 1
ATOM 2500 O O . PRO A 1 315 ? 17.392 8.976 -15.996 1.00 64.12 315 PRO A O 1
ATOM 2503 N N . GLU A 1 316 ? 16.714 8.561 -13.892 1.00 67.50 316 GLU A N 1
ATOM 2504 C CA . GLU A 1 316 ? 18.039 8.238 -13.374 1.00 67.50 316 GLU A CA 1
ATOM 2505 C C . GLU A 1 316 ? 18.393 6.770 -13.592 1.00 67.50 316 GLU A C 1
ATOM 2507 O O . GLU A 1 316 ? 17.538 5.875 -13.594 1.00 67.50 316 GLU A O 1
ATOM 2512 N N . GLN A 1 317 ? 19.693 6.522 -13.768 1.00 66.00 317 GLN A N 1
ATOM 2513 C CA . GLN A 1 317 ? 20.211 5.165 -13.758 1.00 66.00 317 GLN A CA 1
ATOM 2514 C C . GLN A 1 317 ? 19.968 4.566 -12.364 1.00 66.00 317 GLN A C 1
ATOM 2516 O O . GLN A 1 317 ? 20.371 5.154 -11.359 1.00 66.00 317 GLN A O 1
ATOM 2521 N N . PRO A 1 318 ? 19.288 3.420 -12.280 1.00 66.56 318 PRO A N 1
ATOM 2522 C CA . PRO A 1 318 ? 18.818 2.901 -11.020 1.00 66.56 318 PRO A CA 1
ATOM 2523 C C . PRO A 1 318 ? 19.923 2.099 -10.341 1.00 66.56 318 PRO A C 1
ATOM 2525 O O . PRO A 1 318 ? 20.762 1.472 -10.991 1.00 66.56 318 PRO A O 1
ATOM 2528 N N . GLU A 1 319 ? 19.910 2.059 -9.016 1.00 62.28 319 GLU A N 1
ATOM 2529 C CA . GLU A 1 319 ? 21.015 1.465 -8.266 1.00 62.28 319 GLU A CA 1
ATOM 2530 C C . GLU A 1 319 ? 21.166 -0.044 -8.423 1.00 62.28 319 GLU A C 1
ATOM 2532 O O . GLU A 1 319 ? 22.256 -0.581 -8.241 1.00 62.28 319 GLU A O 1
ATOM 2537 N N . TRP A 1 320 ? 20.085 -0.747 -8.748 1.00 62.84 320 TRP A N 1
ATOM 2538 C CA . TRP A 1 320 ? 20.139 -2.180 -9.021 1.00 62.84 320 TRP A CA 1
ATOM 2539 C C . TRP A 1 320 ? 20.926 -2.512 -10.300 1.00 62.84 320 TRP A C 1
ATOM 2541 O O . TRP A 1 320 ? 21.274 -3.673 -10.495 1.00 62.84 320 TRP A O 1
ATOM 2551 N N . SER A 1 321 ? 21.229 -1.520 -11.150 1.00 57.25 321 SER A N 1
ATOM 2552 C CA . SER A 1 321 ? 22.138 -1.679 -12.295 1.00 57.25 321 SER A CA 1
ATOM 2553 C C . SER A 1 321 ? 23.619 -1.744 -11.889 1.00 57.25 321 SER A C 1
ATOM 2555 O O . SER A 1 321 ? 24.473 -2.074 -12.714 1.00 57.25 321 SER A O 1
ATOM 2557 N N . GLU A 1 322 ? 23.945 -1.482 -10.615 1.00 60.50 322 GLU A N 1
ATOM 2558 C CA . GLU A 1 322 ? 25.285 -1.712 -10.083 1.00 60.50 322 GLU A CA 1
ATOM 2559 C C . GLU A 1 322 ? 25.608 -3.212 -10.028 1.00 60.50 322 GLU A C 1
ATOM 2561 O O . GLU A 1 322 ? 24.763 -4.058 -9.723 1.00 60.50 322 GLU A O 1
ATOM 2566 N N . ARG A 1 323 ? 26.871 -3.547 -10.312 1.00 51.88 323 ARG A N 1
ATOM 2567 C CA . ARG A 1 323 ? 27.357 -4.931 -10.381 1.00 51.88 323 ARG A CA 1
ATOM 2568 C C . ARG A 1 323 ? 27.035 -5.695 -9.086 1.00 51.88 323 ARG A C 1
ATOM 2570 O O . ARG A 1 323 ? 27.255 -5.183 -7.994 1.00 51.88 323 ARG A O 1
ATOM 2577 N N . ASP A 1 324 ? 26.550 -6.929 -9.229 1.00 59.53 324 ASP A N 1
ATOM 2578 C CA . ASP A 1 324 ? 26.270 -7.892 -8.149 1.00 59.53 324 ASP A CA 1
ATOM 2579 C C . ASP A 1 324 ? 25.079 -7.574 -7.213 1.00 59.53 324 ASP A C 1
ATOM 2581 O O . ASP A 1 324 ? 24.831 -8.330 -6.268 1.00 59.53 324 ASP A O 1
ATOM 2585 N N . LYS A 1 325 ? 24.278 -6.530 -7.482 1.00 65.00 325 LYS A N 1
ATOM 2586 C CA . LYS A 1 325 ? 22.996 -6.320 -6.783 1.00 65.00 325 LYS A CA 1
ATOM 2587 C C . LYS A 1 325 ? 21.865 -7.109 -7.461 1.00 65.00 325 LYS A C 1
ATOM 2589 O O . LYS A 1 325 ? 21.760 -7.115 -8.686 1.00 65.00 325 LYS A O 1
ATOM 2594 N N . PRO A 1 326 ? 20.983 -7.786 -6.703 1.00 67.25 326 PRO A N 1
ATOM 2595 C CA . PRO A 1 326 ? 19.867 -8.496 -7.306 1.00 67.25 326 PRO A CA 1
ATOM 2596 C C . PRO A 1 326 ? 18.774 -7.523 -7.774 1.00 67.25 326 PRO A C 1
ATOM 2598 O O . PRO A 1 326 ? 18.409 -6.597 -7.052 1.00 67.25 326 PRO A O 1
ATOM 2601 N N . ILE A 1 327 ? 18.179 -7.795 -8.940 1.00 71.12 327 ILE A N 1
ATOM 2602 C CA . ILE A 1 327 ? 17.145 -6.942 -9.558 1.00 71.12 327 ILE A CA 1
ATOM 2603 C C . ILE A 1 327 ? 15.921 -6.696 -8.669 1.00 71.12 327 ILE A C 1
ATOM 2605 O O . ILE A 1 327 ? 15.295 -5.651 -8.756 1.00 71.12 327 ILE A O 1
ATOM 2609 N N . HIS A 1 328 ? 15.595 -7.606 -7.746 1.00 69.12 328 HIS A N 1
ATOM 2610 C CA . HIS A 1 328 ? 14.477 -7.405 -6.818 1.00 69.12 328 HIS A CA 1
ATOM 2611 C C . HIS A 1 328 ? 14.707 -6.252 -5.819 1.00 69.12 328 HIS A C 1
ATOM 2613 O O . HIS A 1 328 ? 13.799 -5.905 -5.076 1.00 69.12 328 HIS A O 1
ATOM 2619 N N . ASN A 1 329 ? 15.879 -5.612 -5.825 1.00 69.25 329 ASN A N 1
ATOM 2620 C CA . ASN A 1 329 ? 16.116 -4.330 -5.159 1.00 69.25 329 ASN A CA 1
ATOM 2621 C C . ASN A 1 329 ? 15.659 -3.121 -6.009 1.00 69.25 329 ASN A C 1
ATOM 2623 O O . ASN A 1 329 ? 16.023 -1.991 -5.705 1.00 69.25 329 ASN A O 1
ATOM 2627 N N . PHE A 1 330 ? 14.867 -3.326 -7.067 1.00 68.38 330 PHE A N 1
ATOM 2628 C CA . PHE A 1 330 ? 14.369 -2.254 -7.940 1.00 68.38 330 PHE A CA 1
ATOM 2629 C C . PHE A 1 330 ? 13.436 -1.238 -7.281 1.00 68.38 330 PHE A C 1
ATOM 2631 O O . PHE A 1 330 ? 13.200 -0.178 -7.845 1.00 68.38 330 PHE A O 1
ATOM 2638 N N . ILE A 1 331 ? 12.938 -1.548 -6.087 1.00 70.56 331 ILE A N 1
ATOM 2639 C CA . ILE A 1 331 ? 12.176 -0.606 -5.270 1.00 70.56 331 ILE A CA 1
ATOM 2640 C C . ILE A 1 331 ? 13.089 0.359 -4.487 1.00 70.56 331 ILE A C 1
ATOM 2642 O O . ILE A 1 331 ? 12.592 1.266 -3.836 1.00 70.56 331 ILE A O 1
ATOM 2646 N N . CYS A 1 332 ? 14.416 0.174 -4.487 1.00 63.22 332 CYS A N 1
ATOM 2647 C CA . CYS A 1 332 ? 15.334 0.901 -3.606 1.00 63.22 332 CYS A CA 1
ATOM 2648 C C . CYS A 1 332 ? 15.758 2.265 -4.143 1.00 63.22 332 CYS A C 1
ATOM 2650 O O . CYS A 1 332 ? 16.443 2.338 -5.157 1.00 63.22 332 CYS A O 1
ATOM 2652 N N . THR A 1 333 ? 15.536 3.319 -3.360 1.00 54.75 333 THR A N 1
ATOM 2653 C CA . THR A 1 333 ? 16.219 4.615 -3.484 1.00 54.75 333 THR A CA 1
ATOM 2654 C C . THR A 1 333 ? 17.718 4.454 -3.215 1.00 54.75 333 THR A C 1
ATOM 2656 O O . THR A 1 333 ? 18.112 3.970 -2.150 1.00 54.75 333 THR A O 1
ATOM 2659 N N . GLY A 1 334 ? 18.556 4.839 -4.171 1.00 50.38 334 GLY A N 1
ATOM 2660 C CA . GLY A 1 334 ? 19.996 4.641 -4.103 1.00 50.38 334 GLY A CA 1
ATOM 2661 C C . GLY A 1 334 ? 20.812 5.864 -3.672 1.00 50.38 334 GLY A C 1
ATOM 2662 O O . GLY A 1 334 ? 20.464 6.983 -4.023 1.00 50.38 334 GLY A O 1
ATOM 2663 N N . GLN A 1 335 ? 21.933 5.635 -2.981 1.00 49.38 335 GLN A N 1
ATOM 2664 C CA . GLN A 1 335 ? 23.031 6.566 -2.696 1.00 49.38 335 GLN A CA 1
ATOM 2665 C C . GLN A 1 335 ? 23.894 6.980 -3.914 1.00 49.38 335 GLN A C 1
ATOM 2667 O O . GLN A 1 335 ? 24.738 7.869 -3.792 1.00 49.38 335 GLN A O 1
ATOM 2672 N N . ALA A 1 336 ? 23.731 6.347 -5.077 1.00 47.84 336 ALA A N 1
ATOM 2673 C CA . ALA A 1 336 ? 24.524 6.641 -6.278 1.00 47.84 336 ALA A CA 1
ATOM 2674 C C . ALA A 1 336 ? 23.856 7.605 -7.284 1.00 47.84 336 ALA A C 1
ATOM 2676 O O . ALA A 1 336 ? 24.510 8.041 -8.233 1.00 47.84 336 ALA A O 1
ATOM 2677 N N . GLY A 1 337 ? 22.581 7.961 -7.083 1.00 53.28 337 GLY A N 1
ATOM 2678 C CA . GLY A 1 337 ? 21.822 8.837 -7.988 1.00 53.28 337 GLY A CA 1
ATOM 2679 C C . GLY A 1 337 ? 22.269 10.304 -7.956 1.00 53.28 337 GLY A C 1
ATOM 2680 O O . GLY A 1 337 ? 22.803 10.794 -6.954 1.00 53.28 337 GLY A O 1
ATOM 2681 N N . LEU A 1 338 ? 22.034 11.044 -9.044 1.00 56.41 338 LEU A N 1
ATOM 2682 C CA . LEU A 1 338 ? 22.263 12.496 -9.073 1.00 56.41 338 LEU A CA 1
ATOM 2683 C C . LEU A 1 338 ? 21.335 13.177 -8.065 1.00 56.41 338 LEU A C 1
ATOM 2685 O O . LEU A 1 338 ? 21.799 14.003 -7.285 1.00 56.41 338 LEU A O 1
ATOM 2689 N N . ALA A 1 339 ? 20.076 12.756 -8.002 1.00 56.97 339 ALA A N 1
ATOM 2690 C CA . ALA A 1 339 ? 19.083 13.207 -7.043 1.00 56.97 339 ALA A CA 1
ATOM 2691 C C . ALA A 1 339 ? 19.517 12.968 -5.590 1.00 56.97 339 ALA A C 1
ATOM 2693 O O . ALA A 1 339 ? 19.382 13.868 -4.766 1.00 56.97 339 ALA A O 1
ATOM 2694 N N . TYR A 1 340 ? 20.130 11.822 -5.278 1.00 55.94 340 TYR A N 1
ATOM 2695 C CA . TYR A 1 340 ? 20.724 11.584 -3.957 1.00 55.94 340 TYR A CA 1
ATOM 2696 C C . TYR A 1 340 ? 21.890 12.537 -3.664 1.00 55.94 340 TYR A C 1
ATOM 2698 O O . TYR A 1 340 ? 22.026 13.046 -2.552 1.00 55.94 340 TYR A O 1
ATOM 2706 N N . ASN A 1 341 ? 22.737 12.819 -4.656 1.00 56.88 341 ASN A N 1
ATOM 2707 C CA . ASN A 1 341 ? 23.825 13.781 -4.492 1.00 56.88 341 ASN A CA 1
ATOM 2708 C C . ASN A 1 341 ? 23.311 15.214 -4.313 1.00 56.88 341 ASN A C 1
ATOM 2710 O O . ASN A 1 341 ? 23.886 15.952 -3.513 1.00 56.88 341 ASN A O 1
ATOM 2714 N N . TYR A 1 342 ? 22.229 15.592 -5.001 1.00 58.34 342 TYR A N 1
ATOM 2715 C CA . TYR A 1 342 ? 21.496 16.819 -4.707 1.00 58.34 342 TYR A CA 1
ATOM 2716 C C . TYR A 1 342 ? 21.023 16.776 -3.250 1.00 58.34 342 TYR A C 1
ATOM 2718 O O . TYR A 1 342 ? 21.519 17.598 -2.479 1.00 58.34 342 TYR A O 1
ATOM 2726 N N . ALA A 1 343 ? 20.235 15.755 -2.854 1.00 56.41 343 ALA A N 1
ATOM 2727 C CA . ALA A 1 343 ? 19.716 15.519 -1.491 1.00 56.41 343 ALA A CA 1
ATOM 2728 C C . ALA A 1 343 ? 20.772 15.766 -0.402 1.00 56.41 343 ALA A C 1
ATOM 2730 O O . ALA A 1 343 ? 20.559 16.468 0.588 1.00 56.41 343 ALA A O 1
ATOM 2731 N N . ARG A 1 344 ? 21.965 15.206 -0.615 1.00 53.78 344 ARG A N 1
ATOM 2732 C CA . ARG A 1 344 ? 23.085 15.246 0.327 1.00 53.78 344 ARG A CA 1
ATOM 2733 C C . ARG A 1 344 ? 23.737 16.625 0.472 1.00 53.78 344 ARG A C 1
ATOM 2735 O O . ARG A 1 344 ? 24.384 16.875 1.486 1.00 53.78 344 ARG A O 1
ATOM 2742 N N . ASN A 1 345 ? 23.599 17.509 -0.515 1.00 56.59 345 ASN A N 1
ATOM 2743 C CA . ASN A 1 345 ? 24.264 18.816 -0.552 1.00 56.59 345 ASN A CA 1
ATOM 2744 C C . ASN A 1 345 ? 23.443 19.954 0.087 1.00 56.59 345 ASN A C 1
ATOM 2746 O O . ASN A 1 345 ? 23.857 21.110 0.026 1.00 56.59 345 ASN A O 1
ATOM 2750 N N . GLY A 1 346 ? 22.319 19.645 0.743 1.00 51.94 346 GLY A N 1
ATOM 2751 C CA . GLY A 1 346 ? 21.609 20.602 1.601 1.00 51.94 346 GLY A CA 1
ATOM 2752 C C . GLY A 1 346 ? 20.733 21.626 0.871 1.00 51.94 346 GLY A C 1
ATOM 2753 O O . GLY A 1 346 ? 20.290 22.590 1.482 1.00 51.94 346 GLY A O 1
ATOM 2754 N N . THR A 1 347 ? 20.418 21.417 -0.407 1.00 49.97 347 THR A N 1
ATOM 2755 C CA . THR A 1 347 ? 19.465 22.237 -1.181 1.00 49.97 347 THR A CA 1
ATOM 2756 C C . THR A 1 347 ? 17.973 21.955 -0.870 1.00 49.97 347 THR A C 1
ATOM 2758 O O . THR A 1 347 ? 17.109 22.332 -1.654 1.00 49.97 347 THR A O 1
ATOM 2761 N N . HIS A 1 348 ? 17.653 21.312 0.268 1.00 56.75 348 HIS A N 1
ATOM 2762 C CA . HIS A 1 348 ? 16.421 20.513 0.486 1.00 56.75 348 HIS A CA 1
ATOM 2763 C C . HIS A 1 348 ? 15.439 21.026 1.541 1.00 56.75 348 HIS A C 1
ATOM 2765 O O . HIS A 1 348 ? 14.501 20.311 1.884 1.00 56.75 348 HIS A O 1
ATOM 2771 N N . GLU A 1 349 ? 15.630 22.226 2.091 1.00 54.47 349 GLU A N 1
ATOM 2772 C CA . GLU A 1 349 ? 14.737 22.702 3.161 1.00 54.47 349 GLU A CA 1
ATOM 2773 C C . GLU A 1 349 ? 13.318 23.034 2.661 1.00 54.47 349 GLU A C 1
ATOM 2775 O O . GLU A 1 349 ? 12.384 23.014 3.457 1.00 54.47 349 GLU A O 1
ATOM 2780 N N . LEU A 1 350 ? 13.140 23.284 1.354 1.00 61.44 350 LEU A N 1
ATOM 2781 C CA . LEU A 1 350 ? 11.859 23.719 0.777 1.00 61.44 350 LEU A CA 1
ATOM 2782 C C . LEU A 1 350 ? 11.248 22.724 -0.221 1.00 61.44 350 LEU A C 1
ATOM 2784 O O . LEU A 1 350 ? 10.039 22.533 -0.193 1.00 61.44 350 LEU A O 1
ATOM 2788 N N . MET A 1 351 ? 12.055 22.068 -1.065 1.00 70.88 351 MET A N 1
ATOM 2789 C CA . MET A 1 351 ? 11.556 21.191 -2.138 1.00 70.88 351 MET A CA 1
ATOM 2790 C C . MET A 1 351 ? 12.009 19.735 -1.944 1.00 70.88 351 MET A C 1
ATOM 2792 O O . MET A 1 351 ? 13.201 19.507 -1.691 1.00 70.88 351 MET A O 1
ATOM 2796 N N . PRO A 1 352 ? 11.100 18.750 -2.081 1.00 75.25 352 PRO A N 1
ATOM 2797 C CA . PRO A 1 352 ? 11.437 17.337 -1.957 1.00 75.25 352 PRO A CA 1
ATOM 2798 C C . PRO A 1 352 ? 12.303 16.864 -3.126 1.00 75.25 352 PRO A C 1
ATOM 2800 O O . PRO A 1 352 ? 12.278 17.424 -4.225 1.00 75.25 352 PRO A O 1
ATOM 2803 N N . VAL A 1 353 ? 13.082 15.809 -2.893 1.00 74.12 353 VAL A N 1
ATOM 2804 C CA . VAL A 1 353 ? 13.897 15.193 -3.948 1.00 74.12 353 VAL A CA 1
ATOM 2805 C C . VAL A 1 353 ? 13.047 14.187 -4.692 1.00 74.12 353 VAL A C 1
ATOM 2807 O O . VAL A 1 353 ? 12.520 13.264 -4.086 1.00 74.12 353 VAL A O 1
ATOM 2810 N N . MET A 1 354 ? 12.937 14.351 -6.004 1.00 75.25 354 MET A N 1
ATOM 2811 C CA . MET A 1 354 ? 12.078 13.536 -6.857 1.00 75.25 354 MET A CA 1
ATOM 2812 C C . MET A 1 354 ? 12.896 13.011 -8.036 1.00 75.25 354 MET A C 1
ATOM 2814 O O . MET A 1 354 ? 13.660 13.762 -8.644 1.00 75.25 354 MET A O 1
ATOM 2818 N N . TYR A 1 355 ? 12.775 11.721 -8.342 1.00 74.88 355 TYR A N 1
ATOM 2819 C CA . TYR A 1 355 ? 13.446 11.097 -9.481 1.00 74.88 355 TYR A CA 1
ATOM 2820 C C . TYR A 1 355 ? 12.726 9.838 -9.954 1.00 74.88 355 TYR A C 1
ATOM 2822 O O . TYR A 1 355 ? 12.125 9.105 -9.173 1.00 74.88 355 TYR A O 1
ATOM 2830 N N . ASN A 1 356 ? 12.830 9.564 -11.252 1.00 74.94 356 ASN A N 1
ATOM 2831 C CA . ASN A 1 356 ? 12.279 8.361 -11.863 1.00 74.94 356 ASN A CA 1
ATOM 2832 C C . ASN A 1 356 ? 13.386 7.319 -11.994 1.00 74.94 356 ASN A C 1
ATOM 2834 O O . ASN A 1 356 ? 14.322 7.505 -12.773 1.00 74.94 356 ASN A O 1
ATOM 2838 N N . GLN A 1 357 ? 13.289 6.221 -11.248 1.00 75.94 357 GLN A N 1
ATOM 2839 C CA . GLN A 1 357 ? 14.196 5.095 -11.417 1.00 75.94 357 GLN A CA 1
ATOM 2840 C C . GLN A 1 357 ? 13.804 4.302 -12.650 1.00 75.94 357 GLN A C 1
ATOM 2842 O O . GLN A 1 357 ? 12.693 3.777 -12.750 1.00 75.94 357 GLN A O 1
ATOM 2847 N N . LEU A 1 358 ? 14.734 4.203 -13.595 1.00 76.00 358 LEU A N 1
ATOM 2848 C CA . LEU A 1 358 ? 14.495 3.435 -14.805 1.00 76.00 358 LEU A CA 1
ATOM 2849 C C . LEU A 1 358 ? 14.269 1.958 -14.491 1.00 76.00 358 LEU A C 1
ATOM 2851 O O . LEU A 1 358 ? 14.862 1.412 -13.567 1.00 76.00 358 LEU A O 1
ATOM 2855 N N . THR A 1 359 ? 13.422 1.322 -15.294 1.00 79.31 359 THR A N 1
ATOM 2856 C CA . THR A 1 359 ? 13.114 -0.114 -15.255 1.00 79.31 359 THR A CA 1
ATOM 2857 C C . THR A 1 359 ? 13.332 -0.712 -16.646 1.00 79.31 359 THR A C 1
ATOM 2859 O O . THR A 1 359 ? 14.425 -1.183 -16.961 1.00 79.31 359 THR A O 1
ATOM 2862 N N . LEU A 1 360 ? 12.333 -0.621 -17.527 1.00 79.25 360 LEU A N 1
ATOM 2863 C CA . LEU A 1 360 ? 12.377 -1.139 -18.896 1.00 79.25 360 LEU A CA 1
ATOM 2864 C C . LEU A 1 360 ? 13.098 -0.217 -19.894 1.00 79.25 360 LEU A C 1
ATOM 2866 O O . LEU A 1 360 ? 13.597 -0.702 -20.911 1.00 79.25 360 LEU A O 1
ATOM 2870 N N . GLY A 1 361 ? 13.208 1.088 -19.626 1.00 68.38 361 GLY A N 1
ATOM 2871 C CA . GLY A 1 361 ? 13.899 2.019 -20.524 1.00 68.38 361 GLY A CA 1
ATOM 2872 C C . GLY A 1 361 ? 13.552 3.492 -20.319 1.00 68.38 361 GLY A C 1
ATOM 2873 O O . GLY A 1 361 ? 12.724 3.838 -19.481 1.00 68.38 361 GLY A O 1
ATOM 2874 N N . ARG A 1 362 ? 14.204 4.372 -21.096 1.00 67.00 362 ARG A N 1
ATOM 2875 C CA . ARG A 1 362 ? 13.990 5.836 -21.109 1.00 67.00 362 ARG A CA 1
ATOM 2876 C C . ARG A 1 362 ? 12.916 6.240 -22.131 1.00 67.00 362 ARG A C 1
ATOM 2878 O O . ARG A 1 362 ? 13.186 7.052 -23.008 1.00 67.00 362 ARG A O 1
ATOM 2885 N N . GLY A 1 363 ? 11.732 5.629 -22.065 1.00 59.62 363 GLY A N 1
ATOM 2886 C CA . GLY A 1 363 ? 10.666 5.871 -23.049 1.00 59.62 363 GLY A CA 1
ATOM 2887 C C . GLY A 1 363 ? 10.917 5.237 -24.421 1.00 59.62 363 GLY A C 1
ATOM 2888 O O . GLY A 1 363 ? 10.292 5.637 -25.394 1.00 59.62 363 GLY A O 1
ATOM 2889 N N . CYS A 1 364 ? 11.839 4.273 -24.514 1.00 58.25 364 CYS A N 1
ATOM 2890 C CA . CYS A 1 364 ? 12.060 3.505 -25.736 1.00 58.25 364 CYS A CA 1
ATOM 2891 C C . CYS A 1 364 ? 10.949 2.458 -25.890 1.00 58.25 364 CYS A C 1
ATOM 2893 O O . CYS A 1 364 ? 10.626 1.764 -24.926 1.00 58.25 364 CYS A O 1
ATOM 2895 N N . GLU A 1 365 ? 10.398 2.364 -27.096 1.00 71.19 365 GLU A N 1
ATOM 2896 C CA . GLU A 1 365 ? 9.348 1.435 -27.509 1.00 71.19 365 GLU A CA 1
ATOM 2897 C C . GLU A 1 365 ? 9.758 -0.015 -27.188 1.00 71.19 365 GLU A C 1
ATOM 2899 O O . GLU A 1 365 ? 10.636 -0.602 -27.821 1.00 71.19 365 GLU A O 1
ATOM 2904 N N . ILE A 1 366 ? 9.166 -0.596 -26.144 1.00 80.75 366 ILE A N 1
ATOM 2905 C CA . ILE A 1 366 ? 9.279 -2.024 -25.855 1.00 80.75 366 ILE A CA 1
ATOM 2906 C C . ILE A 1 366 ? 8.460 -2.741 -26.923 1.00 80.75 366 ILE A C 1
ATOM 2908 O O . ILE A 1 366 ? 7.231 -2.726 -26.867 1.00 80.75 366 ILE A O 1
ATOM 2912 N N . GLU A 1 367 ? 9.126 -3.355 -27.899 1.00 83.12 367 GLU A N 1
ATOM 2913 C CA . GLU A 1 367 ? 8.449 -4.182 -28.896 1.00 83.12 367 GLU A CA 1
ATOM 2914 C C . GLU A 1 367 ? 8.122 -5.557 -28.299 1.00 83.12 367 GLU A C 1
ATOM 2916 O O . GLU A 1 367 ? 9.007 -6.327 -27.913 1.00 83.12 367 GLU A O 1
ATOM 2921 N N . PHE A 1 368 ? 6.834 -5.887 -28.237 1.00 84.69 368 PHE A N 1
ATOM 2922 C CA . PHE A 1 368 ? 6.352 -7.202 -27.839 1.00 84.69 368 PHE A CA 1
ATOM 2923 C C . PHE A 1 368 ? 5.222 -7.654 -28.767 1.00 84.69 368 PHE A C 1
ATOM 2925 O O . PHE A 1 368 ? 4.223 -6.959 -28.928 1.00 84.69 368 PHE A O 1
ATOM 2932 N N . GLU A 1 369 ? 5.382 -8.825 -29.394 1.00 86.19 369 GLU A N 1
ATOM 2933 C CA . GLU A 1 369 ? 4.436 -9.367 -30.390 1.00 86.19 369 GLU A CA 1
ATOM 2934 C C . GLU A 1 369 ? 4.122 -8.403 -31.556 1.00 86.19 369 GLU A C 1
ATOM 2936 O O . GLU A 1 369 ? 3.020 -8.419 -32.104 1.00 86.19 369 GLU A O 1
ATOM 2941 N N . GLY A 1 370 ? 5.087 -7.567 -31.954 1.00 83.38 370 GLY A N 1
ATOM 2942 C CA . GLY A 1 370 ? 4.913 -6.578 -33.024 1.00 83.38 370 GLY A CA 1
ATOM 2943 C C . GLY A 1 370 ? 4.086 -5.350 -32.625 1.00 83.38 370 GLY A C 1
ATOM 2944 O O . GLY A 1 370 ? 3.643 -4.613 -33.503 1.00 83.38 370 GLY A O 1
ATOM 2945 N N . ILE A 1 371 ? 3.856 -5.144 -31.324 1.00 85.81 371 ILE A N 1
ATOM 2946 C CA . ILE A 1 371 ? 3.283 -3.920 -30.755 1.00 85.81 371 ILE A CA 1
ATOM 2947 C C . ILE A 1 371 ? 4.378 -3.209 -29.964 1.00 85.81 371 ILE A C 1
ATOM 2949 O O . ILE A 1 371 ? 5.063 -3.826 -29.148 1.00 85.81 371 ILE A O 1
ATOM 2953 N N . GLU A 1 372 ? 4.524 -1.914 -30.203 1.00 86.38 372 GLU A N 1
ATOM 2954 C CA . GLU A 1 372 ? 5.441 -1.046 -29.477 1.00 86.38 372 GLU A CA 1
ATOM 2955 C C . GLU A 1 372 ? 4.734 -0.408 -28.279 1.00 86.38 372 GLU A C 1
ATOM 2957 O O . GLU A 1 372 ? 3.688 0.223 -28.424 1.00 86.38 372 GLU A O 1
ATOM 2962 N N . TYR A 1 373 ? 5.314 -0.569 -27.090 1.00 86.25 373 TYR A N 1
ATOM 2963 C CA . TYR A 1 373 ? 4.808 0.006 -25.846 1.00 86.25 373 TYR A CA 1
ATOM 2964 C C . TYR A 1 373 ? 5.770 1.066 -25.309 1.00 86.25 373 TYR A C 1
ATOM 2966 O O . TYR A 1 373 ? 6.946 0.784 -25.070 1.00 86.25 373 TYR A O 1
ATOM 2974 N N . SER A 1 374 ? 5.275 2.277 -25.052 1.00 83.69 374 SER A N 1
ATOM 2975 C CA . SER A 1 374 ? 6.060 3.307 -24.367 1.00 83.69 374 SER A CA 1
ATOM 2976 C C . SER A 1 374 ? 6.073 3.053 -22.863 1.00 83.69 374 SER A C 1
ATOM 2978 O O . SER A 1 374 ? 5.027 2.960 -22.229 1.00 83.69 374 SER A O 1
ATOM 2980 N N . THR A 1 375 ? 7.258 3.019 -22.253 1.00 76.88 375 THR A N 1
ATOM 2981 C CA . THR A 1 375 ? 7.386 2.929 -20.786 1.00 76.88 375 THR A CA 1
ATOM 2982 C C . THR A 1 375 ? 6.977 4.220 -20.069 1.00 76.88 375 THR A C 1
ATOM 2984 O O . THR A 1 375 ? 6.954 4.242 -18.845 1.00 76.88 375 THR A O 1
ATOM 2987 N N . MET A 1 376 ? 6.718 5.303 -20.810 1.00 77.44 376 MET A N 1
ATOM 2988 C CA . MET A 1 376 ? 6.241 6.585 -20.276 1.00 77.44 376 MET A CA 1
ATOM 2989 C C . MET A 1 376 ? 4.732 6.777 -20.464 1.00 77.44 376 MET A C 1
ATOM 2991 O O . MET A 1 376 ? 4.191 7.756 -19.963 1.00 77.44 376 MET A O 1
ATOM 2995 N N . ASP A 1 377 ? 4.062 5.874 -21.186 1.00 79.69 377 ASP A N 1
ATOM 2996 C CA . ASP A 1 377 ? 2.610 5.902 -21.344 1.00 79.69 377 ASP A CA 1
ATOM 2997 C C . ASP A 1 377 ? 1.953 5.030 -20.270 1.00 79.69 377 ASP A C 1
ATOM 2999 O O . ASP A 1 377 ? 2.057 3.801 -20.265 1.00 79.69 377 ASP A O 1
ATOM 3003 N N . TRP A 1 378 ? 1.262 5.681 -19.340 1.00 78.12 378 TRP A N 1
ATOM 3004 C CA . TRP A 1 378 ? 0.630 5.027 -18.199 1.00 78.12 378 TRP A CA 1
ATOM 3005 C C . TRP A 1 378 ? -0.640 4.261 -18.570 1.00 78.12 378 TRP A C 1
ATOM 3007 O O . TRP A 1 378 ? -1.056 3.359 -17.831 1.00 78.12 378 TRP A O 1
ATOM 3017 N N . ASN A 1 379 ? -1.211 4.535 -19.746 1.00 84.69 379 ASN A N 1
ATOM 3018 C CA . ASN A 1 379 ? -2.360 3.799 -20.258 1.00 84.69 379 ASN A CA 1
ATOM 3019 C C . ASN A 1 379 ? -1.988 2.390 -20.720 1.00 84.69 379 ASN A C 1
ATOM 3021 O O . ASN A 1 379 ? -2.851 1.512 -20.709 1.00 84.69 379 ASN A O 1
ATOM 3025 N N . VAL A 1 380 ? -0.707 2.126 -21.005 1.00 87.88 380 VAL A N 1
ATOM 3026 C CA . VAL A 1 380 ? -0.213 0.793 -21.383 1.00 87.88 380 VAL A CA 1
ATOM 3027 C C . VAL A 1 380 ? -0.616 -0.264 -20.359 1.00 87.88 380 VAL A C 1
ATOM 3029 O O . VAL A 1 380 ? -1.055 -1.348 -20.734 1.00 87.88 380 VAL A O 1
ATOM 3032 N N . MET A 1 381 ? -0.540 0.034 -19.057 1.00 91.25 381 MET A N 1
ATOM 3033 C CA . MET A 1 381 ? -0.984 -0.917 -18.032 1.00 91.25 381 MET A CA 1
ATOM 3034 C C . MET A 1 381 ? -2.476 -1.248 -18.172 1.00 91.25 381 MET A C 1
ATOM 3036 O O . MET A 1 381 ? -2.841 -2.415 -18.060 1.00 91.25 381 MET A O 1
ATOM 3040 N N . ASN A 1 382 ? -3.332 -0.257 -18.451 1.00 91.56 382 ASN A N 1
ATOM 3041 C CA . ASN A 1 382 ? -4.771 -0.468 -18.653 1.00 91.56 382 ASN A CA 1
ATOM 3042 C C . ASN A 1 382 ? -5.033 -1.347 -19.885 1.00 91.56 382 ASN A C 1
ATOM 3044 O O . ASN A 1 382 ? -5.802 -2.304 -19.807 1.00 91.56 382 ASN A O 1
ATOM 3048 N N . GLU A 1 383 ? -4.349 -1.077 -20.997 1.00 91.56 383 GLU A N 1
ATOM 3049 C CA . GLU A 1 383 ? -4.452 -1.881 -22.220 1.00 91.56 383 GLU A CA 1
ATOM 3050 C C . GLU A 1 383 ? -3.996 -3.328 -22.001 1.00 91.56 383 GLU A C 1
ATOM 3052 O O . GLU A 1 383 ? -4.661 -4.278 -22.425 1.00 91.56 383 GLU A O 1
ATOM 3057 N N . LEU A 1 384 ? -2.874 -3.512 -21.300 1.00 93.12 384 LEU A N 1
ATOM 3058 C CA . LEU A 1 384 ? -2.340 -4.828 -20.964 1.00 93.12 384 LEU A CA 1
ATOM 3059 C C . LEU A 1 384 ? -3.270 -5.590 -20.017 1.00 93.12 384 LEU A C 1
ATOM 3061 O O . LEU A 1 384 ? -3.454 -6.792 -20.200 1.00 93.12 384 LEU A O 1
ATOM 3065 N N . ILE A 1 385 ? -3.895 -4.917 -19.047 1.00 93.44 385 ILE A N 1
ATOM 3066 C CA . ILE A 1 385 ? -4.927 -5.523 -18.196 1.00 93.44 385 ILE A CA 1
ATOM 3067 C C . ILE A 1 385 ? -6.095 -6.005 -19.058 1.00 93.44 385 ILE A C 1
ATOM 3069 O O . ILE A 1 385 ? -6.472 -7.167 -18.955 1.00 93.44 385 ILE A O 1
ATOM 3073 N N . GLU A 1 386 ? -6.643 -5.178 -19.951 1.00 91.19 386 GLU A N 1
ATOM 3074 C CA . GLU A 1 386 ? -7.761 -5.601 -20.806 1.00 91.19 386 GLU A CA 1
ATOM 3075 C C . GLU A 1 386 ? -7.399 -6.771 -21.735 1.00 91.19 386 GLU A C 1
ATOM 3077 O O . GLU A 1 386 ? -8.234 -7.650 -21.972 1.00 91.19 386 GLU A O 1
ATOM 3082 N N . LYS A 1 387 ? -6.153 -6.824 -22.224 1.00 90.75 387 LYS A N 1
ATOM 3083 C CA . LYS A 1 387 ? -5.673 -7.896 -23.109 1.00 90.75 387 LYS A CA 1
ATOM 3084 C C . LYS A 1 387 ? -5.371 -9.203 -22.365 1.00 90.75 387 LYS A C 1
ATOM 3086 O O . LYS A 1 387 ? -5.656 -10.271 -22.908 1.00 90.75 387 LYS A O 1
ATOM 3091 N N . TYR A 1 388 ? -4.787 -9.134 -21.167 1.00 90.50 388 TYR A N 1
ATOM 3092 C CA . TYR A 1 388 ? -4.190 -10.290 -20.482 1.00 90.50 388 TYR A CA 1
ATOM 3093 C C . TYR A 1 388 ? -4.849 -10.685 -19.162 1.00 90.50 388 TYR A C 1
ATOM 3095 O O . TYR A 1 388 ? -4.450 -11.710 -18.606 1.00 90.50 388 TYR A O 1
ATOM 3103 N N . LYS A 1 389 ? -5.830 -9.927 -18.653 1.00 82.94 389 LYS A N 1
ATOM 3104 C CA . LYS A 1 389 ? -6.541 -10.328 -17.433 1.00 82.94 389 LYS A CA 1
ATOM 3105 C C . LYS A 1 389 ? -7.197 -11.692 -17.610 1.00 82.94 389 LYS A C 1
ATOM 3107 O O . LYS A 1 389 ? -7.765 -11.985 -18.669 1.00 82.94 389 LYS A O 1
ATOM 3112 N N . GLU A 1 390 ? -7.147 -12.517 -16.569 1.00 74.75 390 GLU A N 1
ATOM 3113 C CA . GLU A 1 390 ? -7.904 -13.767 -16.546 1.00 74.75 390 GLU A CA 1
ATOM 3114 C C . GLU A 1 390 ? -9.396 -13.441 -16.765 1.00 74.75 390 GLU A C 1
ATOM 3116 O O . GLU A 1 390 ? -10.012 -12.677 -16.017 1.00 74.75 390 GLU A O 1
ATOM 3121 N N . LYS A 1 391 ? -9.987 -13.976 -17.842 1.00 64.31 391 LYS A N 1
ATOM 3122 C CA . LYS A 1 391 ? -11.437 -13.891 -18.049 1.00 64.31 391 LYS A CA 1
ATOM 3123 C C . LYS A 1 391 ? -12.088 -14.841 -17.048 1.00 64.31 391 LYS A C 1
ATOM 3125 O O . LYS A 1 391 ? -12.044 -16.051 -17.262 1.00 64.31 391 LYS A O 1
ATOM 3130 N N . ASN A 1 392 ? -12.619 -14.278 -15.964 1.00 49.62 392 ASN A N 1
ATOM 3131 C CA . ASN A 1 392 ? -13.432 -15.002 -14.984 1.00 49.62 392 ASN A CA 1
ATOM 3132 C C . ASN A 1 392 ? -14.662 -15.646 -15.627 1.00 49.62 392 ASN A C 1
ATOM 3134 O O . ASN A 1 392 ? -15.297 -14.980 -16.481 1.00 49.62 392 ASN A O 1
#